Protein AF-A0A813D8W2-F1 (afdb_monomer_lite)

Organism: Polarella glacialis (NCBI:txid89957)

Structure (mmCIF, N/CA/C/O backbone):
data_AF-A0A813D8W2-F1
#
_entry.id   AF-A0A813D8W2-F1
#
loop_
_atom_site.group_PDB
_atom_site.id
_atom_site.type_symbol
_atom_site.label_atom_id
_atom_site.label_alt_id
_atom_site.label_comp_id
_atom_site.label_asym_id
_atom_site.label_entity_id
_atom_site.label_seq_id
_atom_site.pdbx_PDB_ins_code
_atom_site.Cartn_x
_atom_site.Cartn_y
_atom_site.Cartn_z
_atom_site.occupancy
_atom_site.B_iso_or_equiv
_atom_site.auth_seq_id
_atom_site.auth_comp_id
_atom_site.auth_asym_id
_atom_site.auth_atom_id
_atom_site.pdbx_PDB_model_num
ATOM 1 N N . MET A 1 1 ? 3.844 11.573 69.554 1.00 42.06 1 MET A N 1
ATOM 2 C CA . MET A 1 1 ? 4.276 11.134 68.209 1.00 42.06 1 MET A CA 1
ATOM 3 C C . MET A 1 1 ? 3.117 10.423 67.525 1.00 42.06 1 MET A C 1
ATOM 5 O O . MET A 1 1 ? 2.890 9.265 67.822 1.00 42.06 1 MET A O 1
ATOM 9 N N . GLN A 1 2 ? 2.383 11.099 66.642 1.00 33.88 2 GLN A N 1
ATOM 10 C CA . GLN A 1 2 ? 1.548 10.462 65.615 1.00 33.88 2 GLN A CA 1
ATOM 11 C C . GLN A 1 2 ? 1.485 11.446 64.441 1.00 33.88 2 GLN A C 1
ATOM 13 O O . GLN A 1 2 ? 0.911 12.525 64.552 1.00 33.88 2 GLN A O 1
ATOM 18 N N . ARG A 1 3 ? 2.202 11.124 63.359 1.00 32.94 3 ARG A N 1
ATOM 19 C CA . ARG A 1 3 ? 2.207 11.885 62.104 1.00 32.94 3 ARG A CA 1
ATOM 20 C C . ARG A 1 3 ? 1.019 11.416 61.263 1.00 32.94 3 ARG A C 1
ATOM 22 O O . ARG A 1 3 ? 0.943 10.237 60.933 1.00 32.94 3 ARG A O 1
ATOM 29 N N . PHE A 1 4 ? 0.130 12.339 60.907 1.00 36.16 4 PHE A N 1
ATOM 30 C CA . PHE A 1 4 ? -0.848 12.152 59.836 1.00 36.16 4 PHE A CA 1
ATOM 31 C C . PHE A 1 4 ? -0.115 12.166 58.485 1.00 36.16 4 PHE A C 1
ATOM 33 O O . PHE A 1 4 ? 0.583 13.129 58.175 1.00 36.16 4 PHE A O 1
ATOM 40 N N . LEU A 1 5 ? -0.269 11.107 57.689 1.00 34.25 5 LEU A N 1
ATOM 41 C CA . LEU A 1 5 ? 0.102 11.089 56.270 1.00 34.25 5 LEU A CA 1
ATOM 42 C C . LEU A 1 5 ? -1.164 11.327 55.426 1.00 34.25 5 LEU A C 1
ATOM 44 O O . LEU A 1 5 ? -2.190 10.704 55.716 1.00 34.25 5 LEU A O 1
ATOM 48 N N . PRO A 1 6 ? -1.138 12.189 54.393 1.00 37.31 6 PRO A N 1
ATOM 49 C CA . PRO A 1 6 ? -2.278 12.374 53.502 1.00 37.31 6 PRO A CA 1
ATOM 50 C C . PRO A 1 6 ? -2.393 11.217 52.493 1.00 37.31 6 PRO A C 1
ATOM 52 O O . PRO A 1 6 ? -1.393 10.691 52.005 1.00 37.31 6 PRO A O 1
ATOM 55 N N . ARG A 1 7 ? -3.634 10.816 52.185 1.00 37.28 7 ARG A N 1
ATOM 56 C CA . ARG A 1 7 ? -3.976 9.810 51.162 1.00 37.28 7 ARG A CA 1
ATOM 57 C C . ARG A 1 7 ? -3.667 10.343 49.747 1.00 37.28 7 ARG A C 1
ATOM 59 O O . ARG A 1 7 ? -3.818 11.544 49.526 1.00 37.28 7 ARG A O 1
ATOM 66 N N . PRO A 1 8 ? -3.278 9.489 48.780 1.00 36.34 8 PRO A N 1
ATOM 67 C CA . PRO A 1 8 ? -2.896 9.936 47.443 1.00 36.34 8 PRO A CA 1
ATOM 68 C C . PRO A 1 8 ? -4.098 10.425 46.622 1.00 36.34 8 PRO A C 1
ATOM 70 O O . PRO A 1 8 ? -5.136 9.768 46.534 1.00 36.34 8 PRO A O 1
ATOM 73 N N . ALA A 1 9 ? -3.911 11.580 45.984 1.00 41.28 9 ALA A N 1
ATOM 74 C CA . ALA A 1 9 ? -4.844 12.265 45.098 1.00 41.28 9 ALA A CA 1
ATOM 75 C C . ALA A 1 9 ? -5.057 11.508 43.772 1.00 41.28 9 ALA A C 1
ATOM 77 O O . ALA A 1 9 ? -4.541 11.903 42.733 1.00 41.28 9 ALA A O 1
ATOM 78 N N . THR A 1 10 ? -5.805 10.405 43.800 1.00 45.88 10 THR A N 1
ATOM 79 C CA . THR A 1 10 ? -6.136 9.633 42.582 1.00 45.88 10 THR A CA 1
ATOM 80 C C . THR A 1 10 ? -7.629 9.559 42.271 1.00 45.88 10 THR A C 1
ATOM 82 O O . THR A 1 10 ? -7.987 9.183 41.160 1.00 45.88 10 THR A O 1
ATOM 85 N N . ASP A 1 11 ? -8.505 10.007 43.176 1.00 41.47 11 ASP A N 1
ATOM 86 C CA . ASP A 1 11 ? -9.959 9.858 42.992 1.00 41.47 11 ASP A CA 1
ATOM 87 C C . ASP A 1 11 ? -10.672 11.118 42.461 1.00 41.47 11 ASP A C 1
ATOM 89 O O . ASP A 1 11 ? -11.785 11.041 41.945 1.00 41.47 11 ASP A O 1
ATOM 93 N N . LEU A 1 12 ? -10.027 12.293 42.504 1.00 37.19 12 LEU A N 1
ATOM 94 C CA . LEU A 1 12 ? -10.650 13.547 42.047 1.00 37.19 12 LEU A CA 1
ATOM 95 C C . LEU A 1 12 ? -10.558 13.759 40.523 1.00 37.19 12 LEU A C 1
ATOM 97 O O . LEU A 1 12 ? -11.402 14.431 39.935 1.00 37.19 12 LEU A O 1
ATOM 101 N N . ALA A 1 13 ? -9.569 13.150 39.859 1.00 34.00 13 ALA A N 1
ATOM 102 C CA . ALA A 1 13 ? -9.362 13.293 38.413 1.00 34.00 13 ALA A CA 1
ATOM 103 C C . ALA A 1 13 ? -10.398 12.525 37.565 1.00 34.00 13 ALA A C 1
ATOM 105 O O . ALA A 1 13 ? -10.559 12.809 36.381 1.00 34.00 13 ALA A O 1
ATOM 106 N N . ARG A 1 14 ? -11.142 11.580 38.162 1.00 38.38 14 ARG A N 1
ATOM 107 C CA . ARG A 1 14 ? -12.231 10.846 37.491 1.00 38.38 14 ARG A CA 1
ATOM 108 C C . ARG A 1 14 ? -13.575 11.577 37.495 1.00 38.38 14 ARG A C 1
ATOM 110 O O . ARG A 1 14 ? -14.453 11.191 36.732 1.00 38.38 14 ARG A O 1
ATOM 117 N N . GLN A 1 15 ? -13.746 12.605 38.329 1.00 39.06 15 GLN A N 1
ATOM 118 C CA . GLN A 1 15 ? -15.039 13.276 38.527 1.00 39.06 15 GLN A CA 1
ATOM 119 C C . GLN A 1 15 ? -15.193 14.601 37.761 1.00 39.06 15 GLN A C 1
ATOM 121 O O . GLN A 1 15 ? -16.286 15.158 37.747 1.00 39.06 15 GLN A O 1
ATOM 126 N N . LEU A 1 16 ? -14.140 15.098 37.099 1.00 36.69 16 LEU A N 1
ATOM 127 C CA . LEU A 1 16 ? -14.140 16.426 36.461 1.00 36.69 16 LEU A CA 1
ATOM 128 C C . LEU A 1 16 ? -14.166 16.417 34.926 1.00 36.69 16 LEU A C 1
ATOM 130 O O . LEU A 1 16 ? -14.207 17.482 34.318 1.00 36.69 16 LEU A O 1
ATOM 134 N N . PHE A 1 17 ? -14.229 15.243 34.296 1.00 34.53 17 PHE A N 1
ATOM 135 C CA . PHE A 1 17 ? -14.601 15.139 32.888 1.00 34.53 17 PHE A CA 1
ATOM 136 C C . PHE A 1 17 ? -16.056 14.675 32.810 1.00 34.53 17 PHE A C 1
ATOM 138 O O . PHE A 1 17 ? -16.315 13.476 32.965 1.00 34.53 17 PHE A O 1
ATOM 145 N N . PRO A 1 18 ? -17.037 15.571 32.582 1.00 34.59 18 PRO A N 1
ATOM 146 C CA . PRO A 1 18 ? -18.307 15.105 32.053 1.00 34.59 18 PRO A CA 1
ATOM 147 C C . PRO A 1 18 ? -17.993 14.270 30.809 1.00 34.59 18 PRO A C 1
ATOM 149 O O . PRO A 1 18 ? -17.123 14.639 30.020 1.00 34.59 18 PRO A O 1
ATOM 152 N N . ARG A 1 19 ? -18.678 13.131 30.654 1.00 40.72 19 ARG A N 1
ATOM 153 C CA . ARG A 1 19 ? -18.748 12.368 29.402 1.00 40.72 19 ARG A CA 1
ATOM 154 C C . ARG A 1 19 ? -19.319 13.294 28.321 1.00 40.72 19 ARG A C 1
ATOM 156 O O . ARG A 1 19 ? -20.505 13.232 28.010 1.00 40.72 19 ARG A O 1
ATOM 163 N N . SER A 1 20 ? -18.519 14.226 27.822 1.00 40.78 20 SER A N 1
ATOM 164 C CA . SER A 1 20 ? -18.925 15.175 26.806 1.00 40.78 20 SER A CA 1
ATOM 165 C C . SER A 1 20 ? -18.904 14.424 25.490 1.00 40.78 20 SER A C 1
ATOM 167 O O . SER A 1 20 ? -17.838 14.158 24.946 1.00 40.78 20 SER A O 1
ATOM 169 N N . LEU A 1 21 ? -20.098 14.046 25.034 1.00 40.72 21 LEU A N 1
ATOM 170 C CA . LEU A 1 21 ? -20.379 13.677 23.650 1.00 40.72 21 LEU A CA 1
ATOM 171 C C . LEU A 1 21 ? -19.407 12.637 23.077 1.00 40.72 21 LEU A C 1
ATOM 173 O O . LEU A 1 21 ? -18.876 12.800 21.984 1.00 40.72 21 LEU A O 1
ATOM 177 N N . ALA A 1 22 ? -19.270 11.499 23.763 1.00 38.41 22 ALA A N 1
ATOM 178 C CA . ALA A 1 22 ? -19.180 10.261 23.006 1.00 38.41 22 ALA A CA 1
ATOM 179 C C . ALA A 1 22 ? -20.498 10.177 22.229 1.00 38.41 22 ALA A C 1
ATOM 181 O O . ALA A 1 22 ? -21.521 9.750 22.769 1.00 38.41 22 ALA A O 1
ATOM 182 N N . SER A 1 23 ? -20.498 10.700 20.999 1.00 39.53 23 SER A N 1
ATOM 183 C CA . SER A 1 23 ? -21.485 10.327 19.996 1.00 39.53 23 SER A CA 1
ATOM 184 C C . SER A 1 23 ? -21.672 8.823 20.135 1.00 39.53 23 SER A C 1
ATOM 186 O O . SER A 1 23 ? -20.683 8.098 20.264 1.00 39.53 23 SER A O 1
ATOM 188 N N . ALA A 1 24 ? -22.914 8.360 20.222 1.00 42.44 24 ALA A N 1
ATOM 189 C CA . ALA A 1 24 ? -23.221 6.942 20.217 1.00 42.44 24 ALA A CA 1
ATOM 190 C C . ALA A 1 24 ? -22.787 6.371 18.856 1.00 42.44 24 ALA A C 1
ATOM 192 O O . ALA A 1 24 ? -23.606 6.173 17.965 1.00 42.44 24 ALA A O 1
ATOM 193 N N . MET A 1 25 ? -21.481 6.183 18.655 1.00 54.06 25 MET A N 1
ATOM 194 C CA . MET A 1 25 ? -20.933 5.547 17.477 1.00 54.06 25 MET A CA 1
ATOM 195 C C . MET A 1 25 ? -21.398 4.107 17.572 1.00 54.06 25 MET A C 1
ATOM 197 O O . MET A 1 25 ? -20.996 3.367 18.474 1.00 54.06 25 MET A O 1
ATOM 201 N N . ALA A 1 26 ? -22.330 3.746 16.692 1.00 59.81 26 ALA A N 1
ATOM 202 C CA . ALA A 1 26 ? -22.740 2.370 16.515 1.00 59.81 26 ALA A CA 1
ATOM 203 C C . ALA A 1 26 ? -21.475 1.509 16.420 1.00 59.81 26 ALA A C 1
ATOM 205 O O . ALA A 1 26 ? -20.531 1.854 15.704 1.00 59.81 26 ALA A O 1
ATOM 206 N N . LYS A 1 27 ? -21.434 0.422 17.195 1.00 80.69 27 LYS A N 1
ATOM 207 C CA . LYS A 1 27 ? -20.322 -0.526 17.152 1.00 80.69 27 LYS A CA 1
ATOM 208 C C . LYS A 1 27 ? -20.106 -0.938 15.685 1.00 80.69 27 LYS A C 1
ATOM 210 O O . LYS A 1 27 ? -21.098 -1.277 15.035 1.00 80.69 27 LYS A O 1
ATOM 215 N N . PRO A 1 28 ? -18.868 -0.905 15.162 1.00 92.81 28 PRO A N 1
ATOM 216 C CA . PRO A 1 28 ? -18.623 -1.301 13.783 1.00 92.81 28 PRO A CA 1
ATOM 217 C C . PRO A 1 28 ? -19.049 -2.755 13.570 1.00 92.81 28 PRO A C 1
ATOM 219 O O . PRO A 1 28 ? -18.864 -3.598 14.452 1.00 92.81 28 PRO A O 1
ATOM 222 N N . HIS A 1 29 ? -19.627 -3.032 12.402 1.00 96.56 29 HIS A N 1
ATOM 223 C CA . HIS A 1 29 ? -19.998 -4.382 11.980 1.00 96.56 29 HIS A CA 1
ATOM 224 C C . HIS A 1 29 ? -18.759 -5.192 11.608 1.00 96.56 29 HIS A C 1
ATOM 226 O O . HIS A 1 29 ? -18.620 -6.333 12.032 1.00 96.56 29 HIS A O 1
ATOM 232 N N . ALA A 1 30 ? -17.847 -4.583 10.847 1.00 97.81 30 ALA A N 1
ATOM 233 C CA . ALA A 1 30 ? -16.617 -5.208 10.381 1.00 97.81 30 ALA A CA 1
ATOM 234 C C . ALA A 1 30 ? -15.432 -4.242 10.463 1.00 97.81 30 ALA A C 1
ATOM 236 O O . ALA A 1 30 ? -15.596 -3.020 10.491 1.00 97.81 30 ALA A O 1
ATOM 237 N N . THR A 1 31 ? -14.226 -4.808 10.480 1.00 98.19 31 THR A N 1
ATOM 238 C CA . THR A 1 31 ? -12.971 -4.048 10.474 1.00 98.19 31 THR A CA 1
ATOM 239 C C . THR A 1 31 ? -12.105 -4.518 9.316 1.00 98.19 31 THR A C 1
ATOM 241 O O . THR A 1 31 ? -11.886 -5.714 9.136 1.00 98.19 31 THR A O 1
ATOM 244 N N . LEU A 1 32 ? -11.580 -3.578 8.541 1.00 98.50 32 LEU A N 1
ATOM 245 C CA . LEU A 1 32 ? -10.637 -3.847 7.466 1.00 98.50 32 LEU A CA 1
ATOM 246 C C . LEU A 1 32 ? -9.320 -3.151 7.774 1.00 98.50 32 LEU A C 1
ATOM 248 O O . LEU A 1 32 ? -9.287 -1.941 7.981 1.00 98.50 32 LEU A O 1
ATOM 252 N N . VAL A 1 33 ? -8.234 -3.914 7.781 1.00 98.50 33 VAL A N 1
ATOM 253 C CA . VAL A 1 33 ? -6.900 -3.398 8.069 1.00 98.50 33 VAL A CA 1
ATOM 254 C C . VAL A 1 33 ? -5.976 -3.678 6.897 1.00 98.50 33 VAL A C 1
ATOM 256 O O . VAL A 1 33 ? -5.712 -4.831 6.568 1.00 98.50 33 VAL A O 1
ATOM 259 N N . PHE A 1 34 ? -5.444 -2.629 6.284 1.00 98.50 34 PHE A N 1
ATOM 260 C CA . PHE A 1 34 ? -4.394 -2.728 5.281 1.00 98.50 34 PHE A CA 1
ATOM 261 C C . PHE A 1 34 ? -3.021 -2.544 5.913 1.00 98.50 34 PHE A C 1
ATOM 263 O O . PHE A 1 34 ? -2.841 -1.723 6.805 1.00 98.50 34 PHE A O 1
ATOM 270 N N . SER A 1 35 ? -2.021 -3.242 5.392 1.00 97.38 35 SER A N 1
ATOM 271 C CA . SER A 1 35 ? -0.616 -2.946 5.646 1.00 97.38 35 SER A CA 1
ATOM 272 C C . SER A 1 35 ? 0.136 -2.981 4.323 1.00 97.38 35 SER A C 1
ATOM 274 O O . SER A 1 35 ? 0.221 -4.018 3.660 1.00 97.38 35 SER A O 1
ATOM 276 N N . ARG A 1 36 ? 0.677 -1.834 3.903 1.00 97.94 36 ARG A N 1
ATOM 277 C CA . ARG A 1 36 ? 1.675 -1.826 2.832 1.00 97.94 36 ARG A CA 1
ATOM 278 C C . ARG A 1 36 ? 2.938 -2.469 3.391 1.00 97.94 36 ARG A C 1
ATOM 280 O O . ARG A 1 36 ? 3.376 -2.100 4.480 1.00 97.94 36 ARG A O 1
ATOM 287 N N . HIS A 1 37 ? 3.531 -3.383 2.628 1.00 97.94 37 HIS A N 1
ATOM 288 C CA . HIS A 1 37 ? 4.789 -4.009 3.022 1.00 97.94 37 HIS A CA 1
ATOM 289 C C . HIS A 1 37 ? 5.848 -2.981 3.444 1.00 97.94 37 HIS A C 1
ATOM 291 O O . HIS A 1 37 ? 5.868 -1.848 2.947 1.00 97.94 37 HIS A O 1
ATOM 297 N N . GLY A 1 38 ? 6.736 -3.399 4.344 1.00 93.62 38 GLY A N 1
ATOM 298 C CA . GLY A 1 38 ? 7.882 -2.590 4.749 1.00 93.62 38 GLY A CA 1
ATOM 299 C C . GLY A 1 38 ? 8.829 -2.295 3.582 1.00 93.62 38 GLY A C 1
ATOM 300 O O . GLY A 1 38 ? 8.704 -2.859 2.491 1.00 93.62 38 GLY A O 1
ATOM 301 N N . GLU A 1 39 ? 9.788 -1.408 3.795 1.00 94.94 39 GLU A N 1
ATOM 302 C CA . GLU A 1 39 ? 10.811 -1.058 2.813 1.00 94.94 39 GLU A CA 1
ATOM 303 C C . GLU A 1 39 ? 11.483 -2.310 2.211 1.00 94.94 39 GLU A C 1
ATOM 305 O O . GLU A 1 39 ? 11.900 -3.230 2.915 1.00 94.94 39 GLU A O 1
ATOM 310 N N . SER A 1 40 ? 11.557 -2.377 0.880 1.00 95.25 40 SER A N 1
ATOM 311 C CA . SER A 1 40 ? 12.249 -3.461 0.171 1.00 95.25 40 SER A CA 1
ATOM 312 C C . SER A 1 40 ? 13.682 -3.086 -0.187 1.00 95.25 40 SER A C 1
ATOM 314 O O . SER A 1 40 ? 14.013 -1.903 -0.262 1.00 95.25 40 SER A O 1
ATOM 316 N N . GLN A 1 41 ? 14.510 -4.085 -0.498 1.00 94.38 41 GLN A N 1
ATOM 317 C CA . GLN A 1 41 ? 15.884 -3.876 -0.977 1.00 94.38 41 GLN A CA 1
ATOM 318 C C . GLN A 1 41 ? 15.932 -2.876 -2.146 1.00 94.38 41 GLN A C 1
ATOM 320 O O . GLN A 1 41 ? 16.658 -1.894 -2.102 1.00 94.38 41 GLN A O 1
ATOM 325 N N . TRP A 1 42 ? 15.046 -3.017 -3.135 1.00 93.56 42 TRP A N 1
ATOM 326 C CA . TRP A 1 42 ? 15.008 -2.088 -4.272 1.00 93.56 42 TRP A CA 1
ATOM 327 C C . TRP A 1 42 ? 14.367 -0.731 -3.971 1.00 93.56 42 TRP A C 1
ATOM 329 O O . TRP A 1 42 ? 14.485 0.190 -4.778 1.00 93.56 42 TRP A O 1
ATOM 339 N N . ASN A 1 43 ? 13.690 -0.567 -2.830 1.00 87.06 43 ASN A N 1
ATOM 340 C CA . ASN A 1 43 ? 13.345 0.775 -2.368 1.00 87.06 43 ASN A CA 1
ATOM 341 C C . ASN A 1 43 ? 14.592 1.512 -1.877 1.00 87.06 43 ASN A C 1
ATOM 343 O O . ASN A 1 43 ? 14.737 2.685 -2.216 1.00 87.06 43 ASN A O 1
ATOM 347 N N . VAL A 1 44 ? 15.491 0.815 -1.173 1.00 85.06 44 VAL A N 1
ATOM 348 C CA . VAL A 1 44 ? 16.805 1.344 -0.771 1.00 85.06 44 VAL A CA 1
ATOM 349 C C . VAL A 1 44 ? 17.642 1.676 -2.005 1.00 85.06 44 VAL A C 1
ATOM 351 O O . VAL A 1 44 ? 18.132 2.797 -2.125 1.00 85.06 44 VAL A O 1
ATOM 354 N N . ASP A 1 45 ? 17.693 0.759 -2.973 1.00 87.06 45 ASP A N 1
ATOM 355 C CA . ASP A 1 45 ? 18.451 0.940 -4.220 1.00 87.06 45 ASP A CA 1
ATOM 356 C C . ASP A 1 45 ? 17.792 1.922 -5.201 1.00 87.06 45 ASP A C 1
ATOM 358 O O . ASP A 1 45 ? 18.292 2.121 -6.301 1.00 87.06 45 ASP A O 1
ATOM 362 N N . ASN A 1 46 ? 16.650 2.523 -4.841 1.00 88.12 46 ASN A N 1
ATOM 363 C CA . ASN A 1 46 ? 15.937 3.496 -5.668 1.00 88.12 46 ASN A CA 1
ATOM 364 C C . ASN A 1 46 ? 15.486 2.959 -7.052 1.00 88.12 46 ASN A C 1
ATOM 366 O O . ASN A 1 46 ? 15.289 3.718 -8.001 1.00 88.12 46 ASN A O 1
ATOM 370 N N . ARG A 1 47 ? 15.211 1.654 -7.161 1.00 91.56 47 ARG A N 1
ATOM 371 C CA . ARG A 1 47 ? 14.804 0.990 -8.413 1.00 91.56 47 ARG A CA 1
ATOM 372 C C . ARG A 1 47 ? 13.289 0.834 -8.534 1.00 91.56 47 ARG A C 1
ATOM 374 O O . ARG A 1 47 ? 12.555 0.774 -7.541 1.00 91.56 47 ARG A O 1
ATOM 381 N N . PHE A 1 48 ? 12.779 0.774 -9.762 1.00 91.94 48 PHE A N 1
ATOM 382 C CA . PHE A 1 48 ? 11.402 0.340 -10.016 1.00 91.94 48 PHE A CA 1
ATOM 383 C C . PHE A 1 48 ? 11.278 -1.167 -9.784 1.00 91.94 48 PHE A C 1
ATOM 385 O O . PHE A 1 48 ? 11.955 -1.960 -10.428 1.00 91.94 48 PHE A O 1
ATOM 392 N N . THR A 1 49 ? 10.404 -1.566 -8.862 1.00 94.62 49 THR A N 1
ATOM 393 C CA . THR A 1 49 ? 10.270 -2.973 -8.453 1.00 94.62 49 THR A CA 1
ATOM 394 C C . THR A 1 49 ? 9.188 -3.715 -9.228 1.00 94.62 49 THR A C 1
ATOM 396 O O . THR A 1 49 ? 9.475 -4.686 -9.914 1.00 94.62 49 THR A O 1
ATOM 399 N N . GLY A 1 50 ? 7.934 -3.272 -9.116 1.00 95.56 50 GLY A N 1
ATOM 400 C CA . GLY A 1 50 ? 6.795 -3.944 -9.745 1.00 95.56 50 GLY A CA 1
ATOM 401 C C . GLY A 1 50 ? 6.646 -5.390 -9.285 1.00 95.56 50 GLY A C 1
ATOM 402 O O . GLY A 1 50 ? 6.616 -5.654 -8.082 1.00 95.56 50 GLY A O 1
ATOM 403 N N . TRP A 1 51 ? 6.554 -6.326 -10.223 1.00 97.56 51 TRP A N 1
ATOM 404 C CA . TRP A 1 51 ? 6.388 -7.752 -9.942 1.00 97.56 51 TRP A CA 1
ATOM 405 C C . TRP A 1 51 ? 7.701 -8.483 -9.653 1.00 97.56 51 TRP A C 1
ATOM 407 O O . TRP A 1 51 ? 7.659 -9.653 -9.275 1.00 97.56 51 TRP A O 1
ATOM 417 N N . VAL A 1 52 ? 8.855 -7.810 -9.750 1.00 96.62 52 VAL A N 1
ATOM 418 C CA . VAL A 1 52 ? 10.131 -8.423 -9.363 1.00 96.62 52 VAL A CA 1
ATOM 419 C C . VAL A 1 52 ? 10.099 -8.787 -7.880 1.00 96.62 52 VAL A C 1
ATOM 421 O O . VAL A 1 52 ? 9.730 -7.982 -7.015 1.00 96.62 52 VAL A O 1
ATOM 424 N N . ASP A 1 53 ? 10.473 -10.028 -7.579 1.00 97.19 53 ASP A N 1
ATOM 425 C CA . ASP A 1 53 ? 10.275 -10.642 -6.269 1.00 97.19 53 ASP A CA 1
ATOM 426 C C . ASP A 1 53 ? 11.445 -10.397 -5.306 1.00 97.19 53 ASP A C 1
ATOM 428 O O . ASP A 1 53 ? 12.135 -11.314 -4.846 1.00 97.19 53 ASP A O 1
ATOM 432 N N . VAL A 1 54 ? 11.682 -9.116 -5.031 1.00 96.56 54 VAL A N 1
ATOM 433 C CA . VAL A 1 54 ? 12.725 -8.638 -4.114 1.00 96.56 54 VAL A CA 1
ATOM 434 C C . VAL A 1 54 ? 12.331 -8.812 -2.653 1.00 96.56 54 VAL A C 1
ATOM 436 O O . VAL A 1 54 ? 11.142 -8.818 -2.310 1.00 96.56 54 VAL A O 1
ATOM 439 N N . ASP A 1 55 ? 13.338 -8.925 -1.792 1.00 98.06 55 ASP A N 1
ATOM 440 C CA . ASP A 1 55 ? 13.139 -9.099 -0.358 1.00 98.06 55 ASP A CA 1
ATOM 441 C C . ASP A 1 55 ? 12.897 -7.768 0.379 1.00 98.06 55 ASP A C 1
ATOM 443 O O . ASP A 1 55 ? 13.103 -6.677 -0.166 1.00 98.06 55 ASP A O 1
ATOM 447 N N . LEU A 1 56 ? 12.453 -7.864 1.633 1.00 97.88 56 LEU A N 1
ATOM 448 C CA . LEU A 1 56 ? 12.447 -6.744 2.577 1.00 97.88 56 LEU A CA 1
ATOM 449 C C . LEU A 1 56 ? 13.887 -6.342 2.934 1.00 97.88 56 LEU A C 1
ATOM 451 O O . LEU A 1 56 ? 14.777 -7.191 2.992 1.00 97.88 56 LEU A O 1
ATOM 455 N N . SER A 1 57 ? 14.113 -5.051 3.190 1.00 97.38 57 SER A N 1
ATOM 456 C CA . SER A 1 57 ? 15.336 -4.583 3.852 1.00 97.38 57 SER A CA 1
ATOM 457 C C . SER A 1 57 ? 15.289 -4.921 5.348 1.00 97.38 57 SER A C 1
ATOM 459 O O . SER A 1 57 ? 14.234 -5.276 5.880 1.00 97.38 57 SER A O 1
ATOM 461 N N . GLU A 1 58 ? 16.407 -4.776 6.063 1.00 96.69 58 GLU A N 1
ATOM 462 C CA . GLU A 1 58 ? 16.425 -4.925 7.529 1.00 96.69 58 GLU A CA 1
ATOM 463 C C . GLU A 1 58 ? 15.414 -3.990 8.203 1.00 96.69 58 GLU A C 1
ATOM 465 O O . GLU A 1 58 ? 14.652 -4.405 9.078 1.00 96.69 58 GLU A O 1
ATOM 470 N N . LYS A 1 59 ? 15.330 -2.746 7.717 1.00 95.50 59 LYS A N 1
ATOM 471 C CA . LYS A 1 59 ? 14.321 -1.777 8.144 1.00 95.50 59 LYS A CA 1
ATOM 472 C C . LYS A 1 59 ? 12.904 -2.262 7.827 1.00 95.50 59 LYS A C 1
ATOM 474 O O . LYS A 1 59 ? 12.042 -2.201 8.699 1.00 95.50 59 LYS A O 1
ATOM 479 N N . GLY A 1 60 ? 12.667 -2.806 6.633 1.00 96.81 60 GLY A N 1
ATOM 480 C CA . GLY A 1 60 ? 11.368 -3.367 6.255 1.00 96.81 60 GLY A CA 1
ATOM 481 C C . GLY A 1 60 ? 10.911 -4.539 7.132 1.00 96.81 60 GLY A C 1
ATOM 482 O O . GLY A 1 60 ? 9.714 -4.693 7.378 1.00 96.81 60 GLY A O 1
ATOM 483 N N . LEU A 1 61 ? 11.844 -5.348 7.650 1.00 97.94 61 LEU A N 1
ATOM 484 C CA . LEU A 1 61 ? 11.539 -6.408 8.620 1.00 97.94 61 LEU A CA 1
ATOM 485 C C . LEU A 1 61 ? 11.079 -5.833 9.967 1.00 97.94 61 LEU A C 1
ATOM 487 O O . LEU A 1 61 ? 10.140 -6.360 10.564 1.00 97.94 61 LEU A O 1
ATOM 491 N N . VAL A 1 62 ? 11.717 -4.757 10.437 1.00 97.62 62 VAL A N 1
ATOM 492 C CA . VAL A 1 62 ? 11.323 -4.055 11.671 1.00 97.62 62 VAL A CA 1
ATOM 493 C C . VAL A 1 62 ? 9.958 -3.391 11.502 1.00 97.62 62 VAL A C 1
ATOM 495 O O . VAL A 1 62 ? 9.089 -3.562 12.351 1.00 97.62 62 VAL A O 1
ATOM 498 N N . GLU A 1 63 ? 9.734 -2.707 10.379 1.00 96.31 63 GLU A N 1
ATOM 499 C CA . GLU A 1 63 ? 8.446 -2.096 10.030 1.00 96.31 63 GLU A CA 1
ATOM 500 C C . GLU A 1 63 ? 7.303 -3.125 10.030 1.00 96.31 63 GLU A C 1
ATOM 502 O O . GLU A 1 63 ? 6.240 -2.881 10.597 1.00 96.31 63 GLU A O 1
ATOM 507 N N . ALA A 1 64 ? 7.532 -4.307 9.451 1.00 97.50 64 ALA A N 1
ATOM 508 C CA . ALA A 1 64 ? 6.547 -5.384 9.428 1.00 97.50 64 ALA A CA 1
ATOM 509 C C . ALA A 1 64 ? 6.191 -5.919 10.825 1.00 97.50 64 ALA A C 1
ATOM 511 O O . ALA A 1 64 ? 5.021 -6.178 11.103 1.00 97.50 64 ALA A O 1
ATOM 512 N N . LYS A 1 65 ? 7.183 -6.075 11.710 1.00 98.19 65 LYS A N 1
ATOM 513 C CA . LYS A 1 65 ? 6.943 -6.474 13.106 1.00 98.19 65 LYS A CA 1
ATOM 514 C C . LYS A 1 65 ? 6.189 -5.385 13.869 1.00 98.19 65 LYS A C 1
ATOM 516 O O . LYS A 1 65 ? 5.196 -5.685 14.526 1.00 98.19 65 LYS A O 1
ATOM 521 N N . GLY A 1 66 ? 6.594 -4.125 13.699 1.00 97.12 66 GLY A N 1
ATOM 522 C CA . GLY A 1 66 ? 5.933 -2.969 14.308 1.00 97.12 66 GLY A CA 1
ATOM 523 C C . GLY A 1 66 ? 4.459 -2.847 13.912 1.00 97.12 66 GLY A C 1
ATOM 524 O O . GLY A 1 66 ? 3.620 -2.528 14.750 1.00 97.12 66 GLY A O 1
ATOM 525 N N . ALA A 1 67 ? 4.104 -3.192 12.669 1.00 96.81 67 ALA A N 1
ATOM 526 C CA . ALA A 1 67 ? 2.706 -3.279 12.246 1.00 96.81 67 ALA A CA 1
ATOM 527 C C . ALA A 1 67 ? 1.893 -4.253 13.121 1.00 96.81 67 ALA A C 1
ATOM 529 O O . ALA A 1 67 ? 0.785 -3.925 13.541 1.00 96.81 67 ALA A O 1
ATOM 530 N N . GLY A 1 68 ? 2.447 -5.428 13.431 1.00 97.62 68 GLY A N 1
ATOM 531 C CA . GLY A 1 68 ? 1.812 -6.415 14.307 1.00 97.62 68 GLY A CA 1
ATOM 532 C C . GLY A 1 68 ? 1.719 -5.972 15.766 1.00 97.62 68 GLY A C 1
ATOM 533 O O . GLY A 1 68 ? 0.692 -6.180 16.412 1.00 97.62 68 GLY A O 1
ATOM 534 N N . GLU A 1 69 ? 2.751 -5.296 16.275 1.00 97.44 69 GLU A N 1
ATOM 535 C CA . GLU A 1 69 ? 2.742 -4.701 17.617 1.00 97.44 69 GLU A CA 1
ATOM 536 C C . GLU A 1 69 ? 1.635 -3.646 17.760 1.00 97.44 69 GLU A C 1
ATOM 538 O O . GLU A 1 69 ? 0.916 -3.643 18.760 1.00 97.44 69 GLU A O 1
ATOM 543 N N . LEU A 1 70 ? 1.433 -2.807 16.736 1.00 96.25 70 LEU A N 1
ATOM 544 C CA . LEU A 1 70 ? 0.340 -1.831 16.691 1.00 96.25 70 LEU A CA 1
ATOM 545 C C . LEU A 1 70 ? -1.036 -2.510 16.673 1.00 96.25 70 LEU A C 1
ATOM 547 O O . LEU A 1 70 ? -1.924 -2.111 17.426 1.00 96.25 70 LEU A O 1
ATOM 551 N N . LEU A 1 71 ? -1.209 -3.564 15.864 1.00 96.69 71 LEU A N 1
ATOM 552 C CA . LEU A 1 71 ? -2.455 -4.340 15.839 1.00 96.69 71 LEU A CA 1
ATOM 553 C C . LEU A 1 71 ? -2.776 -4.935 17.215 1.00 96.69 71 LEU A C 1
ATOM 555 O O . LEU A 1 71 ? -3.917 -4.865 17.675 1.00 96.69 71 LEU A O 1
ATOM 559 N N . LYS A 1 72 ? -1.762 -5.492 17.884 1.00 96.44 72 LYS A N 1
ATOM 560 C CA . LYS A 1 72 ? -1.883 -6.062 19.229 1.00 96.44 72 LYS A CA 1
ATOM 561 C C . LYS A 1 72 ? -2.205 -5.001 20.276 1.00 96.44 72 LYS A C 1
ATOM 563 O O . LYS A 1 72 ? -3.054 -5.250 21.128 1.00 96.44 72 LYS A O 1
ATOM 568 N N . GLY A 1 73 ? -1.547 -3.843 20.209 1.00 95.12 73 GLY A N 1
ATOM 569 C CA . GLY A 1 73 ? -1.737 -2.728 21.139 1.00 95.12 73 GLY A CA 1
ATOM 570 C C . GLY A 1 73 ? -3.157 -2.158 21.118 1.00 95.12 73 GLY A C 1
ATOM 571 O O . GLY A 1 73 ? -3.710 -1.864 22.172 1.00 95.12 73 GLY A O 1
ATOM 572 N N . GLU A 1 74 ? -3.777 -2.091 19.939 1.00 93.81 74 GLU A N 1
ATOM 573 C CA . GLU A 1 74 ? -5.181 -1.678 19.770 1.00 93.81 74 GLU A CA 1
ATOM 574 C C . GLU A 1 74 ? -6.183 -2.823 20.024 1.00 93.81 74 GLU A C 1
ATOM 576 O O . GLU A 1 74 ? -7.395 -2.619 19.999 1.00 93.81 74 GLU A O 1
ATOM 581 N N . GLY A 1 75 ? -5.699 -4.043 20.279 1.00 95.19 75 GLY A N 1
ATOM 582 C CA . GLY A 1 75 ? -6.538 -5.196 20.601 1.00 95.19 75 GLY A CA 1
ATOM 583 C C . GLY A 1 75 ? -7.247 -5.842 19.406 1.00 95.19 75 GLY A C 1
ATOM 584 O O . GLY A 1 75 ? -8.208 -6.586 19.615 1.00 95.19 75 GLY A O 1
ATOM 585 N N . PHE A 1 76 ? -6.791 -5.611 18.168 1.00 96.38 76 PHE A N 1
ATOM 586 C CA . PHE A 1 76 ? -7.400 -6.217 16.981 1.00 96.38 76 PHE A CA 1
ATOM 587 C C . PHE A 1 76 ? -7.223 -7.742 16.955 1.00 96.38 76 PHE A C 1
ATOM 589 O O . PHE A 1 76 ? -6.124 -8.276 17.147 1.00 96.38 76 PHE A O 1
ATOM 596 N N . LYS A 1 77 ? -8.325 -8.446 16.677 1.00 97.50 77 LYS A N 1
ATOM 597 C CA . LYS A 1 77 ? -8.381 -9.899 16.480 1.00 97.50 77 LYS A CA 1
ATOM 598 C C . LYS A 1 77 ? -8.700 -10.173 15.022 1.00 97.50 77 LYS A C 1
ATOM 600 O O . LYS A 1 77 ? -9.820 -9.929 14.600 1.00 97.50 77 LYS A O 1
ATOM 605 N N . VAL A 1 78 ? -7.701 -10.595 14.260 1.00 98.56 78 VAL A N 1
ATOM 606 C CA . VAL A 1 78 ? -7.811 -10.868 12.829 1.00 98.56 78 VAL A CA 1
ATOM 607 C C . VAL A 1 78 ? -8.465 -12.232 12.642 1.00 98.56 78 VAL A C 1
ATOM 609 O O . VAL A 1 78 ? -7.992 -13.222 13.187 1.00 98.56 78 VAL A O 1
ATOM 612 N N . ASP A 1 79 ? -9.530 -12.294 11.848 1.00 98.81 79 ASP A N 1
ATOM 613 C CA . ASP A 1 79 ? -10.211 -13.554 11.538 1.00 98.81 79 ASP A CA 1
ATOM 614 C C . ASP A 1 79 ? -9.645 -14.205 10.273 1.00 98.81 79 ASP A C 1
ATOM 616 O O . ASP A 1 79 ? -9.580 -15.429 10.165 1.00 98.81 79 ASP A O 1
ATOM 620 N N . VAL A 1 80 ? -9.261 -13.386 9.287 1.00 98.88 80 VAL A N 1
ATOM 621 C CA . VAL A 1 80 ? -8.679 -13.840 8.018 1.00 98.88 80 VAL A CA 1
ATOM 622 C C . VAL A 1 80 ? -7.632 -12.841 7.536 1.00 98.88 80 VAL A C 1
ATOM 624 O O . VAL A 1 80 ? -7.785 -11.630 7.729 1.00 98.88 80 VAL A O 1
ATOM 627 N N . ALA A 1 81 ? -6.613 -13.337 6.837 1.00 98.88 81 ALA A N 1
ATOM 628 C CA . ALA A 1 81 ? -5.605 -12.498 6.211 1.00 98.88 81 ALA A CA 1
ATOM 629 C C . ALA A 1 81 ? -5.442 -12.777 4.709 1.00 98.88 81 ALA A C 1
ATOM 631 O O . ALA A 1 81 ? -5.557 -13.910 4.234 1.00 98.88 81 ALA A O 1
ATOM 632 N N . TYR A 1 82 ? -5.119 -11.726 3.960 1.00 98.94 82 TYR A N 1
ATOM 633 C CA . TYR A 1 82 ? -4.854 -11.773 2.529 1.00 98.94 82 TYR A CA 1
ATOM 634 C C . TYR A 1 82 ? -3.522 -11.115 2.200 1.00 98.94 82 TYR A C 1
ATOM 636 O O . TYR A 1 82 ? -3.156 -10.087 2.770 1.00 98.94 82 TYR A O 1
ATOM 644 N N . THR A 1 83 ? -2.801 -11.687 1.243 1.00 98.88 83 THR A N 1
ATOM 645 C CA . THR A 1 83 ? -1.553 -11.105 0.751 1.00 98.88 83 THR A CA 1
ATOM 646 C C . THR A 1 83 ? -1.340 -11.394 -0.732 1.00 98.88 83 THR A C 1
ATOM 648 O O . THR A 1 83 ? -2.095 -12.144 -1.359 1.00 98.88 83 THR A O 1
ATOM 651 N N . SER A 1 84 ? -0.337 -10.751 -1.320 1.00 98.75 84 SER A N 1
ATOM 652 C CA . SER A 1 84 ? 0.060 -11.001 -2.701 1.00 98.75 84 SER A CA 1
ATOM 653 C C . SER A 1 84 ? 0.878 -12.294 -2.826 1.00 98.75 84 SER A C 1
ATOM 655 O O . SER A 1 84 ? 1.095 -13.007 -1.844 1.00 98.75 84 SER A O 1
ATOM 657 N N . VAL A 1 85 ? 1.360 -12.616 -4.029 1.00 98.56 85 VAL A N 1
ATOM 658 C CA . VAL A 1 85 ? 2.330 -13.714 -4.214 1.00 98.56 85 VAL A CA 1
ATOM 659 C C . VAL A 1 85 ? 3.787 -13.234 -4.180 1.00 98.56 85 VAL A C 1
ATOM 661 O O . VAL A 1 85 ? 4.698 -14.005 -4.469 1.00 98.56 85 VAL A O 1
ATOM 664 N N . LEU A 1 86 ? 4.033 -11.969 -3.817 1.00 98.56 86 LEU A N 1
ATOM 665 C CA . LEU A 1 86 ? 5.376 -11.389 -3.729 1.00 98.56 86 LEU A CA 1
ATOM 666 C C . LEU A 1 86 ? 5.915 -11.489 -2.298 1.00 98.56 86 LEU A C 1
ATOM 668 O O . LEU A 1 86 ? 5.255 -11.087 -1.334 1.00 98.56 86 LEU A O 1
ATOM 672 N N . LYS A 1 87 ? 7.151 -11.980 -2.149 1.00 98.31 87 LYS A N 1
ATOM 673 C CA . LYS A 1 87 ? 7.756 -12.359 -0.863 1.00 98.31 87 LYS A CA 1
ATOM 674 C C . LYS A 1 87 ? 7.737 -11.239 0.165 1.00 98.31 87 LYS A C 1
ATOM 676 O O . LYS A 1 87 ? 7.499 -11.507 1.335 1.00 98.31 87 LYS A O 1
ATOM 681 N N . ARG A 1 88 ? 7.931 -9.988 -0.258 1.00 98.50 88 ARG A N 1
ATOM 682 C CA . ARG A 1 88 ? 7.926 -8.827 0.642 1.00 98.50 88 ARG A CA 1
ATOM 683 C C . ARG A 1 88 ? 6.581 -8.622 1.342 1.00 98.50 88 ARG A C 1
ATOM 685 O O . ARG A 1 88 ? 6.569 -8.371 2.538 1.00 98.50 88 ARG A O 1
ATOM 692 N N . ALA A 1 89 ? 5.461 -8.806 0.640 1.00 98.69 89 ALA A N 1
ATOM 693 C CA . ALA A 1 89 ? 4.133 -8.700 1.241 1.00 98.69 89 ALA A CA 1
ATOM 694 C C . ALA A 1 89 ? 3.807 -9.928 2.102 1.00 98.69 89 ALA A C 1
ATOM 696 O O . ALA A 1 89 ? 3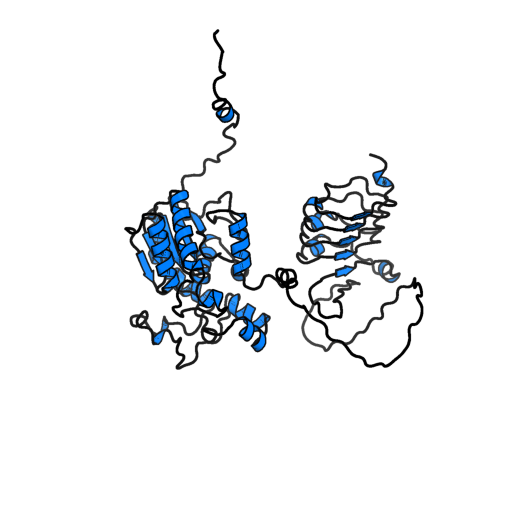.310 -9.773 3.215 1.00 98.69 89 ALA A O 1
ATOM 697 N N . ILE A 1 90 ? 4.183 -11.128 1.640 1.00 98.81 90 ILE A N 1
ATOM 698 C CA . ILE A 1 90 ? 4.019 -12.377 2.401 1.00 98.81 90 ILE A CA 1
ATOM 699 C C . ILE A 1 90 ? 4.781 -12.303 3.732 1.00 98.81 90 ILE A C 1
ATOM 701 O O . ILE A 1 90 ? 4.223 -12.605 4.785 1.00 98.81 90 ILE A O 1
ATOM 705 N N . LYS A 1 91 ? 6.047 -11.866 3.705 1.00 98.75 91 LYS A N 1
ATOM 706 C CA . LYS A 1 91 ? 6.861 -11.680 4.910 1.00 98.75 91 LYS A CA 1
ATOM 707 C C . LYS A 1 91 ? 6.258 -10.625 5.828 1.00 98.75 91 LYS A C 1
ATOM 709 O O . LYS A 1 91 ? 6.176 -10.879 7.023 1.00 98.75 91 LYS A O 1
ATOM 714 N N . THR A 1 92 ? 5.787 -9.492 5.295 1.00 98.75 92 THR A N 1
ATOM 715 C CA . THR A 1 92 ? 5.073 -8.500 6.114 1.00 98.75 92 THR A CA 1
ATOM 716 C C . THR A 1 92 ? 3.846 -9.107 6.789 1.00 98.75 92 THR A C 1
ATOM 718 O O . THR A 1 92 ? 3.681 -8.928 7.991 1.00 98.75 92 THR A O 1
ATOM 721 N N . CYS A 1 93 ? 3.030 -9.871 6.055 1.00 98.75 93 CYS A N 1
ATOM 722 C CA . CYS A 1 93 ? 1.855 -10.545 6.602 1.00 98.75 93 CYS A CA 1
ATOM 723 C C . CYS A 1 93 ? 2.223 -11.455 7.779 1.00 98.75 93 CYS A C 1
ATOM 725 O O . CYS A 1 93 ? 1.653 -11.339 8.860 1.00 98.75 93 CYS A O 1
ATOM 727 N N . ASN A 1 94 ? 3.203 -12.334 7.568 1.00 98.81 94 ASN A N 1
ATOM 728 C CA . ASN A 1 94 ? 3.610 -13.323 8.560 1.00 98.81 94 ASN A CA 1
ATOM 729 C C . ASN A 1 94 ? 4.218 -12.666 9.802 1.00 98.81 94 ASN A C 1
ATOM 731 O O . ASN A 1 94 ? 3.845 -13.024 10.911 1.00 98.81 94 ASN A O 1
ATOM 735 N N . LEU A 1 95 ? 5.111 -11.688 9.623 1.00 98.81 95 LEU A N 1
ATOM 736 C CA . LEU A 1 95 ? 5.765 -10.983 10.729 1.00 98.81 95 LEU A CA 1
ATOM 737 C C . LEU A 1 95 ? 4.770 -10.154 11.551 1.00 98.81 95 LEU A C 1
ATOM 739 O O . LEU A 1 95 ? 4.882 -10.107 12.774 1.00 98.81 95 LEU A O 1
ATOM 743 N N . ALA A 1 96 ? 3.783 -9.531 10.900 1.00 98.69 96 ALA A N 1
ATOM 744 C CA . ALA A 1 96 ? 2.731 -8.801 11.597 1.00 98.69 96 ALA A CA 1
ATOM 745 C C . ALA A 1 96 ? 1.833 -9.751 12.409 1.00 98.69 96 ALA A C 1
ATOM 747 O O . ALA A 1 96 ? 1.555 -9.485 13.577 1.00 98.69 96 ALA A O 1
ATOM 748 N N . LEU A 1 97 ? 1.417 -10.883 11.827 1.00 98.75 97 LEU A N 1
ATOM 749 C CA . LEU A 1 97 ? 0.625 -11.893 12.538 1.00 98.75 97 LEU A CA 1
ATOM 750 C C . LEU A 1 97 ? 1.418 -12.555 13.674 1.00 98.75 97 LEU A C 1
ATOM 752 O O . LEU A 1 97 ? 0.854 -12.803 14.734 1.00 98.75 97 LEU A O 1
ATOM 756 N N . GLU A 1 98 ? 2.717 -12.800 13.494 1.00 98.75 98 GLU A N 1
ATOM 757 C CA . GLU A 1 98 ? 3.615 -13.306 14.540 1.00 98.75 98 GLU A CA 1
ATOM 758 C C . GLU A 1 98 ? 3.722 -12.335 15.716 1.00 98.75 98 GLU A C 1
ATOM 760 O O . GLU A 1 98 ? 3.439 -12.715 16.851 1.00 98.75 98 GLU A O 1
ATOM 765 N N . ALA A 1 99 ? 4.046 -11.066 15.457 1.00 98.44 99 ALA A N 1
ATOM 766 C CA . ALA A 1 99 ? 4.146 -10.050 16.505 1.00 98.44 99 ALA A CA 1
ATOM 767 C C . ALA A 1 99 ? 2.803 -9.812 17.223 1.00 98.44 99 ALA A C 1
ATOM 769 O O . ALA A 1 99 ? 2.769 -9.528 18.426 1.00 98.44 99 ALA A O 1
ATOM 770 N N . ALA A 1 100 ? 1.688 -9.991 16.509 1.00 98.19 100 ALA A N 1
ATOM 771 C CA . ALA A 1 100 ? 0.345 -9.905 17.066 1.00 98.19 100 ALA A CA 1
ATOM 772 C C . ALA A 1 100 ? -0.132 -11.178 17.794 1.00 98.19 100 ALA A C 1
ATOM 774 O O . ALA A 1 100 ? -1.244 -11.162 18.325 1.00 98.19 100 ALA A O 1
ATOM 775 N N . ASP A 1 101 ? 0.689 -12.236 17.854 1.00 98.44 101 ASP A N 1
ATOM 776 C CA . ASP A 1 101 ? 0.372 -13.556 18.428 1.00 98.44 101 ASP A CA 1
ATOM 777 C C . ASP A 1 101 ? -0.838 -14.245 17.758 1.00 98.44 101 ASP A C 1
ATOM 779 O O . ASP A 1 101 ? -1.761 -14.753 18.395 1.00 98.44 101 ASP A O 1
ATOM 783 N N . GLN A 1 102 ? -0.876 -14.186 16.424 1.00 98.56 102 GLN A N 1
ATOM 784 C CA . GLN A 1 102 ? -2.015 -14.571 15.581 1.00 98.56 102 GLN A CA 1
ATOM 785 C C . GLN A 1 102 ? -1.600 -15.394 14.344 1.00 98.56 102 GLN A C 1
ATOM 787 O O . GLN A 1 102 ? -2.281 -15.385 13.324 1.00 98.56 102 GLN A O 1
ATOM 792 N N . LEU A 1 103 ? -0.509 -16.168 14.419 1.00 98.56 103 LEU A N 1
ATOM 793 C CA . LEU A 1 103 ? -0.049 -17.029 13.307 1.00 98.56 103 LEU A CA 1
ATOM 794 C C . LEU A 1 103 ? -1.043 -18.122 12.880 1.00 98.56 103 LEU A C 1
ATOM 796 O O . LEU A 1 103 ? -0.917 -18.672 11.791 1.00 98.56 103 LEU A O 1
ATOM 800 N N . HIS A 1 104 ? -2.022 -18.444 13.725 1.00 98.50 104 HIS A N 1
ATOM 801 C CA . HIS A 1 104 ? -3.077 -19.410 13.418 1.00 98.50 104 HIS A CA 1
ATOM 802 C C . HIS A 1 104 ? -4.117 -18.876 12.418 1.00 98.50 104 HIS A C 1
ATOM 804 O O . HIS A 1 104 ? -4.932 -19.651 11.916 1.00 98.50 104 HIS A O 1
ATOM 810 N N . VAL A 1 105 ? -4.121 -17.567 12.147 1.00 98.69 105 VAL A N 1
ATOM 811 C CA . VAL A 1 105 ? -5.063 -16.930 11.225 1.00 98.69 105 VAL A CA 1
ATOM 812 C C . VAL A 1 105 ? -4.882 -17.497 9.813 1.00 98.69 105 VAL A C 1
ATOM 814 O O . VAL A 1 105 ? -3.755 -17.548 9.314 1.00 98.69 105 VAL A O 1
ATOM 817 N N . PRO A 1 106 ? -5.965 -17.898 9.124 1.00 98.69 106 PRO A N 1
ATOM 818 C CA . PRO A 1 106 ? -5.873 -18.379 7.753 1.00 98.69 106 PRO A CA 1
ATOM 819 C C . PRO A 1 106 ? -5.397 -17.265 6.810 1.00 98.69 106 PRO A C 1
ATOM 821 O O . PRO A 1 106 ? -5.988 -16.183 6.761 1.00 98.69 106 PRO A O 1
ATOM 824 N N . VAL A 1 107 ? -4.353 -17.550 6.023 1.00 98.81 107 VAL A N 1
ATOM 825 C CA . VAL A 1 107 ? -3.756 -16.612 5.056 1.00 98.81 107 VAL A CA 1
ATOM 826 C C . VAL A 1 107 ? -3.984 -17.100 3.626 1.00 98.81 107 VAL A C 1
ATOM 828 O O . VAL A 1 107 ? -3.535 -18.185 3.261 1.00 98.81 107 VAL A O 1
ATOM 831 N N . THR A 1 108 ? -4.616 -16.278 2.786 1.00 98.75 108 THR A N 1
ATOM 832 C CA . THR A 1 108 ? -4.782 -16.555 1.347 1.00 98.75 108 THR A CA 1
ATOM 833 C C . THR A 1 108 ? -3.891 -15.640 0.507 1.00 98.75 108 THR A C 1
ATOM 835 O O . THR A 1 108 ? -3.842 -14.428 0.721 1.00 98.75 108 THR A O 1
ATOM 838 N N . LYS A 1 109 ? -3.187 -16.219 -0.471 1.00 98.69 109 LYS A N 1
ATOM 839 C CA . LYS A 1 109 ? -2.276 -15.506 -1.381 1.00 98.69 109 LYS A CA 1
ATOM 840 C C . LYS A 1 109 ? -2.913 -15.383 -2.759 1.00 98.69 109 LYS A C 1
ATOM 842 O O . LYS A 1 109 ? -3.514 -16.341 -3.235 1.00 98.69 109 LYS A O 1
ATOM 847 N N . THR A 1 110 ? -2.761 -14.238 -3.418 1.00 98.56 110 THR A N 1
ATOM 848 C CA . THR A 1 110 ? -3.263 -14.054 -4.788 1.00 98.56 110 THR A CA 1
ATOM 849 C C . THR A 1 110 ? -2.421 -13.070 -5.591 1.00 98.56 110 THR A C 1
ATOM 851 O O . THR A 1 110 ? -2.011 -12.023 -5.089 1.00 98.56 110 THR A O 1
ATOM 854 N N . TRP A 1 111 ? -2.193 -13.369 -6.871 1.00 98.44 111 TRP A N 1
ATOM 855 C CA . TRP A 1 111 ? -1.528 -12.447 -7.797 1.00 98.44 111 TRP A CA 1
ATOM 856 C C . TRP A 1 111 ? -2.328 -11.154 -7.993 1.00 98.44 111 TRP A C 1
ATOM 858 O O . TRP A 1 111 ? -1.751 -10.097 -8.235 1.00 98.44 111 TRP A O 1
ATOM 868 N N . ARG A 1 112 ? -3.654 -11.205 -7.803 1.00 98.50 112 ARG A N 1
ATOM 869 C CA . ARG A 1 112 ? -4.534 -10.036 -7.922 1.00 98.50 112 ARG A CA 1
ATOM 870 C C . ARG A 1 112 ? -4.185 -8.937 -6.925 1.00 98.50 112 ARG A C 1
ATOM 872 O O . ARG A 1 112 ? -4.492 -7.787 -7.202 1.00 98.50 112 ARG A O 1
ATOM 879 N N . LEU A 1 113 ? -3.498 -9.250 -5.822 1.00 98.69 113 LEU A N 1
ATOM 880 C CA . LEU A 1 113 ? -3.008 -8.267 -4.851 1.00 98.69 113 LEU A CA 1
ATOM 881 C C . LEU A 1 113 ? -1.564 -7.808 -5.100 1.00 98.69 113 LEU A C 1
ATOM 883 O O . LEU A 1 113 ? -1.079 -6.976 -4.332 1.00 98.69 113 LEU A O 1
ATOM 887 N N . ASN A 1 114 ? -0.878 -8.290 -6.144 1.00 98.69 114 ASN A N 1
ATOM 888 C CA . ASN A 1 114 ? 0.474 -7.848 -6.509 1.00 98.69 114 ASN A CA 1
ATOM 889 C C . ASN A 1 114 ? 0.547 -6.328 -6.726 1.00 98.69 114 ASN A C 1
ATOM 891 O O . ASN A 1 114 ? -0.451 -5.673 -7.039 1.00 98.69 114 ASN A O 1
ATOM 895 N N . GLU A 1 115 ? 1.756 -5.775 -6.603 1.00 97.75 115 GLU A N 1
ATOM 896 C CA . GLU A 1 115 ? 2.054 -4.384 -6.972 1.00 97.75 115 GLU A CA 1
ATOM 897 C C . GLU A 1 115 ? 1.729 -4.114 -8.452 1.00 97.75 115 GLU A C 1
ATOM 899 O O . GLU A 1 115 ? 1.572 -5.046 -9.233 1.00 97.75 115 GLU A O 1
ATOM 904 N N . ARG A 1 116 ? 1.641 -2.848 -8.857 1.00 97.06 116 ARG A N 1
ATOM 905 C CA . ARG A 1 116 ? 1.578 -2.452 -10.274 1.00 97.06 116 ARG A CA 1
ATOM 906 C C . ARG A 1 116 ? 2.759 -3.034 -11.069 1.00 97.06 116 ARG A C 1
ATOM 908 O O . ARG A 1 116 ? 3.910 -2.840 -10.675 1.00 97.06 116 ARG A O 1
ATOM 915 N N . MET A 1 117 ? 2.493 -3.702 -12.190 1.00 97.06 117 MET A N 1
ATOM 916 C CA . MET A 1 117 ? 3.518 -4.172 -13.127 1.00 97.06 117 MET A CA 1
ATOM 917 C C . MET A 1 117 ? 4.136 -2.978 -13.863 1.00 97.06 117 MET A C 1
ATOM 919 O O . MET A 1 117 ? 3.515 -2.376 -14.739 1.00 97.06 117 MET A O 1
ATOM 923 N N . TYR A 1 118 ? 5.377 -2.623 -13.524 1.00 95.88 118 TYR A N 1
ATOM 924 C CA . TYR A 1 118 ? 6.049 -1.462 -14.126 1.00 95.88 118 TYR A CA 1
ATOM 925 C C . TYR A 1 118 ? 6.663 -1.745 -15.508 1.00 95.88 118 TYR A C 1
ATOM 927 O O . TYR A 1 118 ? 7.317 -0.869 -16.073 1.00 95.88 118 TYR A O 1
ATOM 935 N N . GLY A 1 119 ? 6.448 -2.945 -16.054 1.00 95.75 119 GLY A N 1
ATOM 936 C CA . GLY A 1 119 ? 6.882 -3.329 -17.395 1.00 95.75 119 GLY A CA 1
ATOM 937 C C . GLY A 1 119 ? 8.375 -3.128 -17.623 1.00 95.75 119 GLY A C 1
ATOM 938 O O . GLY A 1 119 ? 9.189 -3.544 -16.799 1.00 95.75 119 GLY A O 1
ATOM 939 N N . GLY A 1 120 ? 8.730 -2.453 -18.714 1.00 94.88 120 GLY A N 1
ATOM 940 C CA . GLY A 1 120 ? 10.116 -2.174 -19.093 1.00 94.88 120 GLY A CA 1
ATOM 941 C C . GLY A 1 120 ? 10.867 -1.255 -18.125 1.00 94.88 120 GLY A C 1
ATOM 942 O O . GLY A 1 120 ? 12.083 -1.137 -18.223 1.00 94.88 120 GLY A O 1
ATOM 943 N N . LEU A 1 121 ? 10.184 -0.621 -17.162 1.00 94.25 121 LEU A N 1
ATOM 944 C CA . LEU A 1 121 ? 10.863 0.163 -16.127 1.00 94.25 121 LEU A CA 1
ATOM 945 C C . LEU A 1 121 ? 11.446 -0.711 -15.013 1.00 94.25 121 LEU A C 1
ATOM 947 O O . LEU A 1 121 ? 12.281 -0.227 -14.254 1.00 94.25 121 LEU A O 1
ATOM 951 N N . GLN A 1 122 ? 11.007 -1.965 -14.866 1.00 94.75 122 GLN A N 1
ATOM 952 C CA . GLN A 1 122 ? 11.456 -2.824 -13.769 1.00 94.75 122 GLN A CA 1
ATOM 953 C C . GLN A 1 122 ? 12.974 -3.005 -13.779 1.00 94.75 122 GLN A C 1
ATOM 955 O O . GLN A 1 122 ? 13.579 -3.316 -14.798 1.00 94.75 122 GLN A O 1
ATOM 960 N N . GLY A 1 123 ? 13.586 -2.805 -12.615 1.00 93.31 123 GLY A N 1
ATOM 961 C CA . GLY A 1 123 ? 15.030 -2.880 -12.446 1.00 93.31 123 GLY A CA 1
ATOM 962 C C . GLY A 1 123 ? 15.785 -1.609 -12.833 1.00 93.31 123 GLY A C 1
ATOM 963 O O . GLY A 1 123 ? 16.967 -1.519 -12.510 1.00 93.31 123 GLY A O 1
ATOM 964 N N . LEU A 1 124 ? 15.152 -0.605 -13.436 1.00 92.81 124 LEU A N 1
ATOM 965 C CA . LEU A 1 124 ? 15.817 0.672 -13.698 1.00 92.81 124 LEU A CA 1
ATOM 966 C C . LEU A 1 124 ? 15.897 1.518 -12.423 1.00 92.81 124 LEU A C 1
ATOM 968 O O . LEU A 1 124 ? 14.950 1.542 -11.624 1.00 92.81 124 LEU A O 1
ATOM 972 N N . ASP A 1 125 ? 17.010 2.233 -12.240 1.00 92.69 125 ASP A N 1
ATOM 973 C CA . ASP A 1 125 ? 17.107 3.275 -11.219 1.00 92.69 125 ASP A CA 1
ATOM 974 C C . ASP A 1 125 ? 16.191 4.449 -11.588 1.00 92.69 125 ASP A C 1
ATOM 976 O O . ASP A 1 125 ? 16.124 4.914 -12.732 1.00 92.69 125 ASP A O 1
ATOM 980 N N . LYS A 1 126 ? 15.447 4.945 -10.603 1.00 87.25 126 LYS A N 1
ATOM 981 C CA . LYS A 1 126 ? 14.445 5.987 -10.824 1.00 87.25 126 LYS A CA 1
ATOM 982 C C . LYS A 1 126 ? 15.065 7.342 -11.153 1.00 87.25 126 LYS A C 1
ATOM 984 O O . LYS A 1 126 ? 14.453 8.091 -11.909 1.00 87.25 126 LYS A O 1
ATOM 989 N N . LYS A 1 127 ? 16.234 7.687 -10.601 1.00 88.12 127 LYS A N 1
ATOM 990 C CA . LYS A 1 127 ? 16.915 8.957 -10.911 1.00 88.12 127 LYS A CA 1
ATOM 991 C C . LYS A 1 127 ? 17.477 8.918 -12.324 1.00 88.12 127 LYS A C 1
ATOM 993 O O . LYS A 1 127 ? 17.257 9.861 -13.074 1.00 88.12 127 LYS A O 1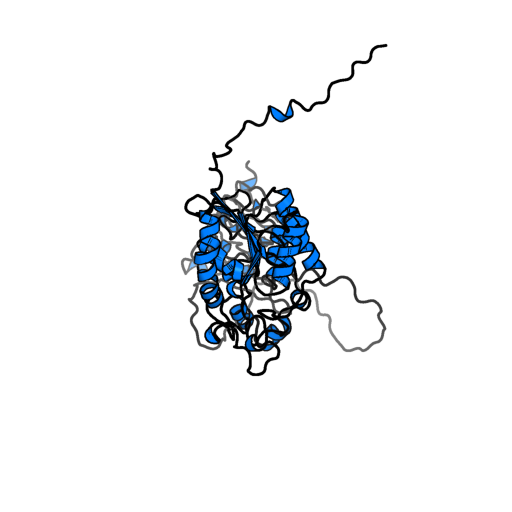
ATOM 998 N N . GLU A 1 128 ? 18.119 7.822 -12.710 1.00 87.62 128 GLU A N 1
ATOM 999 C CA . GLU A 1 128 ? 18.614 7.630 -14.078 1.00 87.62 128 GLU A CA 1
ATOM 1000 C C . GLU A 1 128 ? 17.472 7.662 -15.098 1.00 87.62 128 GLU A C 1
ATOM 1002 O O . GLU A 1 128 ? 17.571 8.319 -16.133 1.00 87.62 128 GLU A O 1
ATOM 1007 N N . THR A 1 129 ? 16.338 7.037 -14.769 1.00 87.94 129 THR A N 1
ATOM 1008 C CA . THR A 1 129 ? 15.137 7.084 -15.614 1.00 87.94 129 THR A CA 1
ATOM 1009 C C . THR A 1 129 ? 14.629 8.520 -15.784 1.00 87.94 129 THR A C 1
ATOM 1011 O O . THR A 1 129 ? 14.265 8.908 -16.891 1.00 87.94 129 THR A O 1
ATOM 1014 N N . VAL A 1 130 ? 14.644 9.338 -14.722 1.00 88.06 130 VAL A N 1
ATOM 1015 C CA . VAL A 1 130 ? 14.290 10.769 -14.798 1.00 88.06 130 VAL A CA 1
ATOM 1016 C C . VAL A 1 130 ? 15.276 11.545 -15.668 1.00 88.06 130 VAL A C 1
ATOM 1018 O O . VAL A 1 130 ? 14.841 12.363 -16.472 1.00 88.06 130 VAL A O 1
ATOM 1021 N N . LEU A 1 131 ? 16.579 11.279 -15.555 1.00 85.88 131 LEU A N 1
ATOM 1022 C CA . LEU A 1 131 ? 17.592 11.923 -16.397 1.00 85.88 131 LEU A CA 1
ATOM 1023 C C . LEU A 1 131 ? 17.405 11.576 -17.880 1.00 85.88 131 LEU A C 1
ATOM 1025 O O . LEU A 1 131 ? 17.576 12.438 -18.737 1.00 85.88 131 LEU A O 1
ATOM 1029 N N . LYS A 1 132 ? 17.026 10.330 -18.181 1.00 87.00 132 LYS A N 1
ATOM 1030 C CA . LYS A 1 132 ? 16.859 9.840 -19.554 1.00 87.00 132 LYS A CA 1
ATOM 1031 C C . LYS A 1 132 ? 15.531 10.250 -20.195 1.00 87.00 132 LYS A C 1
ATOM 1033 O O . LYS A 1 132 ? 15.501 10.541 -21.386 1.00 87.00 132 LYS A O 1
ATOM 1038 N N . HIS A 1 133 ? 14.439 10.232 -19.434 1.00 84.62 133 HIS A N 1
ATOM 1039 C CA . HIS A 1 133 ? 13.078 10.389 -19.966 1.00 84.62 133 HIS A CA 1
ATOM 1040 C C . HIS A 1 133 ? 12.379 11.683 -19.529 1.00 84.62 133 HIS A C 1
ATOM 1042 O O . HIS A 1 133 ? 11.306 11.992 -20.039 1.00 84.62 133 HIS A O 1
ATOM 1048 N N . GLY A 1 134 ? 12.978 12.452 -18.619 1.00 86.06 134 GLY A N 1
ATOM 1049 C CA . GLY A 1 134 ? 12.394 13.666 -18.056 1.00 86.06 134 GLY A CA 1
ATOM 1050 C C . GLY A 1 134 ? 11.474 13.393 -16.862 1.00 86.06 134 GLY A C 1
ATOM 1051 O O . GLY A 1 134 ? 10.823 12.350 -16.760 1.00 86.06 134 GLY A O 1
ATOM 1052 N N . ALA A 1 135 ? 11.413 14.353 -15.936 1.00 85.38 135 ALA A N 1
ATOM 1053 C CA . ALA A 1 135 ? 10.636 14.226 -14.702 1.00 85.38 135 ALA A CA 1
ATOM 1054 C C . ALA A 1 135 ? 9.129 14.079 -14.967 1.00 85.38 135 ALA A C 1
ATOM 1056 O O . ALA A 1 135 ? 8.487 13.243 -14.331 1.00 85.38 135 ALA A O 1
ATOM 1057 N N . ASP A 1 136 ? 8.590 14.822 -15.936 1.00 86.25 136 ASP A N 1
ATOM 1058 C CA . ASP A 1 136 ? 7.160 14.811 -16.263 1.00 86.25 136 ASP A CA 1
ATOM 1059 C C . ASP A 1 136 ? 6.712 13.450 -16.801 1.00 86.25 136 ASP A C 1
ATOM 1061 O O . ASP A 1 136 ? 5.707 12.900 -16.353 1.00 86.25 136 ASP A O 1
ATOM 1065 N N . GLN A 1 137 ? 7.501 12.842 -17.691 1.00 86.75 137 GLN A N 1
ATOM 1066 C CA . GLN A 1 137 ? 7.191 11.526 -18.247 1.00 86.75 137 GLN A CA 1
ATOM 1067 C C . GLN A 1 137 ? 7.242 10.429 -17.177 1.00 86.75 137 GLN A C 1
ATOM 1069 O O . GLN A 1 137 ? 6.363 9.566 -17.113 1.00 86.75 137 GLN A O 1
ATOM 1074 N N . VAL A 1 138 ? 8.248 10.472 -16.297 1.00 84.00 138 VAL A N 1
ATOM 1075 C CA . VAL A 1 138 ? 8.352 9.531 -15.174 1.00 84.00 138 VAL A CA 1
ATOM 1076 C C . VAL A 1 138 ? 7.212 9.734 -14.181 1.00 84.00 138 VAL A C 1
ATOM 1078 O O . VAL A 1 138 ? 6.691 8.759 -13.634 1.00 84.00 138 VAL A O 1
ATOM 1081 N N . LEU A 1 139 ? 6.797 10.980 -13.950 1.00 83.06 139 LEU A N 1
ATOM 1082 C CA . LEU A 1 139 ? 5.649 11.283 -13.109 1.00 83.06 139 LEU A CA 1
ATOM 1083 C C . LEU A 1 139 ? 4.368 10.708 -13.718 1.00 83.06 139 LEU A C 1
ATOM 1085 O O . LEU A 1 139 ? 3.636 10.033 -12.999 1.00 83.06 139 LEU A O 1
ATOM 1089 N N . ILE A 1 140 ? 4.148 10.868 -15.028 1.00 85.06 140 ILE A N 1
ATOM 1090 C CA . ILE A 1 140 ? 3.030 10.248 -15.755 1.00 85.06 140 ILE A CA 1
ATOM 1091 C C . ILE A 1 140 ? 3.049 8.731 -15.554 1.00 85.06 140 ILE A C 1
ATOM 1093 O O . ILE A 1 140 ? 2.064 8.172 -15.086 1.00 85.06 140 ILE A O 1
ATOM 1097 N N . TRP A 1 141 ? 4.170 8.046 -15.786 1.00 84.81 141 TRP A N 1
ATOM 1098 C CA . TRP A 1 141 ? 4.227 6.593 -15.577 1.00 84.81 141 TRP A CA 1
ATOM 1099 C C . TRP A 1 141 ? 3.998 6.168 -14.123 1.00 84.81 141 TRP A C 1
ATOM 1101 O O . TRP A 1 141 ? 3.453 5.096 -13.876 1.00 84.81 141 TRP A O 1
ATOM 1111 N N . ARG A 1 142 ? 4.393 6.986 -13.141 1.00 80.44 142 ARG A N 1
ATOM 1112 C CA . ARG A 1 142 ? 4.221 6.670 -11.713 1.00 80.44 142 ARG A CA 1
ATOM 1113 C C . ARG A 1 142 ? 2.833 6.994 -11.176 1.00 80.44 142 ARG A C 1
ATOM 1115 O O . ARG A 1 142 ? 2.405 6.355 -10.216 1.00 80.44 142 ARG A O 1
ATOM 1122 N N . ARG A 1 143 ? 2.181 8.016 -11.725 1.00 80.25 143 ARG A N 1
ATOM 1123 C CA . ARG A 1 143 ? 1.010 8.663 -11.120 1.00 80.25 143 ARG A CA 1
ATOM 1124 C C . ARG A 1 143 ? -0.208 8.684 -12.014 1.00 80.25 143 ARG A C 1
ATOM 1126 O O . ARG A 1 143 ? -1.301 8.757 -11.475 1.00 80.25 143 ARG A O 1
ATOM 1133 N N . SER A 1 144 ? -0.047 8.605 -13.330 1.00 82.62 144 SER A N 1
ATOM 1134 C CA . SER A 1 144 ? -1.202 8.562 -14.215 1.00 82.62 144 SER A CA 1
ATOM 1135 C C . SER A 1 144 ? -2.096 7.380 -13.859 1.00 82.62 144 SER A C 1
ATOM 1137 O O . SER A 1 144 ? -1.622 6.273 -13.563 1.00 82.62 144 SER A O 1
ATOM 1139 N N . PHE A 1 145 ? -3.394 7.664 -13.865 1.00 86.44 145 PHE A N 1
ATOM 1140 C CA . PHE A 1 145 ? -4.432 6.690 -13.616 1.00 86.44 145 PHE A CA 1
ATOM 1141 C C . PHE A 1 145 ? -4.501 5.660 -14.748 1.00 86.44 145 PHE A C 1
ATOM 1143 O O . PHE A 1 145 ? -4.549 4.461 -14.478 1.00 86.44 145 PHE A O 1
ATOM 1150 N N . ASP A 1 146 ? -4.446 6.114 -16.000 1.00 90.06 146 ASP A N 1
ATOM 1151 C CA . ASP A 1 146 ? -4.736 5.324 -17.197 1.00 90.06 146 ASP A CA 1
ATOM 1152 C C . ASP A 1 146 ? -3.525 5.090 -18.109 1.00 90.06 146 ASP A C 1
ATOM 1154 O O . ASP A 1 146 ? -3.550 4.155 -18.902 1.00 90.06 146 ASP A O 1
ATOM 1158 N N . ALA A 1 147 ? -2.451 5.874 -17.983 1.00 88.94 147 ALA A N 1
ATOM 1159 C CA . ALA A 1 147 ? -1.262 5.701 -18.812 1.00 88.94 147 ALA A CA 1
ATOM 1160 C C . ALA A 1 147 ? -0.326 4.626 -18.218 1.00 88.94 147 ALA A C 1
ATOM 1162 O O . ALA A 1 147 ? 0.269 4.841 -17.147 1.00 88.94 147 ALA A O 1
ATOM 1163 N N . PRO A 1 148 ? -0.156 3.463 -18.881 1.00 92.94 148 PRO A N 1
ATOM 1164 C CA . PRO A 1 148 ? 0.808 2.461 -18.453 1.00 92.94 148 PRO A CA 1
ATOM 1165 C C . PRO A 1 148 ? 2.246 2.895 -18.798 1.00 92.94 148 PRO A C 1
ATOM 1167 O O . PRO A 1 148 ? 2.463 3.721 -19.690 1.00 92.94 148 PRO A O 1
ATOM 1170 N N . PRO A 1 149 ? 3.259 2.345 -18.107 1.00 94.00 149 PRO A N 1
ATOM 1171 C CA . PRO A 1 149 ? 4.642 2.429 -18.559 1.00 94.00 149 PRO A CA 1
ATOM 1172 C C . PRO A 1 149 ? 4.860 1.567 -19.818 1.00 94.00 149 PRO A C 1
ATOM 1174 O O . PRO A 1 149 ? 3.979 0.781 -20.187 1.00 94.00 149 PRO A O 1
ATOM 1177 N N . PRO A 1 150 ? 6.038 1.664 -20.465 1.00 94.44 150 PRO A N 1
ATOM 1178 C CA . PRO A 1 150 ? 6.396 0.769 -21.559 1.00 94.44 150 PRO A CA 1
ATOM 1179 C C . PRO A 1 150 ? 6.250 -0.707 -21.148 1.00 94.44 150 PRO A C 1
ATOM 1181 O O . PRO A 1 150 ? 6.590 -1.054 -20.008 1.00 94.44 150 PRO A O 1
ATOM 1184 N N . PRO A 1 151 ? 5.748 -1.583 -22.037 1.00 96.38 151 PRO A N 1
ATOM 1185 C CA . PRO A 1 151 ? 5.673 -3.015 -21.765 1.00 96.38 151 PRO A CA 1
ATOM 1186 C C . PRO A 1 151 ? 7.067 -3.594 -21.518 1.00 96.38 151 PRO A C 1
ATOM 1188 O O . PRO A 1 151 ? 8.070 -3.055 -21.986 1.00 96.38 151 PRO A O 1
ATOM 1191 N N . ILE A 1 152 ? 7.131 -4.681 -20.752 1.00 95.31 152 ILE A N 1
ATOM 1192 C CA . ILE A 1 152 ? 8.372 -5.433 -20.581 1.00 95.31 152 ILE A CA 1
ATOM 1193 C C . ILE A 1 152 ? 8.851 -5.989 -21.928 1.00 95.31 152 ILE A C 1
ATOM 1195 O O . ILE A 1 152 ? 8.046 -6.459 -22.733 1.00 95.31 152 ILE A O 1
ATOM 1199 N N . GLU A 1 153 ? 10.157 -5.908 -22.172 1.00 91.94 153 GLU A N 1
ATOM 1200 C CA . GLU A 1 153 ? 10.769 -6.411 -23.402 1.00 91.94 153 GLU A CA 1
ATOM 1201 C C . GLU A 1 153 ? 10.767 -7.943 -23.439 1.00 91.94 153 GLU A C 1
ATOM 1203 O O . GLU A 1 153 ? 10.935 -8.618 -22.416 1.00 91.94 153 GLU A O 1
ATOM 1208 N N . GLU A 1 154 ? 10.609 -8.500 -24.638 1.00 88.38 154 GLU A N 1
ATOM 1209 C CA . GLU A 1 154 ? 10.710 -9.939 -24.853 1.00 88.38 154 GLU A CA 1
ATOM 1210 C C . GLU A 1 154 ? 12.099 -10.448 -24.442 1.00 88.38 154 GLU A C 1
ATOM 1212 O O . GLU A 1 154 ? 13.124 -9.824 -24.710 1.00 88.38 154 GLU A O 1
ATOM 1217 N N . GLY A 1 155 ? 12.143 -11.582 -23.744 1.00 86.62 155 GLY A N 1
ATOM 1218 C CA . GLY A 1 155 ? 13.400 -12.150 -23.260 1.00 86.62 155 GLY A CA 1
ATOM 1219 C C . GLY A 1 155 ? 13.937 -11.522 -21.970 1.00 86.62 155 GLY A C 1
ATOM 1220 O O . GLY A 1 155 ? 14.855 -12.107 -21.394 1.00 86.62 155 GLY A O 1
ATOM 1221 N N . SER A 1 156 ? 13.329 -10.447 -21.447 1.00 92.75 156 SER A N 1
ATOM 1222 C CA . SER A 1 156 ? 13.708 -9.833 -20.164 1.00 92.75 156 SER A CA 1
ATOM 1223 C C . SER A 1 156 ? 13.825 -10.864 -19.035 1.00 92.75 156 SER A C 1
ATOM 1225 O O . SER A 1 156 ? 13.013 -11.788 -18.921 1.00 92.75 156 SER A O 1
ATOM 1227 N N . GLU A 1 157 ? 14.831 -10.720 -18.172 1.00 92.75 157 GLU A N 1
ATOM 1228 C CA . GLU A 1 157 ? 14.979 -11.555 -16.971 1.00 92.75 157 GLU A CA 1
ATOM 1229 C C . GLU A 1 157 ? 13.832 -11.354 -15.963 1.00 92.75 157 GLU A C 1
ATOM 1231 O O . GLU A 1 157 ? 13.566 -12.238 -15.154 1.00 92.75 157 GLU A O 1
ATOM 1236 N N . PHE A 1 158 ? 13.115 -10.227 -16.050 1.00 93.75 158 PHE A N 1
ATOM 1237 C CA . PHE A 1 158 ? 12.013 -9.867 -15.152 1.00 93.75 158 PHE A CA 1
ATOM 1238 C C . PHE A 1 158 ? 10.626 -10.236 -15.698 1.00 93.75 158 PHE A C 1
ATOM 1240 O O . PHE A 1 158 ? 9.622 -9.763 -15.160 1.00 93.75 158 PHE A O 1
ATOM 1247 N N . ASP A 1 159 ? 10.558 -11.031 -16.770 1.00 92.81 159 ASP A N 1
ATOM 1248 C CA . ASP A 1 159 ? 9.297 -11.493 -17.355 1.00 92.81 159 ASP A CA 1
ATOM 1249 C C . ASP A 1 159 ? 8.557 -12.438 -16.387 1.00 92.81 159 ASP A C 1
ATOM 1251 O O . ASP A 1 159 ? 9.058 -13.536 -16.109 1.00 92.81 159 ASP A O 1
ATOM 1255 N N . PRO A 1 160 ? 7.356 -12.068 -15.892 1.00 93.00 160 PRO A N 1
ATOM 1256 C CA . PRO A 1 160 ? 6.591 -12.918 -14.988 1.00 93.00 160 PRO A CA 1
ATOM 1257 C C . PRO A 1 160 ? 6.240 -14.282 -15.590 1.00 93.00 160 PRO A C 1
ATOM 1259 O O . PRO A 1 160 ? 6.088 -15.243 -14.846 1.00 93.00 160 PRO A O 1
ATOM 1262 N N . LYS A 1 161 ? 6.162 -14.414 -16.922 1.00 91.31 161 LYS A N 1
ATOM 1263 C CA . LYS A 1 161 ? 5.858 -15.697 -17.584 1.00 91.31 161 LYS A CA 1
ATOM 1264 C C . LYS A 1 161 ? 6.902 -16.781 -17.307 1.00 91.31 161 LYS A C 1
ATOM 1266 O O . LYS A 1 161 ? 6.615 -17.961 -17.475 1.00 91.31 161 LYS A O 1
ATOM 1271 N N . LYS A 1 162 ? 8.113 -16.390 -16.897 1.00 90.75 162 LYS A N 1
ATOM 1272 C CA . LYS A 1 162 ? 9.204 -17.309 -16.540 1.00 90.75 162 LYS A CA 1
ATOM 1273 C C . LYS A 1 162 ? 9.134 -17.784 -15.086 1.00 90.75 162 LYS A C 1
ATOM 1275 O O . LYS A 1 162 ? 9.890 -18.672 -14.701 1.00 90.75 162 LYS A O 1
ATOM 1280 N N . ASP A 1 163 ? 8.275 -17.182 -14.268 1.00 93.62 163 ASP A N 1
ATOM 1281 C CA . ASP A 1 163 ? 8.197 -17.445 -12.836 1.00 93.62 163 ASP A CA 1
ATOM 1282 C C . ASP A 1 163 ? 7.108 -18.487 -12.531 1.00 93.62 163 ASP A C 1
ATOM 1284 O O . ASP A 1 163 ? 5.939 -18.337 -12.892 1.00 93.62 163 ASP A O 1
ATOM 1288 N N . VAL A 1 164 ? 7.500 -19.544 -11.813 1.00 94.75 164 VAL A N 1
ATOM 1289 C CA . VAL A 1 164 ? 6.636 -20.677 -11.446 1.00 94.75 164 VAL A CA 1
ATOM 1290 C C . VAL A 1 164 ? 5.375 -20.254 -10.686 1.00 94.75 164 VAL A C 1
ATOM 1292 O O . VAL A 1 164 ? 4.369 -20.951 -10.749 1.00 94.75 164 VAL A O 1
ATOM 1295 N N . LYS A 1 165 ? 5.376 -19.098 -10.006 1.00 94.50 165 LYS A N 1
ATOM 1296 C CA . LYS A 1 165 ? 4.188 -18.580 -9.297 1.00 94.50 165 LYS A CA 1
ATOM 1297 C C . LYS A 1 165 ? 3.001 -18.286 -10.218 1.00 94.50 165 LYS A C 1
ATOM 1299 O O . LYS A 1 165 ? 1.884 -18.169 -9.717 1.00 94.50 165 LYS A O 1
ATOM 1304 N N . TYR A 1 166 ? 3.239 -18.116 -11.518 1.00 96.19 166 TYR A N 1
ATOM 1305 C CA . TYR A 1 166 ? 2.222 -17.707 -12.488 1.00 96.19 166 TYR A CA 1
ATOM 1306 C C . TYR A 1 166 ? 1.939 -18.775 -13.551 1.00 96.19 166 TYR A C 1
ATOM 1308 O O . TYR A 1 166 ? 1.197 -18.499 -14.487 1.00 96.19 166 TYR A O 1
ATOM 1316 N N . VAL A 1 167 ? 2.497 -19.985 -13.413 1.00 92.62 167 VAL A N 1
ATOM 1317 C CA . VAL A 1 167 ? 2.376 -21.058 -14.419 1.00 92.62 167 VAL A CA 1
ATOM 1318 C C . VAL A 1 167 ? 0.929 -21.497 -14.668 1.00 92.62 167 VAL A C 1
ATOM 1320 O O . VAL A 1 167 ? 0.579 -21.827 -15.796 1.00 92.62 167 VAL A O 1
ATOM 1323 N N . ASP A 1 168 ? 0.086 -21.446 -13.635 1.00 92.06 168 ASP A N 1
ATOM 1324 C CA . ASP A 1 168 ? -1.324 -21.847 -13.710 1.00 92.06 168 ASP A CA 1
ATOM 1325 C C . ASP A 1 168 ? -2.261 -20.692 -14.110 1.00 92.06 168 ASP A C 1
ATOM 1327 O O . ASP A 1 168 ? -3.480 -20.868 -14.159 1.00 92.06 168 ASP A O 1
ATOM 1331 N N . LEU A 1 169 ? -1.724 -19.491 -14.361 1.00 94.56 169 LEU A N 1
ATOM 1332 C CA . LEU A 1 169 ? -2.525 -18.363 -14.832 1.00 94.56 169 LEU A CA 1
ATOM 1333 C C . LEU A 1 169 ? -2.730 -18.434 -16.341 1.00 94.56 169 LEU A C 1
ATOM 1335 O O . LEU A 1 169 ? -1.833 -18.812 -17.095 1.00 94.56 169 LEU A O 1
ATOM 1339 N N . ASP A 1 170 ? -3.907 -17.997 -16.790 1.00 94.62 170 ASP A N 1
ATOM 1340 C CA . ASP A 1 170 ? -4.130 -17.743 -18.209 1.00 94.62 170 ASP A CA 1
ATOM 1341 C C . ASP A 1 170 ? -3.094 -16.702 -18.681 1.00 94.62 170 ASP A C 1
ATOM 1343 O O . ASP A 1 170 ? -2.953 -15.657 -18.037 1.00 94.62 170 ASP A O 1
ATOM 1347 N N . PRO A 1 171 ? -2.363 -16.935 -19.786 1.00 91.88 171 PRO A N 1
ATOM 1348 C CA . PRO A 1 171 ? -1.376 -15.988 -20.296 1.00 91.88 171 PRO A CA 1
ATOM 1349 C C . PRO A 1 171 ? -1.898 -14.557 -20.482 1.00 91.88 171 PRO A C 1
ATOM 1351 O O . PRO A 1 171 ? -1.102 -13.620 -20.424 1.00 91.88 171 PRO A O 1
ATOM 1354 N N . LYS A 1 172 ? -3.210 -14.370 -20.694 1.00 92.56 172 LYS A N 1
ATOM 1355 C CA . LYS A 1 172 ? -3.835 -13.039 -20.797 1.00 92.56 172 LYS A CA 1
ATOM 1356 C C . LYS A 1 172 ? -3.896 -12.285 -19.461 1.00 92.56 172 LYS A C 1
ATOM 1358 O O . LYS A 1 172 ? -3.971 -11.061 -19.464 1.00 92.56 172 LYS A O 1
ATOM 1363 N N . ASP A 1 173 ? -3.874 -13.011 -18.344 1.00 94.25 173 ASP A N 1
ATOM 1364 C CA . ASP A 1 173 ? -3.928 -12.466 -16.986 1.00 94.25 173 ASP A CA 1
ATOM 1365 C C . ASP A 1 173 ? -2.529 -12.096 -16.460 1.00 94.25 173 ASP A C 1
ATOM 1367 O O . ASP A 1 173 ? -2.407 -11.512 -15.384 1.00 94.25 173 ASP A O 1
ATOM 1371 N N . ILE A 1 174 ? -1.467 -12.411 -17.213 1.00 95.81 174 ILE A N 1
ATOM 1372 C CA . ILE A 1 174 ? -0.082 -12.054 -16.891 1.00 95.81 174 ILE A CA 1
ATOM 1373 C C . ILE A 1 174 ? 0.278 -10.743 -17.619 1.00 95.81 174 ILE A C 1
ATOM 1375 O O . ILE A 1 174 ? 0.565 -10.768 -18.820 1.00 95.81 174 ILE A O 1
ATOM 1379 N N . PRO A 1 175 ? 0.283 -9.583 -16.932 1.00 96.06 175 PRO A N 1
ATOM 1380 C CA . PRO A 1 175 ? 0.486 -8.295 -17.581 1.00 96.06 175 PRO A CA 1
ATOM 1381 C C . PRO A 1 175 ? 1.942 -8.083 -18.009 1.00 96.06 175 PRO A C 1
ATOM 1383 O O . PRO A 1 175 ? 2.884 -8.406 -17.285 1.00 96.06 175 PRO A O 1
ATOM 1386 N N . THR A 1 176 ? 2.135 -7.431 -19.156 1.00 96.25 176 THR A N 1
ATOM 1387 C CA . THR A 1 176 ? 3.450 -6.936 -19.602 1.00 96.25 176 THR A CA 1
ATOM 1388 C C . THR A 1 176 ? 3.765 -5.544 -19.052 1.00 96.25 176 THR A C 1
ATOM 1390 O O . THR A 1 176 ? 4.931 -5.184 -18.923 1.00 96.25 176 THR A O 1
ATOM 1393 N N . CYS A 1 177 ? 2.742 -4.752 -18.731 1.00 96.00 177 CYS A N 1
ATOM 1394 C CA . CYS A 1 177 ? 2.780 -3.497 -17.978 1.00 96.00 177 CYS A CA 1
ATOM 1395 C C . CYS A 1 177 ? 1.367 -3.180 -17.469 1.00 96.00 177 CYS A C 1
ATOM 1397 O O . CYS A 1 177 ? 0.394 -3.752 -17.952 1.00 96.00 177 CYS A O 1
ATOM 1399 N N . GLU A 1 178 ? 1.251 -2.279 -16.494 1.00 96.81 178 GLU A N 1
ATOM 1400 C CA . GLU A 1 178 ? -0.039 -1.856 -15.944 1.00 96.81 178 GLU A CA 1
ATOM 1401 C C . GLU A 1 178 ? -0.091 -0.341 -15.720 1.00 96.81 178 GLU A C 1
ATOM 1403 O O . GLU A 1 178 ? 0.872 0.277 -15.254 1.00 96.81 178 GLU A O 1
ATOM 1408 N N . SER A 1 179 ? -1.245 0.260 -15.995 1.00 94.62 179 SER A N 1
ATOM 1409 C CA . SER A 1 179 ? -1.718 1.515 -15.402 1.00 94.62 179 SER A CA 1
ATOM 1410 C C . SER A 1 179 ? -2.338 1.269 -14.016 1.00 94.62 179 SER A C 1
ATOM 1412 O O . SER A 1 179 ? -2.516 0.122 -13.603 1.00 94.62 179 SER A O 1
ATOM 1414 N N . LEU A 1 180 ? -2.686 2.320 -13.261 1.00 93.00 180 LEU A N 1
ATOM 1415 C CA . LEU A 1 180 ? -3.437 2.123 -12.010 1.00 93.00 180 LEU A CA 1
ATOM 1416 C C . LEU A 1 180 ? -4.855 1.587 -12.287 1.00 93.00 180 LEU A C 1
ATOM 1418 O O . LEU A 1 180 ? -5.376 0.792 -11.505 1.00 93.00 180 LEU A O 1
ATOM 1422 N N . LYS A 1 181 ? -5.453 1.969 -13.418 1.00 94.69 181 LYS A N 1
ATOM 1423 C CA . LYS A 1 181 ? -6.732 1.447 -13.906 1.00 94.69 181 LYS A CA 1
ATOM 1424 C C . LYS A 1 181 ? -6.679 -0.061 -14.176 1.00 94.69 181 LYS A C 1
ATOM 1426 O O . LYS A 1 181 ? -7.618 -0.773 -13.818 1.00 94.69 181 LYS A O 1
ATOM 1431 N N . ASP A 1 182 ? -5.580 -0.563 -14.734 1.00 96.56 182 ASP A N 1
ATOM 1432 C CA . ASP A 1 182 ? -5.399 -2.005 -14.963 1.00 96.56 182 ASP A CA 1
ATOM 1433 C C . ASP A 1 182 ? -5.286 -2.760 -13.633 1.00 96.56 182 ASP A C 1
ATOM 1435 O O . ASP A 1 182 ? -5.965 -3.768 -13.428 1.00 96.56 182 ASP A O 1
ATOM 1439 N N . VAL A 1 183 ? -4.530 -2.204 -12.674 1.00 96.81 183 VAL A N 1
ATOM 1440 C CA . VAL A 1 183 ? -4.450 -2.743 -11.305 1.00 96.81 183 VAL A CA 1
ATOM 1441 C C . VAL A 1 183 ? -5.840 -2.821 -10.672 1.00 96.81 183 VAL A C 1
ATOM 1443 O O . VAL A 1 183 ? -6.199 -3.857 -10.121 1.00 96.81 183 VAL A O 1
ATOM 1446 N N . ILE A 1 184 ? -6.649 -1.763 -10.778 1.00 95.44 184 ILE A N 1
ATOM 1447 C CA . ILE A 1 184 ? -8.038 -1.764 -10.296 1.00 95.44 184 ILE A CA 1
ATOM 1448 C C . ILE A 1 184 ? -8.841 -2.884 -10.958 1.00 95.44 184 ILE A C 1
ATOM 1450 O O . ILE A 1 184 ? -9.472 -3.675 -10.259 1.00 95.44 184 ILE A O 1
ATOM 1454 N N . THR A 1 185 ? -8.761 -3.001 -12.283 1.00 96.62 185 THR A N 1
ATOM 1455 C CA . THR A 1 185 ? -9.512 -3.997 -13.060 1.00 96.62 185 THR A CA 1
ATOM 1456 C C . THR A 1 185 ? -9.250 -5.424 -12.570 1.00 96.62 185 THR A C 1
ATOM 1458 O O . THR A 1 185 ? -10.187 -6.209 -12.445 1.00 96.62 185 THR A O 1
ATOM 1461 N N . ARG A 1 186 ? -8.004 -5.768 -12.213 1.00 97.50 186 ARG A N 1
ATOM 1462 C CA . ARG A 1 186 ? -7.689 -7.107 -11.679 1.00 97.50 186 ARG A CA 1
ATOM 1463 C C . ARG A 1 186 ? -7.912 -7.274 -10.173 1.00 97.50 186 ARG A C 1
ATOM 1465 O O . ARG A 1 186 ? -8.128 -8.407 -9.736 1.00 97.50 186 ARG A O 1
ATOM 1472 N N . VAL A 1 187 ? -7.832 -6.201 -9.382 1.00 98.31 187 VAL A N 1
ATOM 1473 C CA . VAL A 1 187 ? -7.999 -6.239 -7.916 1.00 98.31 187 VAL A CA 1
ATOM 1474 C C . VAL A 1 187 ? -9.475 -6.373 -7.545 1.00 98.31 187 VAL A C 1
ATOM 1476 O O . VAL A 1 187 ? -9.801 -7.133 -6.633 1.00 98.31 187 VAL A O 1
ATOM 1479 N N . MET A 1 188 ? -10.366 -5.678 -8.257 1.00 97.50 188 MET A N 1
ATOM 1480 C CA . MET A 1 188 ? -11.780 -5.585 -7.882 1.00 97.50 188 MET A CA 1
ATOM 1481 C C . MET A 1 188 ? -12.535 -6.916 -7.850 1.00 97.50 188 MET A C 1
ATOM 1483 O O . MET A 1 188 ? -13.236 -7.134 -6.865 1.00 97.50 188 MET A O 1
ATOM 1487 N N . PRO A 1 189 ? -12.329 -7.863 -8.785 1.00 97.62 189 PRO A N 1
ATOM 1488 C CA . PRO A 1 189 ? -12.932 -9.190 -8.665 1.00 97.62 189 PRO A CA 1
ATOM 1489 C C . PRO A 1 189 ? -12.557 -9.896 -7.354 1.00 97.62 189 PRO A C 1
ATOM 1491 O O . PRO A 1 189 ? -13.406 -10.470 -6.683 1.00 97.62 189 PRO A O 1
ATOM 1494 N N . PHE A 1 190 ? -11.298 -9.789 -6.909 1.00 98.31 190 PHE A N 1
ATOM 1495 C CA . PHE A 1 190 ? -10.880 -10.376 -5.631 1.00 98.31 190 PHE A CA 1
ATOM 1496 C C . PHE A 1 190 ? -11.486 -9.647 -4.426 1.00 98.31 190 PHE A C 1
ATOM 1498 O O . PHE A 1 190 ? -11.863 -10.271 -3.434 1.00 98.31 190 PHE A O 1
ATOM 1505 N N . TRP A 1 191 ? -11.586 -8.320 -4.503 1.00 98.00 191 TRP A N 1
ATOM 1506 C CA . TRP A 1 191 ? -12.260 -7.528 -3.482 1.00 98.00 191 TRP A CA 1
ATOM 1507 C C . TRP A 1 191 ? -13.730 -7.944 -3.330 1.00 98.00 191 TRP A C 1
ATOM 1509 O O . TRP A 1 191 ? -14.159 -8.247 -2.220 1.00 98.00 191 TRP A O 1
ATOM 1519 N N . GLU A 1 192 ? -14.476 -8.020 -4.430 1.00 97.69 192 GLU A N 1
ATOM 1520 C CA . GLU A 1 192 ? -15.919 -8.280 -4.437 1.00 97.69 192 GLU A CA 1
ATOM 1521 C C . GLU A 1 192 ? -16.274 -9.736 -4.123 1.00 97.69 192 GLU A C 1
ATOM 1523 O O . GLU A 1 192 ? -17.213 -9.988 -3.368 1.00 97.69 192 GLU A O 1
ATOM 1528 N N . GLU A 1 193 ? -15.523 -10.694 -4.666 1.00 98.06 193 GLU A N 1
ATOM 1529 C CA . GLU A 1 193 ? -15.844 -12.122 -4.554 1.00 98.06 193 GLU A CA 1
ATOM 1530 C C . GLU A 1 193 ? -15.240 -12.776 -3.306 1.00 98.06 193 GLU A C 1
ATOM 1532 O O . GLU A 1 193 ? -15.758 -13.788 -2.834 1.00 98.06 193 GLU A O 1
ATOM 1537 N N . VAL A 1 194 ? -14.154 -12.218 -2.752 1.00 98.44 194 VAL A N 1
ATOM 1538 C CA . VAL A 1 194 ? -13.418 -12.839 -1.637 1.00 98.44 194 VAL A CA 1
ATOM 1539 C C . VAL A 1 194 ? -13.429 -11.976 -0.382 1.00 98.44 194 VAL A C 1
ATOM 1541 O O . VAL A 1 194 ? -13.835 -12.468 0.670 1.00 98.44 194 VAL A O 1
ATOM 1544 N N . ILE A 1 195 ? -13.018 -10.706 -0.459 1.00 98.44 195 ILE A N 1
ATOM 1545 C CA . ILE A 1 195 ? -12.880 -9.853 0.737 1.00 98.44 195 ILE A CA 1
ATOM 1546 C C . ILE A 1 195 ? -14.246 -9.375 1.254 1.00 98.44 195 ILE A C 1
ATOM 1548 O O . ILE A 1 195 ? -14.540 -9.516 2.443 1.00 98.44 195 ILE A O 1
ATOM 1552 N N . VAL A 1 196 ? -15.104 -8.848 0.376 1.00 98.25 196 VAL A N 1
ATOM 1553 C CA . VAL A 1 196 ? -16.429 -8.312 0.729 1.00 98.25 196 VAL A CA 1
ATOM 1554 C C . VAL A 1 196 ? -17.304 -9.337 1.464 1.00 98.25 196 VAL A C 1
ATOM 1556 O O . VAL A 1 196 ? -17.887 -8.965 2.482 1.00 98.25 196 VAL A O 1
ATOM 1559 N N . PRO A 1 197 ? -17.389 -10.621 1.061 1.00 98.56 197 PRO A N 1
ATOM 1560 C CA . PRO A 1 197 ? -18.143 -11.622 1.814 1.00 98.56 197 PRO A CA 1
ATOM 1561 C C . PRO A 1 197 ? -17.645 -11.826 3.250 1.00 98.56 197 PRO A C 1
ATOM 1563 O O . PRO A 1 197 ? -18.463 -12.020 4.148 1.00 98.56 197 PRO A O 1
ATOM 1566 N N . GLN A 1 198 ? -16.332 -11.734 3.500 1.00 98.69 198 GLN A N 1
ATOM 1567 C CA . GLN A 1 198 ? -15.798 -11.815 4.867 1.00 98.69 198 GLN A CA 1
ATOM 1568 C C . GLN A 1 198 ? -16.213 -10.601 5.697 1.00 98.69 198 GLN A C 1
ATOM 1570 O O . GLN A 1 198 ? -16.638 -10.756 6.840 1.00 98.69 198 GLN A O 1
ATOM 1575 N N . LEU A 1 199 ? -16.146 -9.404 5.111 1.00 98.31 199 LEU A N 1
ATOM 1576 C CA . LEU A 1 199 ? -16.584 -8.175 5.773 1.00 98.31 199 LEU A CA 1
ATOM 1577 C C . LEU A 1 199 ? -18.093 -8.207 6.058 1.00 98.31 199 LEU A C 1
ATOM 1579 O O . LEU A 1 199 ? -18.515 -7.881 7.162 1.00 98.31 199 LEU A O 1
ATOM 1583 N N . LYS A 1 200 ? -18.923 -8.687 5.121 1.00 97.75 200 LYS A N 1
ATOM 1584 C CA . LYS A 1 200 ? -20.367 -8.881 5.355 1.00 97.75 200 LYS A CA 1
ATOM 1585 C C . LYS A 1 200 ? -20.647 -9.866 6.488 1.00 97.75 200 LYS A C 1
ATOM 1587 O O . LYS A 1 200 ? -21.620 -9.681 7.210 1.00 97.75 200 LYS A O 1
ATOM 1592 N N . ALA A 1 201 ? -19.782 -10.858 6.691 1.00 98.12 201 ALA A N 1
ATOM 1593 C CA . ALA A 1 201 ? -19.858 -11.778 7.823 1.00 98.12 201 ALA A CA 1
ATOM 1594 C C . ALA A 1 201 ? -19.398 -11.164 9.166 1.00 98.12 201 ALA A C 1
ATOM 1596 O O . ALA A 1 201 ? -19.349 -11.879 10.164 1.00 98.12 201 ALA A O 1
ATOM 1597 N N . GLY A 1 202 ? -19.062 -9.869 9.206 1.00 97.88 202 GLY A N 1
ATOM 1598 C CA . GLY A 1 202 ? -18.658 -9.155 10.421 1.00 97.88 202 GLY A CA 1
ATOM 1599 C C . GLY A 1 202 ? -17.215 -9.426 10.851 1.00 97.88 202 GLY A C 1
ATOM 1600 O O . GLY A 1 202 ? -16.860 -9.200 12.006 1.00 97.88 202 GLY A O 1
ATOM 1601 N N . LYS A 1 203 ? -16.382 -9.955 9.946 1.00 98.50 203 LYS A N 1
ATOM 1602 C CA . LYS A 1 203 ? -15.003 -10.336 10.262 1.00 98.50 203 LYS A CA 1
ATOM 1603 C C . LYS A 1 203 ? -14.053 -9.144 10.279 1.00 98.50 203 LYS A C 1
ATOM 1605 O O . LYS A 1 203 ? -14.229 -8.165 9.549 1.00 98.50 203 LYS A O 1
ATOM 1610 N N . THR A 1 204 ? -12.982 -9.290 11.047 1.00 98.62 204 THR A N 1
ATOM 1611 C CA . THR A 1 204 ? -11.784 -8.460 10.959 1.00 98.62 204 THR A CA 1
ATOM 1612 C C . THR A 1 204 ? -10.856 -9.032 9.895 1.00 98.62 204 THR A C 1
ATOM 1614 O O . THR A 1 204 ? -10.277 -10.109 10.061 1.00 98.62 204 THR A O 1
ATOM 1617 N N . VAL A 1 205 ? -10.710 -8.308 8.790 1.00 98.81 205 VAL A N 1
ATOM 1618 C CA . VAL A 1 205 ? -9.896 -8.720 7.644 1.00 98.81 205 VAL A CA 1
ATOM 1619 C C . VAL A 1 205 ? -8.578 -7.957 7.642 1.00 98.81 205 VAL A C 1
ATOM 1621 O O . VAL A 1 205 ? -8.573 -6.727 7.644 1.00 98.81 205 VAL A O 1
ATOM 1624 N N . PHE A 1 206 ? -7.460 -8.678 7.576 1.00 98.81 206 PHE A N 1
ATOM 1625 C CA . PHE A 1 206 ? -6.131 -8.094 7.401 1.00 98.81 206 PHE A CA 1
ATOM 1626 C C . PHE A 1 206 ? -5.627 -8.290 5.967 1.00 98.81 206 PHE A C 1
ATOM 1628 O O . PHE A 1 206 ? -5.676 -9.391 5.428 1.00 98.81 206 PHE A O 1
ATOM 1635 N N . VAL A 1 207 ? -5.118 -7.238 5.331 1.00 98.81 207 VAL A N 1
ATOM 1636 C CA . VAL A 1 207 ? -4.595 -7.282 3.961 1.00 98.81 207 VAL A CA 1
ATOM 1637 C C . VAL A 1 207 ? -3.187 -6.696 3.933 1.00 98.81 207 VAL A C 1
ATOM 1639 O O . VAL A 1 207 ? -3.003 -5.478 3.945 1.00 98.81 207 VAL A O 1
ATOM 1642 N N . ALA A 1 208 ? -2.179 -7.562 3.858 1.00 98.62 208 ALA A N 1
ATOM 1643 C CA . ALA A 1 208 ? -0.782 -7.170 3.705 1.00 98.62 208 ALA A CA 1
ATOM 1644 C C . ALA A 1 208 ? -0.393 -7.195 2.221 1.00 98.62 208 ALA A C 1
ATOM 1646 O O . ALA A 1 208 ? -0.232 -8.265 1.631 1.00 98.62 208 ALA A O 1
ATOM 1647 N N . ALA A 1 209 ? -0.261 -6.027 1.595 1.00 98.56 209 ALA A N 1
ATOM 1648 C CA . ALA A 1 209 ? -0.103 -5.909 0.145 1.00 98.56 209 ALA A CA 1
ATOM 1649 C C . ALA A 1 209 ? 0.833 -4.748 -0.243 1.00 98.56 209 ALA A C 1
ATOM 1651 O O . ALA A 1 209 ? 1.830 -4.475 0.431 1.00 98.56 209 ALA A O 1
ATOM 1652 N N . HIS A 1 210 ? 0.557 -4.097 -1.374 1.00 98.00 210 HIS A N 1
ATOM 1653 C CA . HIS A 1 210 ? 1.432 -3.108 -1.995 1.00 98.00 210 HIS A CA 1
ATOM 1654 C C . HIS A 1 210 ? 0.741 -1.758 -2.159 1.00 98.00 210 HIS A C 1
ATOM 1656 O O . HIS A 1 210 ? -0.476 -1.641 -2.036 1.00 98.00 210 HIS A O 1
ATOM 1662 N N . GLY A 1 211 ? 1.525 -0.727 -2.472 1.00 94.38 211 GLY A N 1
ATOM 1663 C CA . GLY A 1 211 ? 1.017 0.637 -2.535 1.00 94.38 211 GLY A CA 1
ATOM 1664 C C . GLY A 1 211 ? -0.109 0.807 -3.556 1.00 94.38 211 GLY A C 1
ATOM 1665 O O . GLY A 1 211 ? -1.108 1.443 -3.234 1.00 94.38 211 GLY A O 1
ATOM 1666 N N . ASN A 1 212 ? 0.020 0.270 -4.776 1.00 95.06 212 ASN A N 1
ATOM 1667 C CA . ASN A 1 212 ? -1.011 0.472 -5.802 1.00 95.06 212 ASN A CA 1
ATOM 1668 C C . ASN A 1 212 ? -2.201 -0.483 -5.663 1.00 95.06 212 ASN A C 1
ATOM 1670 O O . ASN A 1 212 ? -3.323 -0.074 -5.946 1.00 95.06 212 ASN A O 1
ATOM 1674 N N . SER A 1 213 ? -1.997 -1.716 -5.187 1.00 97.00 213 SER A N 1
ATOM 1675 C CA . SER A 1 213 ? -3.115 -2.640 -4.957 1.00 97.00 213 SER A CA 1
ATOM 1676 C C . SER A 1 213 ? -3.982 -2.220 -3.770 1.00 97.00 213 SER A C 1
ATOM 1678 O O . SER A 1 213 ? -5.202 -2.329 -3.847 1.00 97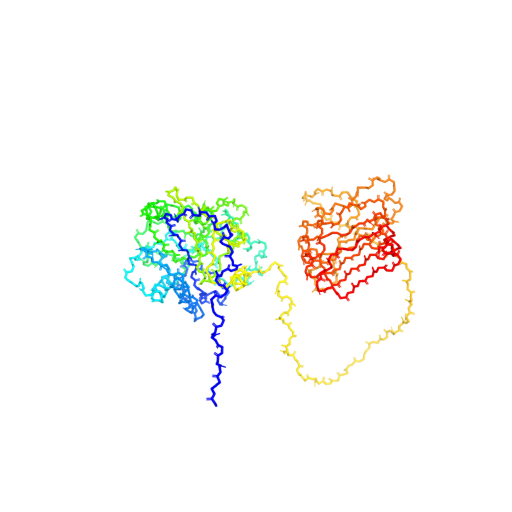.00 213 SER A O 1
ATOM 1680 N N . ILE A 1 214 ? -3.395 -1.647 -2.712 1.00 97.31 214 ILE A N 1
ATOM 1681 C CA . ILE A 1 214 ? -4.180 -1.054 -1.618 1.00 97.31 214 ILE A CA 1
ATOM 1682 C C . ILE A 1 214 ? -4.894 0.213 -2.106 1.00 97.31 214 ILE A C 1
ATOM 1684 O O . ILE A 1 214 ? -6.088 0.358 -1.863 1.00 97.31 214 ILE A O 1
ATOM 1688 N N . ARG A 1 215 ? -4.212 1.098 -2.853 1.00 95.00 215 ARG A N 1
ATOM 1689 C CA . ARG A 1 215 ? -4.846 2.284 -3.464 1.00 95.00 215 ARG A CA 1
ATOM 1690 C C . ARG A 1 215 ? -6.052 1.926 -4.321 1.00 95.00 215 ARG A C 1
ATOM 1692 O O . ARG A 1 215 ? -7.056 2.626 -4.252 1.00 95.00 21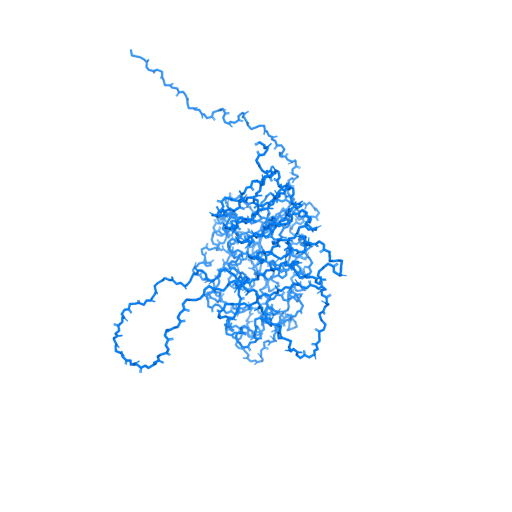5 ARG A O 1
ATOM 1699 N N . ALA A 1 216 ? -5.959 0.845 -5.095 1.00 94.69 216 ALA A N 1
ATOM 1700 C CA . ALA A 1 216 ? -7.063 0.367 -5.912 1.00 94.69 216 ALA A CA 1
ATOM 1701 C C . ALA A 1 216 ? -8.323 0.135 -5.071 1.00 94.69 216 ALA A C 1
ATOM 1703 O O . ALA A 1 216 ? -9.372 0.631 -5.450 1.00 94.69 216 ALA A O 1
ATOM 1704 N N . ILE A 1 217 ? -8.211 -0.523 -3.913 1.00 96.62 217 ILE A N 1
ATOM 1705 C CA . ILE A 1 217 ? -9.350 -0.788 -3.021 1.00 96.62 217 ILE A CA 1
ATOM 1706 C C . ILE A 1 217 ? -9.783 0.482 -2.275 1.00 96.62 217 ILE A C 1
ATOM 1708 O O . ILE A 1 217 ? -10.969 0.810 -2.234 1.00 96.62 217 ILE A O 1
ATOM 1712 N N . VAL A 1 218 ? -8.823 1.234 -1.724 1.00 95.38 218 VAL A N 1
ATOM 1713 C CA . VAL A 1 218 ? -9.076 2.483 -0.984 1.00 95.38 218 VAL A CA 1
ATOM 1714 C C . VAL A 1 218 ? -9.839 3.493 -1.838 1.00 95.38 218 VAL A C 1
ATOM 1716 O O . VAL A 1 218 ? -10.738 4.153 -1.326 1.00 95.38 218 VAL A O 1
ATOM 1719 N N . LYS A 1 219 ? -9.569 3.560 -3.149 1.00 92.88 219 LYS A N 1
ATOM 1720 C CA . LYS A 1 219 ? -10.315 4.411 -4.086 1.00 92.88 219 LYS A CA 1
ATOM 1721 C C . LYS A 1 219 ? -11.829 4.195 -3.998 1.00 92.88 219 LYS A C 1
ATOM 1723 O O . LYS A 1 219 ? -12.572 5.174 -4.010 1.00 92.88 219 LYS A O 1
ATOM 1728 N N . PHE A 1 220 ? -12.282 2.942 -3.910 1.00 92.62 220 PHE A N 1
ATOM 1729 C CA . PHE A 1 220 ? -13.709 2.613 -3.826 1.00 92.62 220 PHE A CA 1
ATOM 1730 C C . PHE A 1 220 ? -14.276 2.892 -2.439 1.00 92.62 220 PHE A C 1
ATOM 1732 O O . PHE A 1 220 ? -15.357 3.463 -2.341 1.00 92.62 220 PHE A O 1
ATOM 1739 N N . ILE A 1 221 ? -13.537 2.543 -1.381 1.00 93.12 221 ILE A N 1
ATOM 1740 C CA . ILE A 1 221 ? -13.978 2.764 0.004 1.00 93.12 221 ILE A CA 1
ATOM 1741 C C . ILE A 1 221 ? -14.135 4.265 0.292 1.00 93.12 221 ILE A C 1
ATOM 1743 O O . ILE A 1 221 ? -15.136 4.688 0.856 1.00 93.12 221 ILE A O 1
ATOM 1747 N N . GLU A 1 222 ? -13.175 5.086 -0.132 1.00 91.88 222 GLU A N 1
ATOM 1748 C CA . GLU A 1 222 ? -13.162 6.538 0.109 1.00 91.88 222 GLU A CA 1
ATOM 1749 C C . GLU A 1 222 ? -14.003 7.339 -0.907 1.00 91.88 222 GLU A C 1
ATOM 1751 O O . GLU A 1 222 ? -14.179 8.556 -0.765 1.00 91.88 222 GLU A O 1
ATOM 1756 N N . GLY A 1 223 ? -14.503 6.684 -1.962 1.00 90.31 223 GLY A N 1
ATOM 1757 C CA . GLY A 1 223 ? -15.184 7.349 -3.075 1.00 90.31 223 GLY A CA 1
ATOM 1758 C C . GLY A 1 223 ? -14.299 8.396 -3.761 1.00 90.31 223 GLY A C 1
ATOM 1759 O O . GLY A 1 223 ? -14.747 9.514 -4.026 1.00 90.31 223 GLY A O 1
ATOM 1760 N N . MET A 1 224 ? -13.022 8.071 -3.989 1.00 89.25 224 MET A N 1
ATOM 1761 C CA . MET A 1 224 ? -12.052 8.975 -4.616 1.00 89.25 224 MET A CA 1
ATOM 1762 C C . MET A 1 224 ? -12.211 9.022 -6.141 1.00 89.25 224 MET A C 1
ATOM 1764 O O . MET A 1 224 ? -12.390 7.994 -6.805 1.00 89.25 224 MET A O 1
ATOM 1768 N N . SER A 1 225 ? -12.080 10.229 -6.701 1.00 89.12 225 SER A N 1
ATOM 1769 C CA . SER A 1 225 ? -12.019 10.436 -8.149 1.00 89.12 225 SER A CA 1
ATOM 1770 C C . SER A 1 225 ? -10.697 9.934 -8.739 1.00 89.12 225 SER A C 1
ATOM 1772 O O . SER A 1 225 ? -9.696 9.764 -8.034 1.00 89.12 225 SER A O 1
ATOM 1774 N N . ASP A 1 226 ? -10.695 9.723 -10.053 1.00 86.94 226 ASP A N 1
ATOM 1775 C CA . ASP A 1 226 ? -9.512 9.299 -10.811 1.00 86.94 226 ASP A CA 1
ATOM 1776 C C . ASP A 1 226 ? -8.386 10.352 -10.749 1.00 86.94 226 ASP A C 1
ATOM 1778 O O . ASP A 1 226 ? -7.213 9.988 -10.762 1.00 86.94 226 ASP A O 1
ATOM 1782 N N . ASP A 1 227 ? -8.733 11.631 -10.565 1.00 83.31 227 ASP A N 1
ATOM 1783 C CA . ASP A 1 227 ? -7.777 12.738 -10.406 1.00 83.31 227 ASP A CA 1
ATOM 1784 C C . ASP A 1 227 ? -7.168 12.819 -8.997 1.00 83.31 227 ASP A C 1
ATOM 1786 O O . ASP A 1 227 ? -6.051 13.307 -8.818 1.00 83.31 227 ASP A O 1
ATOM 1790 N N . ALA A 1 228 ? -7.890 12.347 -7.974 1.00 82.94 228 ALA A N 1
ATOM 1791 C CA . ALA A 1 228 ? -7.447 12.409 -6.582 1.00 82.94 228 ALA A CA 1
ATOM 1792 C C . ALA A 1 228 ? -6.549 11.225 -6.202 1.00 82.94 228 ALA A C 1
ATOM 1794 O O . ALA A 1 228 ? -5.567 11.400 -5.476 1.00 82.94 228 ALA A O 1
ATOM 1795 N N . ILE A 1 229 ? -6.838 10.020 -6.708 1.00 83.31 229 ILE A N 1
ATOM 1796 C CA . ILE A 1 229 ? -6.109 8.805 -6.320 1.00 83.31 229 ILE A CA 1
ATOM 1797 C C . ILE A 1 229 ? -4.583 8.838 -6.581 1.00 83.31 229 ILE A C 1
ATOM 1799 O O . ILE A 1 229 ? -3.847 8.286 -5.757 1.00 83.31 229 ILE A O 1
ATOM 1803 N N . PRO A 1 230 ? -4.044 9.508 -7.626 1.00 80.06 230 PRO A N 1
ATOM 1804 C CA . PRO A 1 230 ? -2.600 9.623 -7.839 1.00 80.06 230 PRO A CA 1
ATOM 1805 C C . PRO A 1 230 ? -1.855 10.289 -6.681 1.00 80.06 230 PRO A C 1
ATOM 1807 O O . PRO A 1 230 ? -0.686 9.974 -6.431 1.00 80.06 230 PRO A O 1
ATOM 1810 N N . THR A 1 231 ? -2.533 11.208 -5.989 1.00 79.94 231 THR A N 1
ATOM 1811 C CA . THR A 1 231 ? -1.983 11.998 -4.879 1.00 79.94 231 THR A CA 1
ATOM 1812 C C . THR A 1 231 ? -1.946 11.234 -3.562 1.00 79.94 231 THR A C 1
ATOM 1814 O O . THR A 1 231 ? -1.156 11.580 -2.687 1.00 79.94 231 THR A O 1
ATOM 1817 N N . LEU A 1 232 ? -2.748 10.170 -3.430 1.00 85.00 232 LEU A N 1
ATOM 1818 C CA . LEU A 1 232 ? -2.767 9.353 -2.227 1.00 85.00 232 LEU A CA 1
ATOM 1819 C C . LEU A 1 232 ? -1.454 8.571 -2.108 1.00 85.00 232 LEU A C 1
ATOM 1821 O O . LEU A 1 232 ? -1.100 7.758 -2.969 1.00 85.00 232 LEU A O 1
ATOM 1825 N N . GLU A 1 233 ? -0.757 8.789 -0.998 1.00 85.06 233 GLU A N 1
ATOM 1826 C CA . GLU A 1 233 ? 0.388 7.994 -0.579 1.00 85.06 233 GLU A CA 1
ATOM 1827 C C . GLU A 1 233 ? 0.035 7.131 0.620 1.00 85.06 233 GLU A C 1
ATOM 1829 O O . GLU A 1 233 ? -0.486 7.613 1.623 1.00 85.06 233 GLU A O 1
ATOM 1834 N N . ILE A 1 234 ? 0.353 5.843 0.508 1.00 89.50 234 ILE A N 1
ATOM 1835 C CA . ILE A 1 234 ? 0.160 4.877 1.587 1.00 89.50 234 ILE A CA 1
ATOM 1836 C C . ILE A 1 234 ? 1.543 4.579 2.170 1.00 89.50 234 ILE A C 1
ATOM 1838 O O . ILE A 1 234 ? 2.366 4.004 1.446 1.00 89.50 234 ILE A O 1
ATOM 1842 N N . PRO A 1 235 ? 1.838 4.969 3.422 1.00 90.12 235 PRO A N 1
ATOM 1843 C CA . PRO A 1 235 ? 3.131 4.736 4.048 1.00 90.12 235 PRO A CA 1
ATOM 1844 C C . PRO A 1 235 ? 3.431 3.239 4.180 1.00 90.12 235 PRO A C 1
ATOM 1846 O O . PRO A 1 235 ? 2.534 2.404 4.289 1.00 90.12 235 PRO A O 1
ATOM 1849 N N . THR A 1 236 ? 4.714 2.891 4.140 1.00 90.75 236 THR A N 1
ATOM 1850 C CA . THR A 1 236 ? 5.209 1.529 4.385 1.00 90.75 236 THR A CA 1
ATOM 1851 C C . THR A 1 236 ? 5.085 1.165 5.859 1.00 90.75 236 THR A C 1
ATOM 1853 O O . THR A 1 236 ? 5.323 2.002 6.725 1.00 90.75 236 THR A O 1
ATOM 1856 N N . GLY A 1 237 ? 4.729 -0.086 6.161 1.00 85.19 237 GLY A N 1
ATOM 1857 C CA . GLY A 1 237 ? 4.806 -0.625 7.522 1.00 85.19 237 GLY A CA 1
ATOM 1858 C C . GLY A 1 237 ? 3.783 -0.090 8.523 1.00 85.19 237 GLY A C 1
ATOM 1859 O O . GLY A 1 237 ? 3.712 -0.599 9.635 1.00 85.19 237 GLY A O 1
ATOM 1860 N N . THR A 1 238 ? 2.970 0.903 8.159 1.00 90.88 238 THR A N 1
ATOM 1861 C CA . THR A 1 238 ? 1.961 1.469 9.057 1.00 90.88 238 THR A CA 1
ATOM 1862 C C . THR A 1 238 ? 0.563 0.954 8.712 1.00 90.88 238 THR A C 1
ATOM 1864 O O . THR A 1 238 ? 0.097 1.195 7.594 1.00 90.88 238 THR A O 1
ATOM 1867 N N . PRO A 1 239 ? -0.127 0.242 9.627 1.00 96.12 239 PRO A N 1
ATOM 1868 C CA . PRO A 1 239 ? -1.471 -0.259 9.366 1.00 96.12 239 PRO A CA 1
ATOM 1869 C C . PRO A 1 239 ? -2.482 0.868 9.131 1.00 96.12 239 PRO A C 1
ATOM 1871 O O . PRO A 1 239 ? -2.524 1.830 9.895 1.00 96.12 239 PRO A O 1
ATOM 1874 N N . LEU A 1 240 ? -3.321 0.719 8.108 1.00 96.19 240 LEU A N 1
ATOM 1875 C CA . LEU A 1 240 ? -4.441 1.597 7.774 1.00 96.19 240 LEU A CA 1
ATOM 1876 C C . LEU A 1 240 ? -5.757 0.875 8.070 1.00 96.19 240 LEU A C 1
ATOM 1878 O O . LEU A 1 240 ? -6.034 -0.165 7.476 1.00 96.19 240 LEU A O 1
ATOM 1882 N N . VAL A 1 241 ? -6.565 1.427 8.969 1.00 96.81 241 VAL A N 1
ATOM 1883 C CA . VAL A 1 241 ? -7.783 0.801 9.489 1.00 96.81 241 VAL A CA 1
ATOM 1884 C C . VAL A 1 241 ? -9.029 1.522 8.997 1.00 96.81 241 VAL A C 1
ATOM 1886 O O . VAL A 1 241 ? -9.158 2.739 9.137 1.00 96.81 241 VAL A O 1
ATOM 1889 N N . TYR A 1 242 ? -9.976 0.731 8.508 1.00 97.12 242 TYR A N 1
ATOM 1890 C CA . TYR A 1 242 ? -11.341 1.123 8.196 1.00 97.12 242 TYR A CA 1
ATOM 1891 C C . TYR A 1 242 ? -12.316 0.383 9.105 1.00 97.12 242 TYR A C 1
ATOM 1893 O O . TYR A 1 242 ? -12.291 -0.846 9.201 1.00 97.12 242 TYR A O 1
ATOM 1901 N N . LEU A 1 243 ? -13.202 1.148 9.733 1.00 96.25 243 LEU A N 1
ATOM 1902 C CA . LEU A 1 243 ? -14.367 0.631 10.437 1.00 96.25 243 LEU A CA 1
ATOM 1903 C C . LEU A 1 243 ? -15.565 0.697 9.495 1.00 96.25 243 LEU A C 1
ATOM 1905 O O . LEU A 1 243 ? -15.785 1.734 8.872 1.00 96.25 243 LEU A O 1
ATOM 1909 N N . LEU A 1 244 ? -16.313 -0.396 9.371 1.00 96.38 244 LEU A N 1
ATOM 1910 C CA . LEU A 1 244 ? -17.420 -0.514 8.424 1.00 96.38 244 LEU A CA 1
ATOM 1911 C C . LEU A 1 244 ? -18.729 -0.821 9.157 1.00 96.38 244 LEU A C 1
ATOM 1913 O O . LEU A 1 244 ? -18.741 -1.605 10.112 1.00 96.38 244 LEU A O 1
ATOM 1917 N N . ASP A 1 245 ? -19.829 -0.221 8.709 1.00 95.62 245 ASP A N 1
ATOM 1918 C CA . ASP A 1 245 ? -21.175 -0.568 9.172 1.00 95.62 245 ASP A CA 1
ATOM 1919 C C . ASP A 1 245 ? -21.708 -1.852 8.501 1.00 95.62 245 ASP A C 1
ATOM 1921 O O . ASP A 1 245 ? -21.006 -2.518 7.733 1.00 95.62 245 ASP A O 1
ATOM 1925 N N . ALA A 1 246 ? -22.946 -2.242 8.823 1.00 93.88 246 ALA A N 1
ATOM 1926 C CA . ALA A 1 246 ? -23.565 -3.460 8.291 1.00 93.88 246 ALA A CA 1
ATOM 1927 C C . ALA A 1 246 ? -23.784 -3.427 6.763 1.00 93.88 246 ALA A C 1
ATOM 1929 O O . ALA A 1 246 ? -23.821 -4.482 6.130 1.00 93.88 246 ALA A O 1
ATOM 1930 N N . ASP A 1 247 ? -23.864 -2.232 6.168 1.00 93.19 247 ASP A N 1
ATOM 1931 C CA . ASP A 1 247 ? -23.945 -2.019 4.719 1.00 93.19 247 ASP A CA 1
ATOM 1932 C C . ASP A 1 247 ? -22.549 -1.912 4.071 1.00 93.19 247 ASP A C 1
ATOM 1934 O O . ASP A 1 247 ? -22.431 -1.629 2.877 1.00 93.19 247 ASP A O 1
ATOM 1938 N N . LEU A 1 248 ? -21.484 -2.142 4.850 1.00 94.19 248 LEU A N 1
ATOM 1939 C CA . LEU A 1 248 ? -20.081 -1.923 4.499 1.00 94.19 248 LEU A CA 1
ATOM 1940 C C . LEU A 1 248 ? -19.732 -0.475 4.140 1.00 94.19 248 LEU A C 1
ATOM 1942 O O . LEU A 1 248 ? -18.744 -0.229 3.444 1.00 94.19 248 LEU A O 1
ATOM 1946 N N . LYS A 1 249 ? -20.504 0.497 4.629 1.00 93.81 249 LYS A N 1
ATOM 1947 C CA . LYS A 1 249 ? -20.137 1.905 4.496 1.00 93.81 249 LYS A CA 1
ATOM 1948 C C . LYS A 1 249 ? -19.077 2.246 5.538 1.00 93.81 249 LYS A C 1
ATOM 1950 O O . LYS A 1 249 ? -19.188 1.822 6.693 1.00 93.81 249 LYS A O 1
ATOM 1955 N N . PRO A 1 250 ? -18.041 3.001 5.152 1.00 94.56 250 PRO A N 1
ATOM 1956 C CA . PRO A 1 250 ? -16.989 3.362 6.077 1.00 94.56 250 PRO A CA 1
ATOM 1957 C C . PRO A 1 250 ? -17.484 4.383 7.106 1.00 94.56 250 PRO A C 1
ATOM 1959 O O . PRO A 1 250 ? -18.210 5.327 6.795 1.00 94.56 250 PRO A O 1
ATOM 1962 N N . ILE A 1 251 ? -17.079 4.172 8.353 1.00 93.12 251 ILE A N 1
ATOM 1963 C CA . ILE A 1 251 ? -17.416 5.005 9.503 1.00 93.12 251 ILE A CA 1
ATOM 1964 C C . ILE A 1 251 ? -16.263 5.990 9.725 1.00 93.12 251 ILE A C 1
ATOM 1966 O O . ILE A 1 251 ? -15.099 5.592 9.759 1.00 93.12 251 ILE A O 1
ATOM 1970 N N . SER A 1 252 ? -16.587 7.278 9.878 1.00 87.75 252 SER A N 1
ATOM 1971 C CA . SER A 1 252 ? -15.600 8.334 10.150 1.00 87.75 252 SER A CA 1
ATOM 1972 C C . SER A 1 252 ? -14.872 8.097 11.475 1.00 87.75 252 SER A C 1
ATOM 1974 O O . SER A 1 252 ? -15.481 7.660 12.451 1.00 87.75 252 SER A O 1
ATOM 1976 N N . GLN A 1 253 ? -13.582 8.435 11.519 1.00 85.81 253 GLN A N 1
ATOM 1977 C CA . GLN A 1 253 ? -12.718 8.272 12.692 1.00 85.81 253 GLN A CA 1
ATOM 1978 C C . GLN A 1 253 ? -12.007 9.593 13.034 1.00 85.81 253 GLN A C 1
ATOM 1980 O O . GLN A 1 253 ? -11.571 10.309 12.133 1.00 85.81 253 GLN A O 1
ATOM 1985 N N . ASP A 1 254 ? -11.826 9.887 14.326 1.00 73.38 254 ASP A N 1
ATOM 1986 C CA . ASP A 1 254 ? -11.290 11.171 14.831 1.00 73.38 254 ASP A CA 1
ATOM 1987 C C . ASP A 1 254 ? -9.819 11.458 14.452 1.00 73.38 254 ASP A C 1
ATOM 1989 O O . ASP A 1 254 ? -9.353 12.586 14.580 1.00 73.38 254 ASP A O 1
ATOM 1993 N N . LEU A 1 255 ? -9.076 10.448 13.979 1.00 75.00 255 LEU A N 1
ATOM 1994 C CA . LEU A 1 255 ? -7.652 10.536 13.601 1.00 75.00 255 LEU A CA 1
ATOM 1995 C C . LEU A 1 255 ? -7.419 10.204 12.119 1.00 75.00 255 LEU A C 1
ATOM 1997 O O . LEU A 1 255 ? -6.376 9.672 11.731 1.00 75.00 255 LEU A O 1
ATOM 2001 N N . THR A 1 256 ? -8.422 10.468 11.291 1.00 78.06 256 THR A N 1
ATOM 2002 C CA . THR A 1 256 ? -8.282 10.389 9.837 1.00 78.06 256 THR A CA 1
ATOM 2003 C C . THR A 1 256 ? -7.297 11.465 9.365 1.00 78.06 256 THR A C 1
ATOM 2005 O O . THR A 1 256 ? -7.322 12.592 9.858 1.00 78.06 256 THR A O 1
ATOM 2008 N N . VAL A 1 257 ? -6.415 11.125 8.421 1.00 75.12 257 VAL A N 1
ATOM 2009 C CA . VAL A 1 257 ? -5.446 12.065 7.832 1.00 75.12 257 VAL A CA 1
ATOM 2010 C C . VAL A 1 257 ? -5.776 12.329 6.368 1.00 75.12 257 VAL A C 1
ATOM 2012 O O . VAL A 1 257 ? -6.091 11.396 5.628 1.00 75.12 257 VAL A O 1
ATOM 2015 N N . ASP A 1 258 ? -5.658 13.584 5.930 1.00 73.44 258 ASP A N 1
ATOM 2016 C CA . ASP A 1 258 ? -5.848 13.943 4.522 1.00 73.44 258 ASP A CA 1
ATOM 2017 C C . ASP A 1 258 ? -4.929 13.105 3.604 1.00 73.44 258 ASP A C 1
ATOM 2019 O O . ASP A 1 258 ? -3.759 12.888 3.943 1.00 73.44 258 ASP A O 1
ATOM 2023 N N . PRO A 1 259 ? -5.406 12.647 2.428 1.00 81.94 259 PRO A N 1
ATOM 2024 C CA . PRO A 1 259 ? -6.715 12.918 1.819 1.00 81.94 259 PRO A CA 1
ATOM 2025 C C . PRO A 1 259 ? -7.806 11.876 2.154 1.00 81.94 259 PRO A C 1
ATOM 2027 O O . PRO A 1 259 ? -8.812 11.798 1.446 1.00 81.94 259 PRO A O 1
ATOM 2030 N N . LEU A 1 260 ? -7.603 11.026 3.166 1.00 86.56 260 LEU A N 1
ATOM 2031 C CA . LEU A 1 260 ? -8.596 10.033 3.585 1.00 86.56 260 LEU A CA 1
ATOM 2032 C C . LEU A 1 260 ? -9.758 10.726 4.310 1.00 86.56 260 LEU A C 1
ATOM 2034 O O . LEU A 1 260 ? -9.555 11.724 4.995 1.00 86.56 260 LEU A O 1
ATOM 2038 N N . LYS A 1 261 ? -10.977 10.199 4.169 1.00 89.38 261 LYS A N 1
ATOM 2039 C CA . LYS A 1 261 ? -12.176 10.685 4.876 1.00 89.38 261 LYS A CA 1
ATOM 2040 C C . LYS A 1 261 ? -12.595 9.754 6.006 1.00 89.38 261 LYS A C 1
ATOM 2042 O O . LYS A 1 261 ? -13.251 10.202 6.941 1.00 89.38 261 LYS A O 1
ATOM 2047 N N . PHE A 1 262 ? -12.230 8.475 5.917 1.00 92.44 262 PHE A N 1
ATOM 2048 C CA . PHE A 1 262 ? -12.665 7.470 6.885 1.00 92.44 262 PHE A CA 1
ATOM 2049 C C . PHE A 1 262 ? -11.526 6.631 7.463 1.00 92.44 262 PHE A C 1
ATOM 2051 O O . PHE A 1 262 ? -11.640 6.134 8.584 1.00 92.44 262 PHE A O 1
ATOM 2058 N N . GLY A 1 263 ? -10.450 6.422 6.700 1.00 91.31 263 GLY A N 1
ATOM 2059 C CA . GLY A 1 263 ? -9.332 5.581 7.118 1.00 91.31 263 GLY A CA 1
ATOM 2060 C C . GLY A 1 263 ? -8.442 6.233 8.180 1.00 91.31 263 GLY A C 1
ATOM 2061 O O . GLY A 1 263 ? -8.038 7.386 8.048 1.00 91.31 263 GLY A O 1
ATOM 2062 N N . ARG A 1 264 ? -8.060 5.463 9.203 1.00 91.75 264 ARG A N 1
ATOM 2063 C CA . ARG A 1 264 ? -7.125 5.882 10.260 1.00 91.75 264 ARG A CA 1
ATOM 2064 C C . ARG A 1 264 ? -5.858 5.037 10.220 1.00 91.75 264 ARG A C 1
ATOM 2066 O O . ARG A 1 264 ? -5.936 3.812 10.265 1.00 91.75 264 ARG A O 1
ATOM 2073 N N . TYR A 1 265 ? -4.691 5.671 10.210 1.00 92.25 265 TYR A N 1
ATOM 2074 C CA . TYR A 1 265 ? -3.427 4.962 10.417 1.00 92.25 265 TYR A CA 1
ATOM 2075 C C . TYR A 1 265 ? -3.192 4.686 11.905 1.00 92.25 265 TYR A C 1
ATOM 2077 O O . TYR A 1 265 ? -3.465 5.539 12.747 1.00 92.25 265 TYR A O 1
ATOM 2085 N N . LEU A 1 266 ? -2.676 3.501 12.234 1.00 90.88 266 LEU A N 1
ATOM 2086 C CA . LEU A 1 266 ? -2.290 3.167 13.605 1.00 90.88 266 LEU A CA 1
ATOM 2087 C C . LEU A 1 266 ? -0.907 3.728 13.940 1.00 90.88 266 LEU A C 1
ATOM 2089 O O . LEU A 1 266 ? 0.010 3.660 13.124 1.00 90.88 266 LEU A O 1
ATOM 2093 N N . GLY A 1 267 ? -0.743 4.209 15.171 1.00 85.00 267 GLY A N 1
ATOM 2094 C CA . GLY A 1 267 ? 0.519 4.740 15.681 1.00 85.00 267 GLY A CA 1
ATOM 2095 C C . GLY A 1 267 ? 0.536 6.263 15.812 1.00 85.00 267 GLY A C 1
ATOM 2096 O O . GLY A 1 267 ? -0.499 6.919 15.880 1.00 85.00 267 GLY A O 1
ATOM 2097 N N . ASP A 1 268 ? 1.743 6.812 15.903 1.00 75.56 268 ASP A N 1
ATOM 2098 C CA . ASP A 1 268 ? 1.990 8.237 16.128 1.00 75.56 268 ASP A CA 1
ATOM 2099 C C . ASP A 1 268 ? 1.696 9.060 14.862 1.00 75.56 268 ASP A C 1
ATOM 2101 O O . ASP A 1 268 ? 2.341 8.874 13.824 1.00 75.56 268 ASP A O 1
ATOM 2105 N N . ALA A 1 269 ? 0.726 9.975 14.959 1.00 66.50 269 ALA A N 1
ATOM 2106 C CA . ALA A 1 269 ? 0.239 10.788 13.847 1.00 66.50 269 ALA A CA 1
ATOM 2107 C C . ALA A 1 269 ? 1.343 11.617 13.163 1.00 66.50 269 ALA A C 1
ATOM 2109 O O . ALA A 1 269 ? 1.321 11.768 11.938 1.00 66.50 269 ALA A O 1
ATOM 2110 N N . GLU A 1 270 ? 2.337 12.112 13.910 1.00 66.00 270 GLU A N 1
ATOM 2111 C CA . GLU A 1 270 ? 3.445 12.878 13.327 1.00 66.00 270 GLU A CA 1
ATOM 2112 C C . GLU A 1 270 ? 4.378 11.973 12.515 1.00 66.00 270 GLU A C 1
ATOM 2114 O O . GLU A 1 270 ? 4.783 12.317 11.399 1.00 66.00 270 GLU A O 1
ATOM 2119 N N . LYS A 1 271 ? 4.657 10.765 13.021 1.00 68.25 271 LYS A N 1
ATOM 2120 C CA . LYS A 1 271 ? 5.480 9.769 12.313 1.00 68.25 271 LYS A CA 1
ATOM 2121 C C . LYS A 1 271 ? 4.783 9.231 11.067 1.00 68.25 271 LYS A C 1
ATOM 2123 O O . LYS A 1 271 ? 5.442 9.032 10.048 1.00 68.25 271 LYS A O 1
ATOM 2128 N N . ILE A 1 272 ? 3.466 9.037 11.128 1.00 66.75 272 ILE A N 1
ATOM 2129 C CA . ILE A 1 272 ? 2.639 8.620 9.988 1.00 66.75 272 ILE A CA 1
ATOM 2130 C C . ILE A 1 272 ? 2.752 9.635 8.849 1.00 66.75 272 ILE A C 1
ATOM 2132 O O . ILE A 1 272 ? 3.023 9.257 7.706 1.00 66.75 272 ILE A O 1
ATOM 2136 N N . LYS A 1 273 ? 2.591 10.927 9.162 1.00 65.19 273 LYS A N 1
ATOM 2137 C CA . LYS A 1 273 ? 2.691 11.998 8.167 1.00 65.19 273 LYS A CA 1
ATOM 2138 C C . LYS A 1 273 ? 4.083 12.041 7.529 1.00 65.19 273 LYS A C 1
ATOM 2140 O O . LYS A 1 273 ? 4.193 12.039 6.304 1.00 65.19 273 LYS A O 1
ATOM 2145 N N . ALA A 1 274 ? 5.139 11.982 8.342 1.00 67.56 274 ALA A N 1
ATOM 2146 C CA . ALA A 1 274 ? 6.516 11.961 7.848 1.00 67.56 274 ALA A CA 1
ATOM 2147 C C . ALA A 1 274 ? 6.807 10.741 6.945 1.00 67.56 274 ALA A C 1
ATOM 2149 O O . ALA A 1 274 ? 7.470 10.864 5.913 1.00 67.56 274 ALA A O 1
ATOM 2150 N N . ALA A 1 275 ? 6.283 9.560 7.292 1.00 66.12 275 ALA A N 1
ATOM 2151 C CA . ALA A 1 275 ? 6.448 8.343 6.497 1.00 66.12 275 ALA A CA 1
ATOM 2152 C C . ALA A 1 275 ? 5.701 8.403 5.152 1.00 66.12 275 ALA A C 1
ATOM 2154 O O . ALA A 1 275 ? 6.212 7.907 4.142 1.00 66.12 275 ALA A O 1
ATOM 2155 N N . ALA A 1 276 ? 4.512 9.014 5.113 1.00 62.50 276 ALA A N 1
ATOM 2156 C CA . ALA A 1 276 ? 3.764 9.226 3.875 1.00 62.50 276 ALA A CA 1
ATOM 2157 C C . ALA A 1 276 ? 4.516 10.179 2.927 1.00 62.50 276 ALA A C 1
ATOM 2159 O O . ALA A 1 276 ? 4.673 9.882 1.741 1.00 62.50 276 ALA A O 1
ATOM 2160 N N . GLU A 1 277 ? 5.076 11.268 3.462 1.00 64.38 277 GLU A N 1
ATOM 2161 C CA . GLU A 1 277 ? 5.877 12.234 2.700 1.00 64.38 277 GLU A CA 1
ATOM 2162 C C . GLU A 1 277 ? 7.167 11.610 2.134 1.00 64.38 277 GLU A C 1
ATOM 2164 O O . GLU A 1 277 ? 7.484 11.794 0.955 1.00 64.38 277 GLU A O 1
ATOM 2169 N N . ALA A 1 278 ? 7.888 10.808 2.928 1.00 60.78 278 ALA A N 1
ATOM 2170 C CA . ALA A 1 278 ? 9.121 10.143 2.493 1.00 60.78 278 ALA A CA 1
ATOM 2171 C C . ALA A 1 278 ? 8.894 9.150 1.333 1.00 60.78 278 ALA A C 1
ATOM 2173 O O . ALA A 1 278 ? 9.713 9.047 0.413 1.00 60.78 278 ALA A O 1
ATOM 2174 N N . ASN A 1 279 ? 7.756 8.449 1.339 1.00 60.66 279 ASN A N 1
ATOM 2175 C CA . ASN A 1 279 ? 7.381 7.465 0.320 1.00 60.66 279 ASN A CA 1
ATOM 2176 C C . ASN A 1 279 ? 6.981 8.086 -1.032 1.00 60.66 279 ASN A C 1
ATOM 2178 O O . ASN A 1 279 ? 7.076 7.419 -2.069 1.00 60.66 279 ASN A O 1
ATOM 2182 N N . GLY A 1 280 ? 6.627 9.376 -1.051 1.00 54.34 280 GLY A N 1
ATOM 2183 C CA . GLY A 1 280 ? 6.337 10.139 -2.265 1.00 54.34 280 GLY A CA 1
ATOM 2184 C C . GLY A 1 280 ? 7.515 10.231 -3.242 1.00 54.34 280 GLY A C 1
ATOM 2185 O O . GLY A 1 280 ? 7.308 10.533 -4.415 1.00 54.34 280 GLY A O 1
ATOM 2186 N N . MET A 1 281 ? 8.738 9.908 -2.804 1.00 33.47 281 MET A N 1
ATOM 2187 C CA . MET A 1 281 ? 10.005 9.792 -3.551 1.00 33.47 281 MET A CA 1
ATOM 2188 C C . MET A 1 281 ? 10.404 10.950 -4.483 1.00 33.47 281 MET A C 1
ATOM 2190 O O . MET A 1 281 ? 11.456 10.899 -5.108 1.00 33.47 281 MET A O 1
ATOM 2194 N N . PHE A 1 282 ? 9.600 11.999 -4.523 1.00 30.17 282 PHE A N 1
ATOM 2195 C CA . PHE A 1 282 ? 9.959 13.378 -4.764 1.00 30.17 282 PHE A CA 1
ATOM 2196 C C . PHE A 1 282 ? 8.999 14.160 -3.867 1.00 30.17 282 PHE A C 1
ATOM 2198 O O . PHE A 1 282 ? 7.805 14.208 -4.165 1.00 30.17 282 PHE A O 1
ATOM 2205 N N . PRO A 1 283 ? 9.469 14.765 -2.763 1.00 31.78 283 PRO A N 1
ATOM 2206 C CA . PRO A 1 283 ? 8.773 15.943 -2.277 1.00 31.78 283 PRO A CA 1
ATOM 2207 C C . PRO A 1 283 ? 8.677 16.906 -3.461 1.00 31.78 283 PRO A C 1
ATOM 2209 O O . PRO A 1 283 ? 9.548 16.865 -4.330 1.00 31.78 283 PRO A O 1
ATOM 2212 N N . SER A 1 284 ? 7.648 17.740 -3.530 1.00 31.83 284 SER A N 1
ATOM 2213 C CA . SER A 1 284 ? 7.443 18.741 -4.583 1.00 31.83 284 SER A CA 1
ATOM 2214 C C . SER A 1 284 ? 8.642 19.701 -4.718 1.00 31.83 284 SER A C 1
ATOM 2216 O O . SER A 1 284 ? 8.554 20.817 -4.236 1.00 31.83 284 SER A O 1
ATOM 2218 N N . LEU A 1 285 ? 9.795 19.266 -5.236 1.00 29.03 285 LEU A N 1
ATOM 2219 C CA . LEU A 1 285 ? 11.113 19.928 -5.272 1.00 29.03 285 LEU A CA 1
ATOM 2220 C C . LEU A 1 285 ? 11.578 20.680 -3.996 1.00 29.03 285 LEU A C 1
ATOM 2222 O O . LEU A 1 285 ? 12.682 21.209 -3.971 1.00 29.03 285 LEU A O 1
ATOM 2226 N N . ARG A 1 286 ? 10.801 20.691 -2.907 1.00 32.34 286 ARG A N 1
ATOM 2227 C CA . ARG A 1 286 ? 10.947 21.629 -1.788 1.00 32.34 286 ARG A CA 1
ATOM 2228 C C . ARG A 1 286 ? 11.672 21.061 -0.585 1.00 32.34 286 ARG A C 1
ATOM 2230 O O . ARG A 1 286 ? 12.396 21.788 0.081 1.00 32.34 286 ARG A O 1
ATOM 2237 N N . SER A 1 287 ? 11.533 19.771 -0.303 1.00 28.77 287 SER A N 1
ATOM 2238 C CA . SER A 1 287 ? 11.956 19.248 1.005 1.00 28.77 287 SER A CA 1
ATOM 2239 C C . SER A 1 287 ? 13.401 18.748 1.060 1.00 28.77 287 SER A C 1
ATOM 2241 O O . SER A 1 287 ? 13.779 18.114 2.038 1.00 28.77 287 SER A O 1
ATOM 2243 N N . ARG A 1 288 ? 14.232 18.988 0.033 1.00 27.23 288 ARG A N 1
ATOM 2244 C CA . ARG A 1 288 ? 15.615 18.465 0.003 1.00 27.23 288 ARG A CA 1
ATOM 2245 C C . ARG A 1 288 ? 16.722 19.475 -0.308 1.00 27.23 288 ARG A C 1
ATOM 2247 O O . ARG A 1 288 ? 17.863 19.060 -0.463 1.00 27.23 288 ARG A O 1
ATOM 2254 N N . ALA A 1 289 ? 16.426 20.775 -0.306 1.00 25.81 289 ALA A N 1
ATOM 2255 C CA . ALA A 1 289 ? 17.452 21.818 -0.428 1.00 25.81 289 ALA A CA 1
ATOM 2256 C C . ALA A 1 289 ? 18.165 22.163 0.902 1.00 25.81 289 ALA A C 1
ATOM 2258 O O . ALA A 1 289 ? 19.118 22.932 0.890 1.00 25.81 289 ALA A O 1
ATOM 2259 N N . LEU A 1 290 ? 17.746 21.599 2.043 1.00 28.53 290 LEU A N 1
ATOM 2260 C CA . LEU A 1 290 ? 18.268 21.978 3.370 1.00 28.53 290 LEU A CA 1
ATOM 2261 C C . LEU A 1 290 ? 19.114 20.904 4.075 1.00 28.53 290 LEU A C 1
ATOM 2263 O O . LEU A 1 290 ? 19.531 21.115 5.205 1.00 28.53 290 LEU A O 1
ATOM 2267 N N . CYS A 1 291 ? 19.403 19.767 3.434 1.00 24.97 291 CYS A N 1
ATOM 2268 C CA . CYS A 1 291 ? 20.128 18.668 4.085 1.00 24.97 291 CYS A CA 1
ATOM 2269 C C . CYS A 1 291 ? 21.295 18.134 3.242 1.00 24.97 291 CYS A C 1
ATOM 2271 O O . CYS A 1 291 ? 21.475 16.928 3.123 1.00 24.97 291 CYS A O 1
ATOM 2273 N N . MET A 1 292 ? 22.066 19.027 2.622 1.00 25.20 292 MET A N 1
ATOM 2274 C CA . MET A 1 292 ? 23.414 18.748 2.111 1.00 25.20 292 MET A CA 1
ATOM 2275 C C . MET A 1 292 ? 24.224 20.046 2.154 1.00 25.20 292 MET A C 1
ATOM 2277 O O . MET A 1 292 ? 24.299 20.756 1.161 1.00 25.20 292 MET A O 1
ATOM 2281 N N . ASN A 1 293 ? 24.756 20.391 3.326 1.00 29.48 293 ASN A N 1
ATOM 2282 C CA . ASN A 1 293 ? 25.966 21.206 3.464 1.00 29.48 293 ASN A CA 1
ATOM 2283 C C . ASN A 1 293 ? 26.388 21.237 4.932 1.00 29.48 293 ASN A C 1
ATOM 2285 O O . ASN A 1 293 ? 26.198 22.220 5.629 1.00 29.48 293 ASN A O 1
ATOM 2289 N N . GLU A 1 294 ? 26.955 20.134 5.399 1.00 31.47 294 GLU A N 1
ATOM 2290 C CA . GLU A 1 294 ? 27.886 20.139 6.521 1.00 31.47 294 GLU A CA 1
ATOM 2291 C C . GLU A 1 294 ? 28.721 18.864 6.390 1.00 31.47 294 GLU A C 1
ATOM 2293 O O . GLU A 1 294 ? 28.170 17.767 6.323 1.00 31.47 294 GLU A O 1
ATOM 2298 N N . LYS A 1 295 ? 30.047 19.028 6.342 1.00 31.12 295 LYS A N 1
ATOM 2299 C CA . LYS A 1 295 ? 31.090 18.003 6.131 1.00 31.12 295 LYS A CA 1
ATOM 2300 C C . LYS A 1 295 ? 31.464 17.706 4.677 1.00 31.12 295 LYS A C 1
ATOM 2302 O O . LYS A 1 295 ? 31.219 16.623 4.165 1.00 31.12 295 LYS A O 1
ATOM 2307 N N . ALA A 1 296 ? 32.181 18.646 4.074 1.00 28.41 296 ALA A N 1
ATOM 2308 C CA . ALA A 1 296 ? 33.469 18.384 3.427 1.00 28.41 296 ALA A CA 1
ATOM 2309 C C . ALA A 1 296 ? 34.023 19.720 2.924 1.00 28.41 296 ALA A C 1
ATOM 2311 O O . ALA A 1 296 ? 33.372 20.361 2.115 1.00 28.41 296 ALA A O 1
ATOM 2312 N N . VAL A 1 297 ? 35.165 20.155 3.455 1.00 29.72 297 VAL A N 1
ATOM 2313 C CA . VAL A 1 297 ? 36.383 20.550 2.720 1.00 29.72 297 VAL A CA 1
ATOM 2314 C C . VAL A 1 297 ? 37.366 21.030 3.790 1.00 29.72 297 VAL A C 1
ATOM 2316 O O . VAL A 1 297 ? 37.258 22.134 4.318 1.00 29.72 297 VAL A O 1
ATOM 2319 N N . GLY A 1 298 ? 38.280 20.132 4.152 1.00 25.61 298 GLY A N 1
ATOM 2320 C CA . GLY A 1 298 ? 39.577 20.498 4.698 1.00 25.61 298 GLY A CA 1
ATOM 2321 C C . GLY A 1 298 ? 40.561 20.753 3.554 1.00 25.61 298 GLY A C 1
ATOM 2322 O O . GLY A 1 298 ? 40.344 20.289 2.436 1.00 25.61 298 GLY A O 1
ATOM 2323 N N . ASP A 1 299 ? 41.623 21.468 3.908 1.00 27.38 299 ASP A N 1
ATOM 2324 C CA . ASP A 1 299 ? 42.883 21.683 3.194 1.00 27.38 299 ASP A CA 1
ATOM 2325 C C . ASP A 1 299 ? 42.870 22.538 1.914 1.00 27.38 299 ASP A C 1
ATOM 2327 O O . ASP A 1 299 ? 42.470 22.134 0.824 1.00 27.38 299 ASP A O 1
ATOM 2331 N N . GLN A 1 300 ? 43.415 23.748 2.071 1.00 25.53 300 GLN A N 1
ATOM 2332 C CA . GLN A 1 300 ? 43.985 24.553 0.993 1.00 25.53 300 GLN A CA 1
ATOM 2333 C C . GLN A 1 300 ? 45.400 24.068 0.652 1.00 25.53 300 GLN A C 1
ATOM 2335 O O . GLN A 1 300 ? 46.178 23.767 1.561 1.00 25.53 300 GLN A O 1
ATOM 2340 N N . PRO A 1 301 ? 45.786 24.168 -0.627 1.00 28.27 301 PRO A N 1
ATOM 2341 C CA . PRO A 1 301 ? 47.101 24.695 -0.954 1.00 28.27 301 PRO A CA 1
ATOM 2342 C C . PRO A 1 301 ? 47.022 25.927 -1.870 1.00 28.27 301 PRO A C 1
ATOM 2344 O O . PRO A 1 301 ? 45.966 26.311 -2.370 1.00 28.27 301 PRO A O 1
ATOM 2347 N N . ASP A 1 302 ? 48.174 26.575 -1.977 1.00 23.19 302 ASP A N 1
ATOM 2348 C CA . ASP A 1 302 ? 48.423 27.942 -2.412 1.00 23.19 302 ASP A CA 1
ATOM 2349 C C . ASP A 1 302 ? 48.498 28.166 -3.941 1.00 23.19 302 ASP A C 1
ATOM 2351 O O . ASP A 1 302 ? 48.215 27.294 -4.757 1.00 23.19 302 ASP A O 1
ATOM 2355 N N . ALA A 1 303 ? 48.958 29.383 -4.261 1.00 24.77 303 ALA A N 1
ATOM 2356 C CA . ALA A 1 303 ? 49.600 29.829 -5.497 1.00 24.77 303 ALA A CA 1
ATOM 2357 C C . ALA A 1 303 ? 48.704 30.336 -6.643 1.00 24.77 303 ALA A C 1
ATOM 2359 O O . ALA A 1 303 ? 48.277 29.632 -7.550 1.00 24.77 303 ALA A O 1
ATOM 2360 N N . SER A 1 304 ? 48.570 31.667 -6.631 1.00 23.03 304 SER A N 1
ATOM 2361 C CA . SER A 1 304 ? 48.965 32.567 -7.726 1.00 23.03 304 SER A CA 1
ATOM 2362 C C . SER A 1 304 ? 48.515 32.235 -9.156 1.00 23.03 304 SER A C 1
ATOM 2364 O O . SER A 1 304 ? 49.076 31.369 -9.819 1.00 23.03 304 SER A O 1
ATOM 2366 N N . THR A 1 305 ? 47.700 33.107 -9.745 1.00 25.64 305 THR A N 1
ATOM 2367 C CA . THR A 1 305 ? 48.171 33.986 -10.830 1.00 25.64 305 THR A CA 1
ATOM 2368 C C . THR A 1 305 ? 47.145 35.073 -11.135 1.00 25.64 305 THR A C 1
ATOM 2370 O O . THR A 1 305 ? 45.933 34.903 -11.082 1.00 25.64 305 THR A O 1
ATOM 2373 N N . THR A 1 306 ? 47.716 36.239 -11.373 1.00 25.08 306 THR A N 1
ATOM 2374 C CA . THR A 1 306 ? 47.162 37.563 -11.619 1.00 25.08 306 THR A CA 1
ATOM 2375 C C . THR A 1 306 ? 46.573 37.738 -13.015 1.00 25.08 306 THR A C 1
ATOM 2377 O O . THR A 1 306 ? 47.247 37.405 -13.982 1.00 25.08 306 THR A O 1
ATOM 2380 N N . SER A 1 307 ? 45.422 38.414 -13.106 1.00 25.03 307 SER A N 1
ATOM 2381 C CA . SER A 1 307 ? 45.087 39.491 -14.070 1.00 25.03 307 SER A CA 1
ATOM 2382 C C . SER A 1 307 ? 43.569 39.716 -14.018 1.00 25.03 307 SER A C 1
ATOM 2384 O O . SER A 1 307 ? 42.829 38.750 -14.126 1.00 25.03 307 SER A O 1
ATOM 2386 N N . GLY A 1 308 ? 42.975 40.895 -13.873 1.00 22.80 308 GLY A N 1
ATOM 2387 C CA . GLY A 1 308 ? 43.447 42.267 -13.794 1.00 22.80 308 GLY A CA 1
ATOM 2388 C C . GLY A 1 308 ? 42.222 43.188 -13.944 1.00 22.80 308 GLY A C 1
ATOM 2389 O O . GLY A 1 308 ? 41.500 43.051 -14.921 1.00 22.80 308 GLY A O 1
ATOM 2390 N N . PHE A 1 309 ? 42.054 44.106 -12.979 1.00 23.52 309 PHE A N 1
ATOM 2391 C CA . PHE A 1 309 ? 41.338 45.404 -13.012 1.00 23.52 309 PHE A CA 1
ATOM 2392 C C . PHE A 1 309 ? 39.817 45.495 -13.323 1.00 23.52 309 PHE A C 1
ATOM 2394 O O . PHE A 1 309 ? 39.299 44.721 -14.117 1.00 23.52 309 PHE A O 1
ATOM 2401 N N . PRO A 1 310 ? 39.104 46.556 -12.857 1.00 28.12 310 PRO A N 1
ATOM 2402 C CA . PRO A 1 310 ? 39.300 47.403 -11.671 1.00 28.12 310 PRO A CA 1
ATOM 2403 C C . PRO A 1 310 ? 38.078 47.443 -10.730 1.00 28.12 310 PRO A C 1
ATOM 2405 O O . PRO A 1 310 ? 36.924 47.295 -11.125 1.00 28.12 310 PRO A O 1
ATOM 2408 N N . TRP A 1 311 ? 38.355 47.788 -9.474 1.00 26.25 311 TRP A N 1
ATOM 2409 C CA . TRP A 1 311 ? 37.374 48.305 -8.527 1.00 26.25 311 TRP A CA 1
ATOM 2410 C C . TRP A 1 311 ? 36.867 49.681 -8.974 1.00 26.25 311 TRP A C 1
ATOM 2412 O O . TRP A 1 311 ? 37.659 50.583 -9.244 1.00 26.25 311 TRP A O 1
ATOM 2422 N N . GLY A 1 312 ? 35.545 49.847 -9.011 1.00 22.41 312 GLY A N 1
ATOM 2423 C CA . GLY A 1 312 ? 34.883 51.097 -9.363 1.00 22.41 312 GLY A CA 1
ATOM 2424 C C . GLY A 1 312 ? 33.648 51.339 -8.504 1.00 22.41 312 GLY A C 1
ATOM 2425 O O . GLY A 1 312 ? 32.557 50.916 -8.856 1.00 22.41 312 GLY A O 1
ATOM 2426 N N . THR A 1 313 ? 33.854 52.076 -7.410 1.00 22.09 313 THR A N 1
ATOM 2427 C CA . THR A 1 313 ? 32.904 52.996 -6.751 1.00 22.09 313 THR A CA 1
ATOM 2428 C C . THR A 1 313 ? 31.489 52.519 -6.409 1.00 22.09 313 THR A C 1
ATOM 2430 O O . THR A 1 313 ? 30.623 52.370 -7.266 1.00 22.09 313 THR A O 1
ATOM 2433 N N . ALA A 1 314 ? 31.210 52.501 -5.103 1.00 27.64 314 ALA A N 1
ATOM 2434 C CA . ALA A 1 314 ? 29.867 52.637 -4.564 1.00 27.64 314 ALA A CA 1
ATOM 2435 C C . ALA A 1 314 ? 29.154 53.851 -5.191 1.00 27.64 314 ALA A C 1
ATOM 2437 O O . ALA A 1 314 ? 29.626 54.986 -5.093 1.00 27.64 314 ALA A O 1
ATOM 2438 N N . ARG A 1 315 ? 28.000 53.609 -5.817 1.00 21.44 315 ARG A N 1
ATOM 2439 C CA . ARG A 1 315 ? 26.988 54.631 -6.083 1.00 21.44 315 ARG A CA 1
ATOM 2440 C C . ARG A 1 315 ? 25.647 54.114 -5.596 1.00 21.44 315 ARG A C 1
ATOM 2442 O O . ARG A 1 315 ? 25.169 53.075 -6.039 1.00 21.44 315 ARG A O 1
ATOM 2449 N N . SER A 1 316 ? 25.058 54.876 -4.687 1.00 30.08 316 SER A N 1
ATOM 2450 C CA . SER A 1 316 ? 23.628 54.877 -4.434 1.00 30.08 316 SER A CA 1
ATOM 2451 C C . SER A 1 316 ? 22.886 55.073 -5.757 1.00 30.08 316 SER A C 1
ATOM 2453 O O 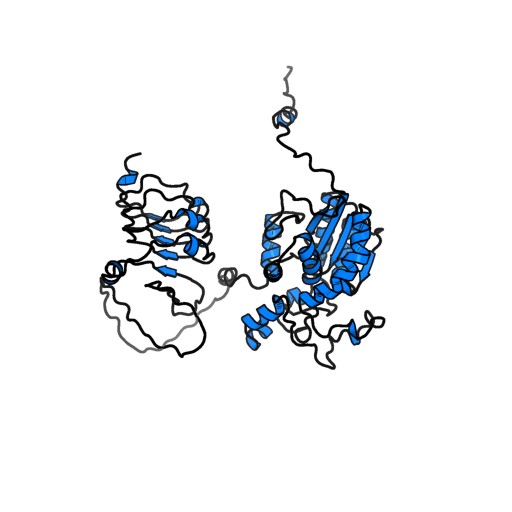. SER A 1 316 ? 23.176 56.004 -6.507 1.00 30.08 316 SER A O 1
ATOM 2455 N N . PHE A 1 317 ? 21.925 54.201 -6.043 1.00 21.38 317 PHE A N 1
ATOM 2456 C CA . PHE A 1 317 ? 20.949 54.429 -7.100 1.00 21.38 317 PHE A CA 1
ATOM 2457 C C . PHE A 1 317 ? 19.551 54.231 -6.526 1.00 21.38 317 PHE A C 1
ATOM 2459 O O . PHE A 1 317 ? 19.044 53.123 -6.384 1.00 21.38 317 PHE A O 1
ATOM 2466 N N . SER A 1 318 ? 18.938 55.361 -6.183 1.00 32.41 318 SER A N 1
ATOM 2467 C CA . SER A 1 318 ? 17.509 55.553 -6.355 1.00 32.41 318 SER A CA 1
ATOM 2468 C C . SER A 1 318 ? 17.207 55.488 -7.857 1.00 32.41 318 SER A C 1
ATOM 2470 O O . SER A 1 318 ? 17.861 56.160 -8.652 1.00 32.41 318 SER A O 1
ATOM 2472 N N . GLY A 1 319 ? 16.235 54.676 -8.270 1.00 23.48 319 GLY A N 1
ATOM 2473 C CA . GLY A 1 319 ? 15.770 54.681 -9.659 1.00 23.48 319 GLY A CA 1
ATOM 2474 C C . GLY A 1 319 ? 15.389 53.309 -10.195 1.00 23.48 319 GLY A C 1
ATOM 2475 O O . GLY A 1 319 ? 16.229 52.511 -10.592 1.00 23.48 319 GLY A O 1
ATOM 2476 N N . SER A 1 320 ? 14.087 53.079 -10.254 1.00 31.28 320 SER A N 1
ATOM 2477 C CA . SER A 1 320 ? 13.409 52.011 -10.974 1.00 31.28 320 SER A CA 1
ATOM 2478 C C . SER A 1 320 ? 13.649 52.094 -12.487 1.00 31.28 320 SER A C 1
ATOM 2480 O O . SER A 1 320 ? 13.214 53.047 -13.118 1.00 31.28 320 SER A O 1
ATOM 2482 N N . THR A 1 321 ? 14.259 51.071 -13.096 1.00 22.94 321 THR A N 1
ATOM 2483 C CA . THR A 1 321 ? 13.987 50.673 -14.494 1.00 22.94 321 THR A CA 1
ATOM 2484 C C . THR A 1 321 ? 14.417 49.221 -14.730 1.00 22.94 321 THR A C 1
ATOM 2486 O O . THR A 1 321 ? 15.603 48.914 -14.735 1.00 22.94 321 THR A O 1
ATOM 2489 N N . TRP A 1 322 ? 13.459 48.326 -14.988 1.00 24.45 322 TRP A N 1
ATOM 2490 C CA . TRP A 1 322 ? 13.725 47.012 -15.584 1.00 24.45 322 TRP A CA 1
ATOM 2491 C C . TRP A 1 322 ? 13.059 46.964 -16.960 1.00 24.45 322 TRP A C 1
ATOM 2493 O O . TRP A 1 322 ? 11.866 47.238 -17.093 1.00 24.45 322 TRP A O 1
ATOM 2503 N N . ARG A 1 323 ? 13.869 46.701 -17.991 1.00 22.38 323 ARG A N 1
ATOM 2504 C CA . ARG A 1 323 ? 13.470 46.637 -19.403 1.00 22.38 323 ARG A CA 1
ATOM 2505 C C . ARG A 1 323 ? 12.706 45.343 -19.691 1.00 22.38 323 ARG A C 1
ATOM 2507 O O . ARG A 1 323 ? 13.126 44.268 -19.280 1.00 22.38 323 ARG A O 1
ATOM 2514 N N . THR A 1 324 ? 11.631 45.461 -20.460 1.00 30.83 324 THR A N 1
ATOM 2515 C CA . THR A 1 324 ? 10.899 44.363 -21.102 1.00 30.83 324 THR A CA 1
ATOM 2516 C C . THR A 1 324 ? 11.688 43.809 -22.288 1.00 30.83 324 THR A C 1
ATOM 2518 O O . THR A 1 324 ? 11.986 44.562 -23.214 1.00 30.83 324 THR A O 1
ATOM 2521 N N . ALA A 1 325 ? 11.971 42.506 -22.294 1.00 24.19 325 ALA A N 1
ATOM 2522 C CA . ALA A 1 325 ? 12.395 41.768 -23.483 1.00 24.19 325 ALA A CA 1
ATOM 2523 C C . ALA A 1 325 ? 11.332 40.705 -23.801 1.00 24.19 325 ALA A C 1
ATOM 2525 O O . ALA A 1 325 ? 11.221 39.685 -23.125 1.00 24.19 325 ALA A O 1
ATOM 2526 N N . LEU A 1 326 ? 10.505 41.035 -24.792 1.00 29.02 326 LEU A N 1
ATOM 2527 C CA . LEU A 1 326 ? 9.669 40.122 -25.562 1.00 29.02 326 LEU A CA 1
ATOM 2528 C C . LEU A 1 326 ? 10.571 39.398 -26.569 1.00 29.02 326 LEU A C 1
ATOM 2530 O O . LEU A 1 326 ? 11.311 40.078 -27.270 1.00 29.02 326 LEU A O 1
ATOM 2534 N N . ASP A 1 327 ? 10.509 38.067 -26.604 1.00 23.58 327 ASP A N 1
ATOM 2535 C CA . ASP A 1 327 ? 10.385 37.248 -27.823 1.00 23.58 327 ASP A CA 1
ATOM 2536 C C . ASP A 1 327 ? 10.313 35.760 -27.422 1.00 23.58 327 ASP A C 1
ATOM 2538 O O . ASP A 1 327 ? 11.245 35.206 -26.842 1.00 23.58 327 ASP A O 1
ATOM 2542 N N . TRP A 1 328 ? 9.174 35.110 -27.694 1.00 25.88 328 TRP A N 1
ATOM 2543 C CA . TRP A 1 328 ? 8.933 33.676 -27.463 1.00 25.88 328 TRP A CA 1
ATOM 2544 C C . TRP A 1 328 ? 8.262 33.067 -28.707 1.00 25.88 328 TRP A C 1
ATOM 2546 O O . TRP A 1 328 ? 7.417 33.741 -29.306 1.00 25.88 328 TRP A O 1
ATOM 2556 N N . PRO A 1 329 ? 8.596 31.828 -29.125 1.00 24.38 329 PRO A N 1
ATOM 2557 C CA . PRO A 1 329 ? 8.041 31.235 -30.341 1.00 24.38 329 PRO A CA 1
ATOM 2558 C C . PRO A 1 329 ? 6.552 30.855 -30.197 1.00 24.38 329 PRO A C 1
ATOM 2560 O O . PRO A 1 329 ? 6.073 30.610 -29.086 1.00 24.38 329 PRO A O 1
ATOM 2563 N N . PRO A 1 330 ? 5.794 30.787 -31.308 1.00 33.38 330 PRO A N 1
ATOM 2564 C CA . PRO A 1 330 ? 4.343 30.682 -31.271 1.00 33.38 330 PRO A CA 1
ATOM 2565 C C . PRO A 1 330 ? 3.881 29.226 -31.388 1.00 33.38 330 PRO A C 1
ATOM 2567 O O . PRO A 1 330 ? 4.034 28.636 -32.448 1.00 33.38 330 PRO A O 1
ATOM 2570 N N . SER A 1 331 ? 3.248 28.677 -30.345 1.00 29.23 331 SER A N 1
ATOM 2571 C CA . SER A 1 331 ? 2.125 27.722 -30.467 1.00 29.23 331 SER A CA 1
ATOM 2572 C C . SER A 1 331 ? 1.741 27.121 -29.112 1.00 29.23 331 SER A C 1
ATOM 2574 O O . SER A 1 331 ? 2.581 26.511 -28.458 1.00 29.23 331 SER A O 1
ATOM 2576 N N . GLY A 1 332 ? 0.455 27.214 -28.749 1.00 26.47 332 GLY A N 1
ATOM 2577 C CA . GLY A 1 332 ? -0.176 26.308 -27.776 1.00 26.47 332 GLY A CA 1
ATOM 2578 C C . GLY A 1 332 ? -0.774 26.958 -26.524 1.00 26.47 332 GLY A C 1
ATOM 2579 O O . GLY A 1 332 ? -0.201 26.862 -25.451 1.00 26.47 332 GLY A O 1
ATOM 2580 N N . ALA A 1 333 ? -1.936 27.599 -26.683 1.00 28.14 333 ALA A N 1
ATOM 2581 C CA . ALA A 1 333 ? -2.990 27.840 -25.683 1.00 28.14 333 ALA A CA 1
ATOM 2582 C C . ALA A 1 333 ? -2.599 28.066 -24.197 1.00 28.14 333 ALA A C 1
ATOM 2584 O O . ALA A 1 333 ? -2.703 27.164 -23.373 1.00 28.14 333 ALA A O 1
ATOM 2585 N N . PHE A 1 334 ? -2.349 29.325 -23.821 1.00 25.64 334 PHE A N 1
ATOM 2586 C CA . PHE A 1 334 ? -2.581 29.815 -22.454 1.00 25.64 334 PHE A CA 1
ATOM 2587 C C . PHE A 1 334 ? -3.514 31.032 -22.493 1.00 25.64 334 PHE A C 1
ATOM 2589 O O . PHE A 1 334 ? -3.333 31.950 -23.299 1.00 25.64 334 PHE A O 1
ATOM 2596 N N . GLN A 1 335 ? -4.546 31.029 -21.643 1.00 25.45 335 GLN A N 1
ATOM 2597 C CA . GLN A 1 335 ? -5.467 32.155 -21.486 1.00 25.45 335 GLN A CA 1
ATOM 2598 C C . GLN A 1 335 ? -4.715 33.387 -20.961 1.00 25.45 335 GLN A C 1
ATOM 2600 O O . GLN A 1 335 ? -4.037 33.334 -19.938 1.00 25.45 335 GLN A O 1
ATOM 2605 N N . ARG A 1 336 ? -4.872 34.520 -21.658 1.00 25.25 336 ARG A N 1
ATOM 2606 C CA . ARG A 1 336 ? -4.434 35.848 -21.205 1.00 25.25 336 ARG A CA 1
ATOM 2607 C C . ARG A 1 336 ? -5.076 36.177 -19.853 1.00 25.25 336 ARG A C 1
ATOM 2609 O O . ARG A 1 336 ? -6.260 36.503 -19.812 1.00 25.25 336 ARG A O 1
ATOM 2616 N N . VAL A 1 337 ? -4.285 36.205 -18.782 1.00 28.36 337 VAL A N 1
ATOM 2617 C CA . VAL A 1 337 ? -4.637 36.962 -17.574 1.00 28.36 337 VAL A CA 1
ATOM 2618 C C . VAL A 1 337 ? -4.143 38.391 -17.783 1.00 28.36 337 VAL A C 1
ATOM 2620 O O . VAL A 1 337 ? -2.952 38.663 -17.910 1.00 28.36 337 VAL A O 1
ATOM 2623 N N . SER A 1 338 ? -5.090 39.306 -17.939 1.00 27.58 338 SER A N 1
ATOM 2624 C CA . SER A 1 338 ? -4.863 40.723 -18.200 1.00 27.58 338 SER A CA 1
ATOM 2625 C C . SER A 1 338 ? -4.189 41.435 -17.018 1.00 27.58 338 SER A C 1
ATOM 2627 O O . SER A 1 338 ? -4.796 41.533 -15.956 1.00 27.58 338 SER A O 1
ATOM 2629 N N . GLY A 1 339 ? -3.010 42.024 -17.255 1.00 31.25 339 GLY A N 1
ATOM 2630 C CA . GLY A 1 339 ? -2.472 43.168 -16.502 1.00 31.25 339 GLY A CA 1
ATOM 2631 C C . GLY A 1 339 ? -1.453 42.850 -15.398 1.00 31.25 339 GLY A C 1
ATOM 2632 O O . GLY A 1 339 ? -1.830 42.453 -14.306 1.00 31.25 339 GLY A O 1
ATOM 2633 N N . PHE A 1 340 ? -0.170 43.110 -15.685 1.00 35.81 340 PHE A N 1
ATOM 2634 C CA . PHE A 1 340 ? 0.943 43.338 -14.740 1.00 35.81 340 PHE A CA 1
ATOM 2635 C C . PHE A 1 340 ? 1.066 42.397 -13.523 1.00 35.81 340 PHE A C 1
ATOM 2637 O O . PHE A 1 340 ? 1.310 42.849 -12.408 1.00 35.81 340 PHE A O 1
ATOM 2644 N N . VAL A 1 341 ? 0.987 41.083 -13.743 1.00 37.81 341 VAL A N 1
ATOM 2645 C CA . VAL A 1 341 ? 1.585 40.106 -12.821 1.00 37.81 341 VAL A CA 1
ATOM 2646 C C . VAL A 1 341 ? 2.983 39.791 -13.343 1.00 37.81 341 VAL A C 1
ATOM 2648 O O . VAL A 1 341 ? 3.127 39.146 -14.381 1.00 37.81 341 VAL A O 1
ATOM 2651 N N . SER A 1 342 ? 4.013 40.284 -12.659 1.00 35.75 342 SER A N 1
ATOM 2652 C CA . SER A 1 342 ? 5.395 39.910 -12.964 1.00 35.75 342 SER A CA 1
ATOM 2653 C C . SER A 1 342 ? 5.765 38.685 -12.140 1.00 35.75 342 SER A C 1
ATOM 2655 O O . SER A 1 342 ? 5.904 38.776 -10.922 1.00 35.75 342 SER A O 1
ATOM 2657 N N . PHE A 1 343 ? 5.936 37.548 -12.809 1.00 37.25 343 PHE A N 1
ATOM 2658 C CA . PHE A 1 343 ? 6.586 36.377 -12.231 1.00 37.25 343 PHE A CA 1
ATOM 2659 C C . PHE A 1 343 ? 8.092 36.522 -12.454 1.00 37.25 343 PHE A C 1
ATOM 2661 O O . PHE A 1 343 ? 8.564 36.487 -13.589 1.00 37.25 343 PHE A O 1
ATOM 2668 N N . GLY A 1 344 ? 8.847 36.752 -11.383 1.00 32.69 344 GLY A N 1
ATOM 2669 C CA . GLY A 1 344 ? 10.306 36.784 -11.446 1.00 32.69 344 GLY A CA 1
ATOM 2670 C C . GLY A 1 344 ? 10.880 35.400 -11.165 1.00 32.69 344 GLY A C 1
ATOM 2671 O O . GLY A 1 344 ? 10.769 34.926 -10.040 1.00 32.69 344 GLY A O 1
ATOM 2672 N N . PHE A 1 345 ? 11.523 34.779 -12.155 1.00 35.94 345 PHE A N 1
ATOM 2673 C CA . PHE A 1 345 ? 12.379 33.606 -11.954 1.00 35.94 345 PHE A CA 1
ATOM 2674 C C . PHE A 1 345 ? 13.835 34.089 -11.931 1.00 35.94 345 PHE A C 1
ATOM 2676 O O . PHE A 1 345 ? 14.316 34.666 -12.906 1.00 35.94 345 PHE A O 1
ATOM 2683 N N . GLY A 1 346 ? 14.517 33.952 -10.792 1.00 26.86 346 GLY A N 1
ATOM 2684 C CA . GLY A 1 346 ? 15.870 34.483 -10.605 1.00 26.86 346 GLY A CA 1
ATOM 2685 C C . GLY A 1 346 ? 16.920 33.742 -11.439 1.00 26.86 346 GLY A C 1
ATOM 2686 O O . GLY A 1 346 ? 17.000 32.517 -11.406 1.00 26.86 346 GLY A O 1
ATOM 2687 N N . ALA A 1 347 ? 17.764 34.486 -12.157 1.00 31.22 347 ALA A N 1
ATOM 2688 C CA . ALA A 1 347 ? 18.912 33.943 -12.876 1.00 31.22 347 ALA A CA 1
ATOM 2689 C C . ALA A 1 347 ? 20.123 33.803 -11.937 1.00 31.22 347 ALA A C 1
ATOM 2691 O O . ALA A 1 347 ? 20.831 34.775 -11.695 1.00 31.22 347 ALA A O 1
ATOM 2692 N N . ALA A 1 348 ? 20.315 32.597 -11.396 1.00 27.83 348 ALA A N 1
ATOM 2693 C CA . ALA A 1 348 ? 21.588 31.966 -11.015 1.00 27.83 348 ALA A CA 1
ATOM 2694 C C . ALA A 1 348 ? 21.258 30.682 -10.227 1.00 27.83 348 ALA A C 1
ATOM 2696 O O . ALA A 1 348 ? 20.937 30.731 -9.045 1.00 27.83 348 ALA A O 1
ATOM 2697 N N . ASN A 1 349 ? 21.301 29.530 -10.901 1.00 28.66 349 ASN A N 1
ATOM 2698 C CA . ASN A 1 349 ? 21.368 28.175 -10.326 1.00 28.66 349 ASN A CA 1
ATOM 2699 C C . ASN A 1 349 ? 20.334 27.773 -9.241 1.00 28.66 349 ASN A C 1
ATOM 2701 O O . ASN A 1 349 ? 20.579 26.837 -8.485 1.00 28.66 349 ASN A O 1
ATOM 2705 N N . SER A 1 350 ? 19.161 28.409 -9.181 1.00 28.66 350 SER A N 1
ATOM 2706 C CA . SER A 1 350 ? 18.093 28.102 -8.216 1.00 28.66 350 SER A CA 1
ATOM 2707 C C . SER A 1 350 ? 16.718 28.316 -8.861 1.00 28.66 350 SER A C 1
ATOM 2709 O O . SER A 1 350 ? 16.287 29.446 -9.071 1.00 28.66 350 SER A O 1
ATOM 2711 N N . TRP A 1 351 ? 16.018 27.227 -9.189 1.00 28.97 351 TRP A N 1
ATOM 2712 C CA . TRP A 1 351 ? 14.682 27.233 -9.809 1.00 28.97 351 TRP A CA 1
ATOM 2713 C C . TRP A 1 351 ? 13.547 27.075 -8.776 1.00 28.97 351 TRP A C 1
ATOM 2715 O O . TRP A 1 351 ? 12.584 26.356 -9.029 1.00 28.97 351 TRP A O 1
ATOM 2725 N N . THR A 1 352 ? 13.647 27.690 -7.589 1.00 33.09 352 THR A N 1
ATOM 2726 C CA . THR A 1 352 ? 12.804 27.274 -6.440 1.00 33.09 352 THR A CA 1
ATOM 2727 C C . THR A 1 352 ? 11.929 28.338 -5.773 1.00 33.09 352 THR A C 1
ATOM 2729 O O . THR A 1 352 ? 11.248 27.999 -4.811 1.00 33.09 352 THR A O 1
ATOM 2732 N N . VAL A 1 353 ? 11.869 29.586 -6.254 1.00 37.47 353 VAL A N 1
ATOM 2733 C CA . VAL A 1 353 ? 11.109 30.649 -5.557 1.00 37.47 353 VAL A CA 1
ATOM 2734 C C . VAL A 1 353 ? 10.104 31.326 -6.489 1.00 37.47 353 VAL A C 1
ATOM 2736 O O . VAL A 1 353 ? 10.495 31.961 -7.466 1.00 37.47 353 VAL A O 1
ATOM 2739 N N . LEU A 1 354 ? 8.807 31.214 -6.173 1.00 47.69 354 LEU A N 1
ATOM 2740 C CA . LEU A 1 354 ? 7.749 32.000 -6.813 1.00 47.69 354 LEU A CA 1
ATOM 2741 C C . LEU A 1 354 ? 7.573 33.309 -6.028 1.00 47.69 354 LEU A C 1
ATOM 2743 O O . LEU A 1 354 ? 7.069 33.291 -4.904 1.00 47.69 354 LEU A O 1
ATOM 2747 N N . LYS A 1 355 ? 8.000 34.431 -6.620 1.00 50.62 355 LYS A N 1
ATOM 2748 C CA . LYS A 1 355 ? 7.777 35.786 -6.092 1.00 50.62 355 LYS A CA 1
ATOM 2749 C C . LYS A 1 355 ? 6.665 36.463 -6.882 1.00 50.62 355 LYS A C 1
ATOM 2751 O O . LYS A 1 355 ? 6.726 36.487 -8.115 1.00 50.62 355 LYS A O 1
ATOM 2756 N N . MET A 1 356 ? 5.671 37.015 -6.190 1.00 51.12 356 MET A N 1
ATOM 2757 C CA . MET A 1 356 ? 4.563 37.737 -6.816 1.00 51.12 356 MET A CA 1
ATOM 2758 C C . MET A 1 356 ? 4.579 39.207 -6.391 1.00 51.12 356 MET A C 1
ATOM 2760 O O . MET A 1 356 ? 4.461 39.511 -5.207 1.00 51.12 356 MET A O 1
ATOM 2764 N N . PHE A 1 357 ? 4.692 40.105 -7.374 1.00 54.19 357 PHE A N 1
ATOM 2765 C CA . PHE A 1 357 ? 4.668 41.555 -7.174 1.00 54.19 357 PHE A CA 1
ATOM 2766 C C . PHE A 1 357 ? 3.406 42.152 -7.797 1.00 54.19 357 PHE A C 1
ATOM 2768 O O . PHE A 1 357 ? 3.211 42.098 -9.013 1.00 54.19 357 PHE A O 1
ATOM 2775 N N . LEU A 1 358 ? 2.560 42.747 -6.964 1.00 57.56 358 LEU A N 1
ATOM 2776 C CA . LEU A 1 358 ? 1.345 43.459 -7.339 1.00 57.56 358 LEU A CA 1
ATOM 2777 C C . LEU A 1 358 ? 1.601 44.961 -7.192 1.00 57.56 358 LEU A C 1
ATOM 2779 O O . LEU A 1 358 ? 1.227 45.561 -6.192 1.00 57.56 358 LEU A O 1
ATOM 2783 N N . ASN A 1 359 ? 2.264 45.581 -8.173 1.00 49.75 359 ASN A N 1
ATOM 2784 C CA . ASN A 1 359 ? 2.615 47.002 -8.098 1.00 49.75 359 ASN A CA 1
ATOM 2785 C C . ASN A 1 359 ? 1.697 47.871 -8.988 1.00 49.75 359 ASN A C 1
ATOM 2787 O O . ASN A 1 359 ? 1.878 47.909 -10.208 1.00 49.75 359 ASN A O 1
ATOM 2791 N N . PRO A 1 360 ? 0.730 48.619 -8.421 1.00 48.62 360 PRO A N 1
ATOM 2792 C CA . PRO A 1 360 ? -0.177 49.473 -9.190 1.00 48.62 360 PRO A CA 1
ATOM 2793 C C . PRO A 1 360 ? 0.381 50.875 -9.508 1.00 48.62 360 PRO A C 1
ATOM 2795 O O . PRO A 1 360 ? -0.370 51.724 -9.985 1.00 48.62 360 PRO A O 1
ATOM 2798 N N . SER A 1 361 ? 1.662 51.168 -9.245 1.00 42.62 361 SER A N 1
ATOM 2799 C CA . SER A 1 361 ? 2.219 52.532 -9.352 1.00 42.62 361 SER A CA 1
ATOM 2800 C C . SER A 1 361 ? 2.414 53.071 -10.778 1.00 42.62 361 SER A C 1
ATOM 2802 O O . SER A 1 361 ? 2.790 54.232 -10.942 1.00 42.62 361 SER A O 1
ATOM 2804 N N . THR A 1 362 ? 2.114 52.301 -11.828 1.00 42.25 362 THR A N 1
ATOM 2805 C CA . THR A 1 362 ? 2.151 52.833 -13.195 1.00 42.25 362 THR A CA 1
ATOM 2806 C C . THR A 1 362 ? 0.874 53.618 -13.504 1.00 42.25 362 THR A C 1
ATOM 2808 O O . THR A 1 362 ? -0.247 53.167 -13.272 1.00 42.25 362 THR A O 1
ATOM 2811 N N . THR A 1 363 ? 1.028 54.803 -14.095 1.00 37.59 363 THR A N 1
ATOM 2812 C CA . THR A 1 363 ? -0.052 55.663 -14.625 1.00 37.59 363 THR A CA 1
ATOM 2813 C C . THR A 1 363 ? -1.031 54.922 -15.553 1.00 37.59 363 THR A C 1
ATOM 2815 O O . THR A 1 363 ? -2.169 55.350 -15.729 1.00 37.59 363 THR A O 1
ATOM 2818 N N . TYR A 1 364 ? -0.633 53.758 -16.073 1.00 33.94 364 TYR A N 1
ATOM 2819 C CA . TYR A 1 364 ? -1.437 52.843 -16.881 1.00 33.94 364 TYR A CA 1
ATOM 2820 C C . TYR A 1 364 ? -2.573 52.143 -16.100 1.00 33.94 364 TYR A C 1
ATOM 2822 O O . TYR A 1 364 ? -3.661 51.932 -16.637 1.00 33.94 364 TYR A O 1
ATOM 2830 N N . ALA A 1 365 ? -2.376 51.850 -14.808 1.00 36.06 365 ALA A N 1
ATOM 2831 C CA . ALA A 1 365 ? -3.369 51.196 -13.947 1.00 36.06 365 ALA A CA 1
ATOM 2832 C C . ALA A 1 365 ? -4.631 52.049 -13.710 1.00 36.06 365 ALA A C 1
ATOM 2834 O O . ALA A 1 365 ? -5.730 51.518 -13.530 1.00 36.06 365 ALA A O 1
ATOM 2835 N N . GLN A 1 366 ? -4.488 53.379 -13.735 1.00 37.59 366 GLN A N 1
ATOM 2836 C CA . GLN A 1 366 ? -5.604 54.315 -13.568 1.00 37.59 366 GLN A CA 1
ATOM 2837 C C . GLN A 1 366 ? -6.483 54.412 -14.823 1.00 37.59 366 GLN A C 1
ATOM 2839 O O . GLN A 1 366 ? -7.687 54.630 -14.698 1.00 37.59 366 GLN A O 1
ATOM 2844 N N . ALA A 1 367 ? -5.913 54.194 -16.013 1.00 35.31 367 ALA A N 1
ATOM 2845 C CA . ALA A 1 367 ? -6.634 54.258 -17.284 1.00 35.31 367 ALA A CA 1
ATOM 2846 C C . ALA A 1 367 ? -7.471 52.994 -17.577 1.00 35.31 367 ALA A C 1
ATOM 2848 O O . ALA A 1 367 ? -8.461 53.075 -18.301 1.00 35.31 367 ALA A O 1
ATOM 2849 N N . MET A 1 368 ? -7.116 51.836 -16.998 1.00 31.66 368 MET A N 1
ATOM 2850 C CA . MET A 1 368 ? -7.699 50.529 -17.358 1.00 31.66 368 MET A CA 1
ATOM 2851 C C . MET A 1 368 ? -8.684 49.910 -16.346 1.00 31.66 368 MET A C 1
ATOM 2853 O O . MET A 1 368 ? -9.053 48.751 -16.508 1.00 31.66 368 MET A O 1
ATOM 2857 N N . LYS A 1 369 ? -9.159 50.645 -15.326 1.00 41.22 369 LYS A N 1
ATOM 2858 C CA . LYS A 1 369 ? -10.116 50.127 -14.312 1.00 41.22 369 LYS A CA 1
ATOM 2859 C C . LYS A 1 369 ? -9.681 48.771 -13.706 1.00 41.22 369 LYS A C 1
ATOM 2861 O O . LYS A 1 369 ? -10.446 47.806 -13.729 1.00 41.22 369 LYS A O 1
ATOM 2866 N N . MET A 1 370 ? -8.452 48.673 -13.187 1.00 37.34 370 MET A N 1
ATOM 2867 C CA . MET A 1 370 ? -7.943 47.403 -12.640 1.00 37.34 370 MET A CA 1
ATOM 2868 C C . MET A 1 370 ? -8.791 46.870 -11.470 1.00 37.34 370 MET A C 1
ATOM 2870 O O . MET A 1 370 ? -9.242 47.634 -10.613 1.00 37.34 370 MET A O 1
ATOM 2874 N N . ARG A 1 371 ? -8.986 45.542 -11.450 1.00 49.09 371 ARG A N 1
ATOM 2875 C CA . ARG A 1 371 ? -9.682 44.792 -10.393 1.00 49.09 371 ARG A CA 1
ATOM 2876 C C . ARG A 1 371 ? -8.781 44.625 -9.162 1.00 49.09 371 ARG A C 1
ATOM 2878 O O . ARG A 1 371 ? -7.562 44.573 -9.280 1.00 49.09 371 ARG A O 1
ATOM 2885 N N . THR A 1 372 ? -9.414 44.569 -7.994 1.00 51.97 372 THR A N 1
ATOM 2886 C CA . THR A 1 372 ? -8.827 44.248 -6.680 1.00 51.97 372 THR A CA 1
ATOM 2887 C C . THR A 1 372 ? -7.925 43.005 -6.756 1.00 51.97 372 THR A C 1
ATOM 2889 O O . THR A 1 372 ? -8.306 42.071 -7.467 1.00 51.97 372 THR A O 1
ATOM 2892 N N . PRO A 1 373 ? -6.794 42.926 -6.020 1.00 55.94 373 PRO A N 1
ATOM 2893 C CA . PRO A 1 373 ? -6.086 41.665 -5.837 1.00 55.94 373 PRO A CA 1
ATOM 2894 C C . PRO A 1 373 ? -7.054 40.618 -5.292 1.00 55.94 373 PRO A C 1
ATOM 2896 O O . PRO A 1 373 ? -7.671 40.825 -4.244 1.00 55.94 373 PRO A O 1
ATOM 2899 N N . ASP A 1 374 ? -7.222 39.520 -6.023 1.00 63.91 374 ASP A N 1
ATOM 2900 C CA . ASP A 1 374 ? -8.045 38.412 -5.562 1.00 63.91 374 ASP A CA 1
ATOM 2901 C C . ASP A 1 374 ? -7.208 37.519 -4.648 1.00 63.91 374 ASP A C 1
ATOM 2903 O O . ASP A 1 374 ? -6.493 36.619 -5.096 1.00 63.91 374 ASP A O 1
ATOM 2907 N N . PHE A 1 375 ? -7.285 37.780 -3.344 1.00 66.25 375 PHE A N 1
ATOM 2908 C CA . PHE A 1 375 ? -6.584 36.966 -2.363 1.00 66.25 375 PHE A CA 1
ATOM 2909 C C . PHE A 1 375 ? -7.075 35.514 -2.333 1.00 66.25 375 PHE A C 1
ATOM 2911 O O . PHE A 1 375 ? -6.317 34.675 -1.866 1.00 66.25 375 PHE A O 1
ATOM 2918 N N . GLN A 1 376 ? -8.257 35.167 -2.870 1.00 65.06 376 GLN A N 1
ATOM 2919 C CA . GLN A 1 376 ? -8.652 33.757 -3.028 1.00 65.06 376 GLN A CA 1
ATOM 2920 C C . GLN A 1 376 ? -7.790 33.051 -4.072 1.00 65.06 376 GLN A C 1
ATOM 2922 O O . GLN A 1 376 ? -7.340 31.928 -3.847 1.00 65.06 376 GLN A O 1
ATOM 2927 N N . PHE A 1 377 ? -7.508 33.722 -5.189 1.00 62.69 377 PHE A N 1
ATOM 2928 C CA . PHE A 1 377 ? -6.586 33.198 -6.188 1.00 62.69 377 PHE A CA 1
ATOM 2929 C C . PHE A 1 377 ? -5.162 33.113 -5.630 1.00 62.69 377 PHE A C 1
ATOM 2931 O O . PHE A 1 377 ? -4.525 32.069 -5.734 1.00 62.69 377 PHE A O 1
ATOM 2938 N N . VAL A 1 378 ? -4.678 34.165 -4.965 1.00 61.94 378 VAL A N 1
ATOM 2939 C CA . VAL A 1 378 ? -3.334 34.156 -4.359 1.00 61.94 378 VAL A CA 1
ATOM 2940 C C . VAL A 1 378 ? -3.212 33.058 -3.296 1.00 61.94 378 VAL A C 1
ATOM 2942 O O . VAL A 1 378 ? -2.211 32.352 -3.258 1.00 61.94 378 VAL A O 1
ATOM 2945 N N . ALA A 1 379 ? -4.261 32.835 -2.502 1.00 63.97 379 ALA A N 1
ATOM 2946 C CA . ALA A 1 379 ? -4.335 31.763 -1.512 1.00 63.97 379 ALA A CA 1
ATOM 2947 C C . ALA A 1 379 ? -4.328 30.346 -2.106 1.00 63.97 379 ALA A C 1
ATOM 2949 O O . ALA A 1 379 ? -4.017 29.389 -1.398 1.00 63.97 379 ALA A O 1
ATOM 2950 N N . SER A 1 380 ? -4.666 30.191 -3.391 1.00 62.75 380 SER A N 1
ATOM 2951 C CA . SER A 1 380 ? -4.550 28.908 -4.098 1.00 62.75 380 SER A CA 1
ATOM 2952 C C . SER A 1 380 ? -3.101 28.564 -4.467 1.00 62.75 380 SER A C 1
ATOM 2954 O O . SER A 1 380 ? -2.786 27.406 -4.745 1.00 62.75 380 SER A O 1
ATOM 2956 N N . LEU A 1 381 ? -2.190 29.544 -4.410 1.00 63.53 381 LEU A N 1
ATOM 2957 C CA . LEU A 1 381 ? -0.764 29.358 -4.653 1.00 63.53 381 LEU A CA 1
ATOM 2958 C C . LEU A 1 381 ? -0.086 28.833 -3.381 1.00 63.53 381 LEU A C 1
ATOM 2960 O O . LEU A 1 381 ? 0.641 29.546 -2.694 1.00 63.53 381 LEU A O 1
ATOM 2964 N N . LEU A 1 382 ? -0.292 27.547 -3.085 1.00 65.38 382 LEU A N 1
ATOM 2965 C CA . LEU A 1 382 ? 0.246 26.872 -1.890 1.00 65.38 382 LEU A CA 1
ATOM 2966 C C . LEU A 1 382 ? 1.785 26.913 -1.789 1.00 65.38 382 LEU A C 1
ATOM 2968 O O . LEU A 1 382 ? 2.351 26.643 -0.728 1.00 65.38 382 LEU A O 1
ATOM 2972 N N . VAL A 1 383 ? 2.464 27.261 -2.889 1.00 65.25 383 VAL A N 1
ATOM 2973 C CA . VAL A 1 383 ? 3.919 27.422 -2.967 1.00 65.25 383 VAL A CA 1
ATOM 2974 C C . VAL A 1 383 ? 4.412 28.872 -2.934 1.00 65.25 383 VAL A C 1
ATOM 2976 O O . VAL A 1 383 ? 5.595 29.114 -3.131 1.00 65.25 383 VAL A O 1
ATOM 2979 N N . LEU A 1 384 ? 3.560 29.856 -2.669 1.00 68.75 384 LEU A N 1
ATOM 2980 C CA . LEU A 1 384 ? 3.992 31.251 -2.595 1.00 68.75 384 LEU A CA 1
ATOM 2981 C C . LEU A 1 384 ? 4.856 31.501 -1.343 1.00 68.75 384 LEU A C 1
ATOM 2983 O O . LEU A 1 384 ? 4.403 31.229 -0.235 1.00 68.75 384 LEU A O 1
ATOM 2987 N N . GLU A 1 385 ? 6.081 32.010 -1.521 1.00 75.31 385 GLU A N 1
ATOM 2988 C CA . GLU A 1 385 ? 7.000 32.358 -0.413 1.00 75.31 385 GLU A CA 1
ATOM 2989 C C . GLU A 1 385 ? 7.102 33.863 -0.182 1.00 75.31 385 GLU A C 1
ATOM 2991 O O . GLU A 1 385 ? 7.266 34.295 0.957 1.00 75.31 385 GLU A O 1
ATOM 2996 N N . GLU A 1 386 ? 6.974 34.661 -1.242 1.00 76.75 386 GLU A N 1
ATOM 2997 C CA . GLU A 1 386 ? 7.046 36.117 -1.163 1.00 76.75 386 GLU A CA 1
ATOM 2998 C C . GLU A 1 386 ? 5.871 36.750 -1.904 1.00 76.75 386 GLU A C 1
ATOM 3000 O O . GLU A 1 386 ? 5.663 36.505 -3.100 1.00 76.75 386 GLU A O 1
ATOM 3005 N N . LEU A 1 387 ? 5.124 37.588 -1.188 1.00 79.12 387 LEU A N 1
ATOM 3006 C CA . LEU A 1 387 ? 4.058 38.407 -1.743 1.00 79.12 387 LEU A CA 1
ATOM 3007 C C . LEU A 1 387 ? 4.321 39.873 -1.418 1.00 79.12 387 LEU A C 1
ATOM 3009 O O . LEU A 1 387 ? 4.251 40.277 -0.260 1.00 79.12 387 LEU A O 1
ATOM 3013 N N . ASP A 1 388 ? 4.545 40.666 -2.457 1.00 74.94 388 ASP A N 1
ATOM 3014 C CA . ASP A 1 388 ? 4.546 42.120 -2.367 1.00 74.94 388 ASP A CA 1
ATOM 3015 C C . ASP A 1 388 ? 3.257 42.645 -3.000 1.00 74.94 388 ASP A C 1
ATOM 3017 O O . ASP A 1 388 ? 3.063 42.585 -4.217 1.00 74.94 388 ASP A O 1
ATOM 3021 N N . ALA A 1 389 ? 2.354 43.134 -2.157 1.00 73.12 389 ALA A N 1
ATOM 3022 C CA . ALA A 1 389 ? 1.163 43.874 -2.554 1.00 73.12 389 ALA A CA 1
ATOM 3023 C C . ALA A 1 389 ? 1.184 45.305 -1.999 1.00 73.12 389 ALA A C 1
ATOM 3025 O O . ALA A 1 389 ? 0.131 45.909 -1.756 1.00 73.12 389 ALA A O 1
ATOM 3026 N N . SER A 1 390 ? 2.384 45.861 -1.814 1.00 74.56 390 SER A N 1
ATOM 3027 C CA . SER A 1 390 ? 2.572 47.232 -1.367 1.00 74.56 390 SER A CA 1
ATOM 3028 C C . SER A 1 390 ? 1.900 48.237 -2.313 1.00 74.56 390 SER A C 1
ATOM 3030 O O . SER A 1 390 ? 1.750 48.048 -3.522 1.00 74.56 390 SER A O 1
ATOM 3032 N N . GLY A 1 391 ? 1.409 49.340 -1.751 1.00 65.88 391 GLY A N 1
ATOM 3033 C CA . GLY A 1 391 ? 0.808 50.435 -2.508 1.00 65.88 391 GLY A CA 1
ATOM 3034 C C . GLY A 1 391 ? -0.563 50.133 -3.122 1.00 65.88 391 GLY A C 1
ATOM 3035 O O . GLY A 1 391 ? -1.086 50.973 -3.861 1.00 65.88 391 GLY A O 1
ATOM 3036 N N . CYS A 1 392 ? -1.206 49.006 -2.793 1.00 66.50 392 CYS A N 1
ATOM 3037 C CA . CYS A 1 392 ? -2.553 48.647 -3.254 1.00 66.50 392 CYS A CA 1
ATOM 3038 C C . CYS A 1 392 ? -3.677 49.471 -2.572 1.00 66.50 392 CYS A C 1
ATOM 3040 O O . CYS A 1 392 ? -4.669 48.965 -2.049 1.00 66.50 392 CYS A O 1
ATOM 3042 N N . ALA A 1 393 ? -3.551 50.799 -2.610 1.00 57.62 393 ALA A N 1
ATOM 3043 C CA . ALA A 1 393 ? -4.318 51.755 -1.814 1.00 57.62 393 ALA A CA 1
ATOM 3044 C C . ALA A 1 393 ? -5.806 51.899 -2.192 1.00 57.62 393 ALA A C 1
ATOM 3046 O O . ALA A 1 393 ? -6.580 52.447 -1.404 1.00 57.62 393 ALA A O 1
ATOM 3047 N N . ARG A 1 394 ? -6.230 51.467 -3.390 1.00 54.97 394 ARG A N 1
ATOM 3048 C CA . ARG A 1 394 ? -7.607 51.690 -3.885 1.00 54.97 394 ARG A CA 1
ATOM 3049 C C . ARG A 1 394 ? -8.506 50.454 -3.818 1.00 54.97 394 ARG A C 1
ATOM 3051 O O . ARG A 1 394 ? -9.718 50.628 -3.924 1.00 54.97 394 ARG A O 1
ATOM 3058 N N . ALA A 1 395 ? -7.955 49.253 -3.629 1.00 54.56 395 ALA A N 1
ATOM 3059 C CA . ALA A 1 395 ? -8.669 48.026 -3.980 1.00 54.56 395 ALA A CA 1
ATOM 3060 C C . ALA A 1 395 ? -8.211 46.766 -3.213 1.00 54.56 395 ALA A C 1
ATOM 3062 O O . ALA A 1 395 ? -8.206 45.693 -3.802 1.00 54.56 395 ALA A O 1
ATOM 3063 N N . LEU A 1 396 ? -7.819 46.851 -1.937 1.00 60.78 396 LEU A N 1
ATOM 3064 C CA . LEU A 1 396 ? -7.588 45.626 -1.161 1.00 60.78 396 LEU A CA 1
ATOM 3065 C C . LEU A 1 396 ? -8.928 45.023 -0.710 1.00 60.78 396 LEU A C 1
ATOM 3067 O O . LEU A 1 396 ? -9.696 45.693 -0.022 1.00 60.78 396 LEU A O 1
ATOM 3071 N N . GLY A 1 397 ? -9.200 43.775 -1.106 1.00 61.22 397 GLY A N 1
ATOM 3072 C CA . GLY A 1 397 ? -10.154 42.915 -0.399 1.00 61.22 397 GLY A CA 1
ATOM 3073 C C . GLY A 1 397 ? -9.568 42.437 0.937 1.00 61.22 397 GLY A C 1
ATOM 3074 O O . GLY A 1 397 ? -8.432 42.777 1.267 1.00 61.22 397 GLY A O 1
ATOM 3075 N N . SER A 1 398 ? -10.319 41.644 1.707 1.00 69.12 398 SER A N 1
ATOM 3076 C CA . SER A 1 398 ? -9.789 41.070 2.954 1.00 69.12 398 SER A CA 1
ATOM 3077 C C . SER A 1 398 ? -8.596 40.147 2.657 1.00 69.12 398 SER A C 1
ATOM 3079 O O . SER A 1 398 ? -8.743 39.245 1.826 1.00 69.12 398 SER A O 1
ATOM 3081 N N . PRO A 1 399 ? -7.435 40.328 3.318 1.00 71.25 399 PRO A N 1
ATOM 3082 C CA . PRO A 1 399 ? -6.287 39.438 3.171 1.00 71.25 399 PRO A CA 1
ATOM 3083 C C . PRO A 1 399 ? -6.454 38.107 3.919 1.00 71.25 399 PRO A C 1
ATOM 3085 O O . PRO A 1 399 ? -5.556 37.278 3.829 1.00 71.25 399 PRO A O 1
ATOM 3088 N N . ALA A 1 400 ? -7.578 37.866 4.610 1.00 73.25 400 ALA A N 1
ATOM 3089 C CA . ALA A 1 400 ? -7.843 36.625 5.350 1.00 73.25 400 ALA A CA 1
ATOM 3090 C C . ALA A 1 400 ? -7.515 35.326 4.575 1.00 73.25 400 ALA A C 1
ATOM 3092 O O . ALA A 1 400 ? -6.916 34.417 5.151 1.00 73.25 400 ALA A O 1
ATOM 3093 N N . PRO A 1 401 ? -7.789 35.213 3.256 1.00 76.75 401 PRO A N 1
ATOM 3094 C CA . PRO A 1 401 ? -7.442 34.007 2.505 1.00 76.75 401 PRO A CA 1
ATOM 3095 C C . PRO A 1 401 ? -5.939 33.680 2.502 1.00 76.75 401 PRO A C 1
ATOM 3097 O O . PRO A 1 401 ? -5.585 32.509 2.363 1.00 76.75 401 PRO A O 1
ATOM 3100 N N . LEU A 1 402 ? -5.057 34.669 2.704 1.00 73.81 402 LEU A N 1
ATOM 3101 C CA . LEU A 1 402 ? -3.607 34.461 2.780 1.00 73.81 402 LEU A CA 1
ATOM 3102 C C . LEU A 1 402 ? -3.192 33.543 3.934 1.00 73.81 402 LEU A C 1
ATOM 3104 O O . LEU A 1 402 ? -2.130 32.938 3.838 1.00 73.81 402 LEU A O 1
ATOM 3108 N N . GLY A 1 403 ? -4.036 33.343 4.956 1.00 73.00 403 GLY A N 1
ATOM 3109 C CA . GLY A 1 403 ? -3.810 32.338 6.002 1.00 73.00 403 GLY A CA 1
ATOM 3110 C C . GLY A 1 403 ? -3.636 30.906 5.466 1.00 73.00 403 GLY A C 1
ATOM 3111 O O . GLY A 1 403 ? -3.072 30.043 6.137 1.00 73.00 403 GLY A O 1
ATOM 3112 N N . ARG A 1 404 ? -4.073 30.629 4.228 1.00 78.56 404 ARG A N 1
ATOM 3113 C CA . ARG A 1 404 ? -3.858 29.338 3.548 1.00 78.56 404 ARG A CA 1
ATOM 3114 C C . ARG A 1 404 ? -2.454 29.192 2.954 1.00 78.56 404 ARG A C 1
ATOM 3116 O O . ARG A 1 404 ? -2.023 28.066 2.700 1.00 78.56 404 ARG A O 1
ATOM 3123 N N . CYS A 1 405 ? -1.725 30.290 2.763 1.00 77.62 405 CYS A N 1
ATOM 3124 C CA . CYS A 1 405 ? -0.370 30.298 2.217 1.00 77.62 405 CYS A CA 1
ATOM 3125 C C . CYS A 1 405 ? 0.645 29.877 3.287 1.00 77.62 405 CYS A C 1
ATOM 3127 O O . CYS A 1 405 ? 1.446 30.678 3.763 1.00 77.62 405 CYS A O 1
ATOM 3129 N N . ARG A 1 406 ? 0.640 28.594 3.666 1.00 79.75 406 ARG A N 1
ATOM 3130 C CA . ARG A 1 406 ? 1.512 28.077 4.736 1.00 79.75 406 ARG A CA 1
ATOM 3131 C C . ARG A 1 406 ? 3.002 28.245 4.443 1.00 79.75 406 ARG A C 1
ATOM 3133 O O . ARG A 1 406 ? 3.784 28.316 5.380 1.00 79.75 406 ARG A O 1
ATOM 3140 N N . ALA A 1 407 ? 3.382 28.321 3.168 1.00 76.88 407 ALA A N 1
ATOM 3141 C CA . ALA A 1 407 ? 4.758 28.531 2.729 1.00 76.88 407 ALA A CA 1
ATOM 3142 C C . ALA A 1 407 ? 5.194 30.005 2.669 1.00 76.88 407 ALA A C 1
ATOM 3144 O O . ALA A 1 407 ? 6.355 30.260 2.362 1.00 76.88 407 ALA A O 1
ATOM 3145 N N . LEU A 1 408 ? 4.296 30.959 2.933 1.00 80.69 408 LEU A N 1
ATOM 3146 C CA . LEU A 1 408 ? 4.598 32.384 2.836 1.00 80.69 408 LEU A CA 1
ATOM 3147 C C . LEU A 1 408 ? 5.598 32.781 3.924 1.00 80.69 408 LEU A C 1
ATOM 3149 O O . LEU A 1 408 ? 5.339 32.564 5.105 1.00 80.69 408 LEU A O 1
ATOM 3153 N N . ARG A 1 409 ? 6.727 33.362 3.513 1.00 82.69 409 ARG A N 1
ATOM 3154 C CA . ARG A 1 409 ? 7.836 33.791 4.376 1.00 82.69 409 ARG A CA 1
ATOM 3155 C C . ARG A 1 409 ? 7.939 35.307 4.469 1.00 82.69 409 ARG A C 1
ATOM 3157 O O . ARG A 1 409 ? 8.215 35.810 5.555 1.00 82.69 409 ARG A O 1
ATOM 3164 N N . HIS A 1 410 ? 7.662 36.012 3.372 1.00 85.12 410 HIS A N 1
ATOM 3165 C CA . HIS A 1 410 ? 7.699 37.472 3.310 1.00 85.12 410 HIS A CA 1
ATOM 3166 C C . HIS A 1 410 ? 6.377 38.014 2.761 1.00 85.12 410 HIS A C 1
ATOM 3168 O O . HIS A 1 410 ? 5.928 37.616 1.682 1.00 85.12 410 HIS A O 1
ATOM 3174 N N . LEU A 1 411 ? 5.755 38.925 3.508 1.00 86.06 411 LEU A N 1
ATOM 3175 C CA . LEU A 1 411 ? 4.519 39.596 3.116 1.00 86.06 411 LEU A CA 1
ATOM 3176 C C . LEU A 1 411 ? 4.672 41.112 3.259 1.00 86.06 411 LEU A C 1
ATOM 3178 O O . LEU A 1 411 ? 4.787 41.624 4.373 1.00 86.06 411 LEU A O 1
ATOM 3182 N N . ASP A 1 412 ? 4.617 41.831 2.139 1.00 82.44 412 ASP A N 1
ATOM 3183 C CA . ASP A 1 412 ? 4.600 43.293 2.118 1.00 82.44 412 ASP A CA 1
ATOM 3184 C C . ASP A 1 412 ? 3.215 43.808 1.705 1.00 82.44 412 ASP A C 1
ATOM 3186 O O . ASP A 1 412 ? 2.763 43.629 0.576 1.00 82.44 412 ASP A O 1
ATOM 3190 N N . LEU A 1 413 ? 2.525 44.447 2.649 1.00 82.19 413 LEU A N 1
ATOM 3191 C CA . LEU A 1 413 ? 1.264 45.163 2.448 1.00 82.19 413 LEU A CA 1
ATOM 3192 C C . LEU A 1 413 ? 1.428 46.663 2.733 1.00 82.19 413 LEU A C 1
ATOM 3194 O O . LEU A 1 413 ? 0.440 47.362 2.977 1.00 82.19 413 LEU A O 1
ATOM 3198 N N . SER A 1 414 ? 2.654 47.184 2.728 1.00 81.50 414 SER A N 1
ATOM 3199 C CA . SER A 1 414 ? 2.929 48.584 3.036 1.00 81.50 414 SER A CA 1
ATOM 3200 C C . SER A 1 414 ? 2.153 49.540 2.126 1.00 81.50 414 SER A C 1
ATOM 3202 O O . SER A 1 414 ? 1.862 49.271 0.965 1.00 81.50 414 SER A O 1
ATOM 3204 N N . GLY A 1 415 ? 1.729 50.684 2.656 1.00 73.75 415 GLY A N 1
ATOM 3205 C CA . GLY A 1 415 ? 0.987 51.698 1.909 1.00 73.75 415 GLY A CA 1
ATOM 3206 C C . GLY A 1 415 ? -0.444 51.302 1.517 1.00 73.75 415 GLY A C 1
ATOM 3207 O O . GLY A 1 415 ? -1.099 52.059 0.791 1.00 73.75 415 GLY A O 1
ATOM 3208 N N . CYS A 1 416 ? -0.980 50.179 2.008 1.00 79.81 416 CYS A N 1
ATOM 3209 C CA . CYS A 1 416 ? -2.375 49.777 1.804 1.00 79.81 416 CYS A CA 1
ATOM 3210 C C . CYS A 1 416 ? -3.334 50.596 2.686 1.00 79.81 416 CYS A C 1
ATOM 3212 O O . CYS A 1 416 ? -3.908 50.120 3.659 1.00 79.81 416 CYS A O 1
ATOM 3214 N N . ARG A 1 417 ? -3.559 51.866 2.328 1.00 76.62 417 ARG A N 1
ATOM 3215 C CA . ARG A 1 417 ? -4.307 52.851 3.147 1.00 76.62 417 ARG A CA 1
ATOM 3216 C C . ARG A 1 417 ? -5.782 52.519 3.436 1.00 76.62 417 ARG A C 1
ATOM 3218 O O . ARG A 1 417 ? -6.401 53.232 4.221 1.00 76.62 417 ARG A O 1
ATOM 3225 N N . ARG A 1 418 ? -6.360 51.507 2.782 1.00 75.38 418 ARG A N 1
ATOM 3226 C CA . ARG A 1 418 ? -7.739 51.019 2.995 1.00 75.38 418 ARG A CA 1
ATOM 3227 C C . ARG A 1 418 ? -7.817 49.719 3.799 1.00 75.38 418 ARG A C 1
ATOM 3229 O O . ARG A 1 418 ? -8.919 49.256 4.044 1.00 75.38 418 ARG A O 1
ATOM 3236 N N . LEU A 1 419 ? -6.682 49.135 4.174 1.00 79.31 419 LEU A N 1
ATOM 3237 C CA . LEU A 1 419 ? -6.638 47.925 4.982 1.00 79.31 419 LEU A CA 1
ATOM 3238 C C . LEU A 1 419 ? -7.081 48.257 6.413 1.00 79.31 419 LEU A C 1
ATOM 3240 O O . LEU A 1 419 ? -6.427 49.062 7.072 1.00 79.31 419 LEU A O 1
ATOM 3244 N N . GLU A 1 420 ? -8.203 47.685 6.852 1.00 78.00 420 GLU A N 1
ATOM 3245 C CA . GLU A 1 420 ? -8.804 47.957 8.172 1.00 78.00 420 GLU A CA 1
ATOM 3246 C C . GLU A 1 420 ? -8.455 46.883 9.204 1.00 78.00 420 GLU A C 1
ATOM 3248 O O . GLU A 1 420 ? -8.172 47.197 10.361 1.00 78.00 420 GLU A O 1
ATOM 3253 N N . ALA A 1 421 ? -8.394 45.630 8.757 1.00 75.56 421 ALA A N 1
ATOM 3254 C CA . ALA A 1 421 ? -7.997 44.485 9.555 1.00 75.56 421 ALA A CA 1
ATOM 3255 C C . ALA A 1 421 ? -7.155 43.528 8.713 1.00 75.56 421 ALA A C 1
ATOM 3257 O O . ALA A 1 421 ? -7.302 43.431 7.491 1.00 75.56 421 ALA A O 1
ATOM 3258 N N . VAL A 1 422 ? -6.279 42.809 9.398 1.00 74.56 422 VAL A N 1
ATOM 3259 C CA . VAL A 1 422 ? -5.597 41.639 8.866 1.00 74.56 422 VAL A CA 1
ATOM 3260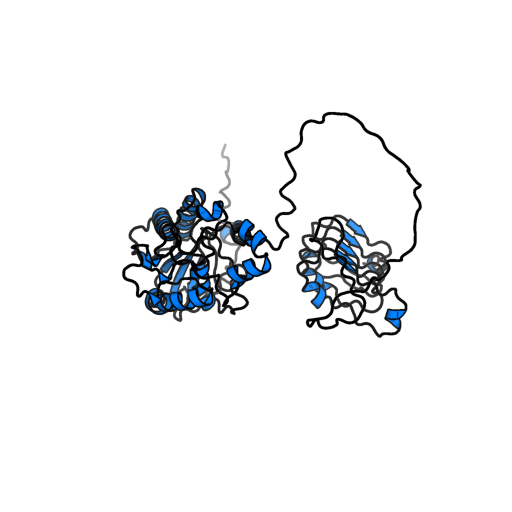 C C . VAL A 1 422 ? -6.064 40.477 9.728 1.00 74.56 422 VAL A C 1
ATOM 3262 O O . VAL A 1 422 ? -6.012 40.580 10.946 1.00 74.56 422 VAL A O 1
ATOM 3265 N N . GLU A 1 423 ? -6.569 39.413 9.120 1.00 73.31 423 GLU A N 1
ATOM 3266 C CA . GLU A 1 423 ? -7.126 38.252 9.823 1.00 73.31 423 GLU A CA 1
ATOM 3267 C C . GLU A 1 423 ? -6.395 36.988 9.362 1.00 73.31 423 GLU A C 1
ATOM 3269 O O . GLU A 1 423 ? -5.779 36.973 8.296 1.00 73.31 423 GLU A O 1
ATOM 3274 N N . ASP A 1 424 ? -6.419 35.945 10.191 1.00 70.56 424 ASP A N 1
ATOM 3275 C CA . ASP A 1 424 ? -5.954 34.590 9.859 1.00 70.56 424 ASP A CA 1
ATOM 3276 C C . ASP A 1 424 ? -4.468 34.409 9.487 1.00 70.56 424 ASP A C 1
ATOM 3278 O O . ASP A 1 424 ? -4.055 33.317 9.094 1.00 70.56 424 ASP A O 1
ATOM 3282 N N . LEU A 1 425 ? -3.609 35.412 9.705 1.00 72.75 425 LEU A N 1
ATOM 3283 C CA . LEU A 1 425 ? -2.158 35.257 9.508 1.00 72.75 425 LEU A CA 1
ATOM 3284 C C . LEU A 1 425 ? -1.484 34.318 10.520 1.00 72.75 425 LEU A C 1
ATOM 3286 O O . LEU A 1 425 ? -0.369 33.865 10.267 1.00 72.75 425 LEU A O 1
ATOM 3290 N N . ALA A 1 426 ? -2.148 33.968 11.626 1.00 72.12 426 ALA A N 1
ATOM 3291 C CA . ALA A 1 426 ? -1.663 32.951 12.563 1.00 72.12 426 ALA A CA 1
ATOM 3292 C C . ALA A 1 426 ? -1.408 31.593 11.878 1.00 72.12 426 ALA A C 1
ATOM 3294 O O . ALA A 1 426 ? -0.540 30.834 12.309 1.00 72.12 426 ALA A O 1
ATOM 3295 N N . ALA A 1 427 ? -2.142 31.295 10.799 1.00 75.50 427 ALA A N 1
ATOM 3296 C CA . ALA A 1 427 ? -1.998 30.064 10.028 1.00 75.50 427 ALA A CA 1
ATOM 3297 C C . ALA A 1 427 ? -0.781 30.067 9.075 1.00 75.50 427 ALA A C 1
ATOM 3299 O O . ALA A 1 427 ? -0.369 29.001 8.607 1.00 75.50 427 ALA A O 1
ATOM 3300 N N . CYS A 1 428 ? -0.152 31.226 8.838 1.00 78.88 428 CYS A N 1
ATOM 3301 C CA . CYS A 1 428 ? 1.097 31.352 8.084 1.00 78.88 428 CYS A CA 1
ATOM 3302 C C . CYS A 1 428 ? 2.295 30.972 8.968 1.00 78.88 428 CYS A C 1
ATOM 3304 O O . CYS A 1 428 ? 3.100 31.814 9.363 1.00 78.88 428 CYS A O 1
ATOM 3306 N N . CYS A 1 429 ? 2.414 29.686 9.299 1.00 77.50 429 CYS A N 1
ATOM 3307 C CA . CYS A 1 429 ? 3.395 29.163 10.257 1.00 77.50 429 CYS A CA 1
ATOM 3308 C C . CYS A 1 429 ? 4.871 29.368 9.864 1.00 77.50 429 CYS A C 1
ATOM 3310 O O . CYS A 1 429 ? 5.750 29.175 10.703 1.00 77.50 429 CYS A O 1
ATOM 3312 N N . HIS A 1 430 ? 5.149 29.747 8.614 1.00 81.50 430 HIS A N 1
ATOM 3313 C CA . HIS A 1 430 ? 6.495 30.028 8.110 1.00 81.50 430 HIS A CA 1
ATOM 3314 C C . HIS A 1 430 ? 6.742 31.510 7.798 1.00 81.50 430 HIS A C 1
ATOM 3316 O O . HIS A 1 430 ? 7.795 31.829 7.247 1.00 81.50 430 HIS A O 1
ATOM 3322 N N . LEU A 1 431 ? 5.814 32.406 8.158 1.00 82.62 431 LEU A N 1
ATOM 3323 C CA . LEU A 1 431 ? 5.972 33.842 7.939 1.00 82.62 431 LEU A CA 1
ATOM 3324 C C . LEU A 1 431 ? 7.071 34.392 8.850 1.00 82.62 431 LEU A C 1
ATOM 3326 O O . LEU A 1 431 ? 6.968 34.313 10.073 1.00 82.62 431 LEU A O 1
ATOM 3330 N N . VAL A 1 432 ? 8.115 34.943 8.235 1.00 85.44 432 VAL A N 1
ATOM 3331 C CA . VAL A 1 432 ? 9.309 35.476 8.902 1.00 85.44 432 VAL A CA 1
ATOM 3332 C C . VAL A 1 432 ? 9.264 36.999 8.945 1.00 85.44 432 VAL A C 1
ATOM 3334 O O . VAL A 1 432 ? 9.596 37.588 9.974 1.00 85.44 432 VAL A O 1
ATOM 3337 N N . GLU A 1 433 ? 8.804 37.630 7.862 1.00 84.31 433 GLU A N 1
ATOM 3338 C CA . GLU A 1 433 ? 8.766 39.084 7.719 1.00 84.31 433 GLU A CA 1
ATOM 3339 C C . GLU A 1 433 ? 7.383 39.573 7.280 1.00 84.31 433 GLU A C 1
ATOM 3341 O O . GLU A 1 433 ? 6.798 39.074 6.313 1.00 84.31 433 GLU A O 1
ATOM 3346 N N . LEU A 1 434 ? 6.878 40.588 7.982 1.00 87.19 434 LEU A N 1
ATOM 3347 C CA . LEU A 1 434 ? 5.615 41.253 7.677 1.00 87.19 434 LEU A CA 1
ATOM 3348 C C . LEU A 1 434 ? 5.797 42.774 7.672 1.00 87.19 434 LEU A C 1
ATOM 3350 O O . LEU A 1 434 ? 6.117 43.374 8.696 1.00 87.19 434 LEU A O 1
ATOM 3354 N N . SER A 1 435 ? 5.518 43.417 6.541 1.00 86.19 435 SER A N 1
ATOM 3355 C CA . SER A 1 435 ? 5.485 44.877 6.436 1.00 86.19 435 SER A CA 1
ATOM 3356 C C . SER A 1 435 ? 4.050 45.363 6.265 1.00 86.19 435 SER A C 1
ATOM 3358 O O . SER A 1 435 ? 3.393 45.075 5.267 1.00 86.19 435 SER A O 1
ATOM 3360 N N . LEU A 1 436 ? 3.554 46.125 7.240 1.00 84.44 436 LEU A N 1
ATOM 3361 C CA . LEU A 1 436 ? 2.285 46.859 7.170 1.00 84.44 436 LEU A CA 1
ATOM 3362 C C . LEU A 1 436 ? 2.513 48.378 7.158 1.00 84.44 436 LEU A C 1
ATOM 3364 O O . LEU A 1 436 ? 1.573 49.147 7.356 1.00 84.44 436 LEU A O 1
ATOM 3368 N N . ARG A 1 437 ? 3.752 48.830 6.935 1.00 85.38 437 ARG A N 1
ATOM 3369 C CA . ARG A 1 437 ? 4.161 50.236 7.015 1.00 85.38 437 ARG A CA 1
ATOM 3370 C C . ARG A 1 437 ? 3.186 51.171 6.290 1.00 85.38 437 ARG A C 1
ATOM 3372 O O . ARG A 1 437 ? 2.886 50.983 5.117 1.00 85.38 437 ARG A O 1
ATOM 3379 N N . GLY A 1 438 ? 2.695 52.217 6.949 1.00 79.19 438 GLY A N 1
ATOM 3380 C CA . GLY A 1 438 ? 1.815 53.222 6.337 1.00 79.19 438 GLY A CA 1
ATOM 3381 C C . GLY A 1 438 ? 0.366 52.773 6.075 1.00 79.19 438 GLY A C 1
ATOM 3382 O O . GLY A 1 438 ? -0.363 53.465 5.354 1.00 79.19 438 GLY A O 1
ATOM 3383 N N . CYS A 1 439 ? -0.086 51.656 6.656 1.00 83.94 439 CYS A N 1
ATOM 3384 C CA . CYS A 1 439 ? -1.493 51.236 6.663 1.00 83.94 439 CYS A CA 1
ATOM 3385 C C . CYS A 1 439 ? -2.314 52.060 7.670 1.00 83.94 439 CYS A C 1
ATOM 3387 O O . CYS A 1 439 ? -2.648 51.624 8.766 1.00 83.94 439 CYS A O 1
ATOM 3389 N N . VAL A 1 440 ? -2.644 53.299 7.299 1.00 81.56 440 VAL A N 1
ATOM 3390 C CA . VAL A 1 440 ? -3.249 54.298 8.205 1.00 81.56 440 VAL A CA 1
ATOM 3391 C C . VAL A 1 440 ? -4.642 53.949 8.753 1.00 81.56 440 VAL A C 1
ATOM 3393 O O . VAL A 1 440 ? -5.022 54.496 9.783 1.00 81.56 440 VAL A O 1
ATOM 3396 N N . ARG A 1 441 ? -5.410 53.075 8.084 1.00 80.19 441 ARG A N 1
ATOM 3397 C CA . ARG A 1 441 ? -6.758 52.646 8.517 1.00 80.19 441 ARG A CA 1
ATOM 3398 C C . ARG A 1 441 ? -6.769 51.328 9.286 1.00 80.19 441 ARG A C 1
ATOM 3400 O O . ARG A 1 441 ? -7.839 50.912 9.709 1.00 80.19 441 ARG A O 1
ATOM 3407 N N . LEU A 1 442 ? -5.611 50.702 9.478 1.00 82.25 442 LEU A N 1
ATOM 3408 C CA . LEU A 1 442 ? -5.502 49.451 10.210 1.00 82.25 442 LEU A CA 1
ATOM 3409 C C . LEU A 1 442 ? -5.781 49.720 11.690 1.00 82.25 442 LEU A C 1
ATOM 3411 O O . LEU A 1 442 ? -5.046 50.485 12.315 1.00 82.25 442 LEU A O 1
ATOM 3415 N N . THR A 1 443 ? -6.847 49.134 12.231 1.00 78.81 443 THR A N 1
ATOM 3416 C CA . THR A 1 443 ? -7.284 49.363 13.620 1.00 78.81 443 THR A CA 1
ATOM 3417 C C . THR A 1 443 ? -7.014 48.181 14.536 1.00 78.81 443 THR A C 1
ATOM 3419 O O . THR A 1 443 ? -6.905 48.365 15.742 1.00 78.81 443 THR A O 1
ATOM 3422 N N . THR A 1 444 ? -6.891 46.976 13.980 1.00 72.81 444 THR A N 1
ATOM 3423 C CA . THR A 1 444 ? -6.699 45.740 14.745 1.00 72.81 444 THR A CA 1
ATOM 3424 C C . THR A 1 444 ? -5.614 44.882 14.115 1.00 72.81 444 THR A C 1
ATOM 3426 O O . THR A 1 444 ? -5.589 44.695 12.896 1.00 72.81 444 THR A O 1
ATOM 3429 N N . LEU A 1 445 ? -4.736 44.333 14.956 1.00 67.56 445 LEU A N 1
ATOM 3430 C CA . LEU A 1 445 ? -3.793 43.292 14.557 1.00 67.56 445 LEU A CA 1
ATOM 3431 C C . LEU A 1 445 ? -4.359 41.913 14.923 1.00 67.56 445 LEU A C 1
ATOM 3433 O O . LEU A 1 445 ? -4.911 41.767 16.016 1.00 67.56 445 LEU A O 1
ATOM 3437 N N . PRO A 1 446 ? -4.222 40.905 14.045 1.00 68.19 446 PRO A N 1
ATOM 3438 C CA . PRO A 1 446 ? -4.577 39.535 14.379 1.00 68.19 446 PRO A CA 1
ATOM 3439 C C . PRO A 1 446 ? -3.560 38.946 15.354 1.00 68.19 446 PRO A C 1
ATOM 3441 O O . PRO A 1 446 ? -2.497 39.517 15.612 1.00 68.19 446 PRO A O 1
ATOM 3444 N N . ILE A 1 447 ? -3.848 37.732 15.818 1.00 69.88 447 ILE A N 1
ATOM 3445 C CA . ILE A 1 447 ? -2.819 36.865 16.386 1.00 69.88 447 ILE A CA 1
ATOM 3446 C C . ILE A 1 447 ? -1.748 36.658 15.306 1.00 69.88 447 ILE A C 1
ATOM 3448 O O . ILE A 1 447 ? -2.024 36.112 14.236 1.00 69.88 447 ILE A O 1
ATOM 3452 N N . LEU A 1 448 ? -0.538 37.142 15.574 1.00 76.12 448 LEU A N 1
ATOM 3453 C CA . LEU A 1 448 ? 0.605 36.964 14.686 1.00 76.12 448 LEU A CA 1
ATOM 3454 C C . LEU A 1 448 ? 1.190 35.553 14.868 1.00 76.12 448 LEU A C 1
ATOM 3456 O O . LEU A 1 448 ? 1.146 35.012 15.978 1.00 76.12 448 LEU A O 1
ATOM 3460 N N . PRO A 1 449 ? 1.734 34.936 13.805 1.00 77.00 449 PRO A N 1
ATOM 3461 C CA . PRO A 1 449 ? 2.349 33.619 13.904 1.00 77.00 449 PRO A CA 1
ATOM 3462 C C . PRO A 1 449 ? 3.592 33.660 14.806 1.00 77.00 449 PRO A C 1
ATOM 3464 O O . PRO A 1 449 ? 4.367 34.614 14.780 1.00 77.00 449 PRO A O 1
ATOM 3467 N N . ALA A 1 450 ? 3.810 32.597 15.585 1.00 71.06 450 ALA A N 1
ATOM 3468 C CA . ALA A 1 450 ? 4.892 32.529 16.575 1.00 71.06 450 ALA A CA 1
ATOM 3469 C C . ALA A 1 450 ? 6.315 32.574 15.973 1.00 71.06 450 ALA A C 1
ATOM 3471 O O . ALA A 1 450 ? 7.271 32.845 16.692 1.00 71.06 450 ALA A O 1
ATOM 3472 N N . GLY A 1 451 ? 6.461 32.299 14.672 1.00 72.94 451 GLY A N 1
ATOM 3473 C CA . GLY A 1 451 ? 7.742 32.287 13.954 1.00 72.94 451 GLY A CA 1
ATOM 3474 C C . GLY A 1 451 ? 8.171 33.632 13.353 1.00 72.94 451 GLY A C 1
ATOM 3475 O O . GLY A 1 451 ? 9.196 33.679 12.674 1.00 72.94 451 GLY A O 1
ATOM 3476 N N . LEU A 1 452 ? 7.401 34.701 13.575 1.00 80.12 452 LEU A N 1
ATOM 3477 C CA . LEU A 1 452 ? 7.628 36.013 12.972 1.00 80.12 452 LEU A CA 1
ATOM 3478 C C . LEU A 1 452 ? 8.854 36.698 13.597 1.00 80.12 452 LEU A C 1
ATOM 3480 O O . LEU A 1 452 ? 8.900 36.920 14.805 1.00 80.12 452 LEU A O 1
ATOM 3484 N N . GLN A 1 453 ? 9.848 37.030 12.773 1.00 82.69 453 GLN A N 1
ATOM 3485 C CA . GLN A 1 453 ? 11.124 37.599 13.225 1.00 82.69 453 GLN A CA 1
ATOM 3486 C C . GLN A 1 453 ? 11.174 39.118 13.060 1.00 82.69 453 GLN A C 1
ATOM 3488 O O . GLN A 1 453 ? 11.768 39.805 13.889 1.00 82.69 453 GLN A O 1
ATOM 3493 N N . GLN A 1 454 ? 10.535 39.650 12.015 1.00 81.00 454 GLN A N 1
ATOM 3494 C CA . GLN A 1 454 ? 10.514 41.081 11.735 1.00 81.00 454 GLN A CA 1
ATOM 3495 C C . GLN A 1 454 ? 9.108 41.555 11.386 1.00 81.00 454 GLN A C 1
ATOM 3497 O O . GLN A 1 454 ? 8.424 40.970 10.543 1.00 81.00 454 GLN A O 1
ATOM 3502 N N . VAL A 1 455 ? 8.697 42.658 12.016 1.00 84.19 455 VAL A N 1
ATOM 3503 C CA . VAL A 1 455 ? 7.426 43.314 11.715 1.00 84.19 455 VAL A CA 1
ATOM 3504 C C . VAL A 1 455 ? 7.595 44.819 11.653 1.00 84.19 455 VAL A C 1
ATOM 3506 O O . VAL A 1 455 ? 8.132 45.419 12.583 1.00 84.19 455 VAL A O 1
ATOM 3509 N N . ASP A 1 456 ? 7.112 45.425 10.571 1.00 80.56 456 ASP A N 1
ATOM 3510 C CA . ASP A 1 456 ? 7.108 46.875 10.395 1.00 80.56 456 ASP A CA 1
ATOM 3511 C C . ASP A 1 456 ? 5.675 47.426 10.410 1.00 80.56 456 ASP A C 1
ATOM 3513 O O . ASP A 1 456 ? 4.867 47.159 9.518 1.00 80.56 456 ASP A O 1
ATOM 3517 N N . PHE A 1 457 ? 5.374 48.225 11.435 1.00 83.62 457 PHE A N 1
ATOM 3518 C CA . PHE A 1 457 ? 4.116 48.962 11.588 1.00 83.62 457 PHE A CA 1
ATOM 3519 C C . PHE A 1 457 ? 4.307 50.484 11.510 1.00 83.62 457 PHE A C 1
ATOM 3521 O O . PHE A 1 457 ? 3.399 51.243 11.868 1.00 83.62 457 PHE A O 1
ATOM 3528 N N . GLU A 1 458 ? 5.475 50.971 11.088 1.00 82.62 458 GLU A N 1
ATOM 3529 C CA . GLU A 1 458 ? 5.771 52.400 11.062 1.00 82.62 458 GLU A CA 1
ATOM 3530 C C . GLU A 1 458 ? 4.718 53.151 10.224 1.00 82.62 458 GLU A C 1
ATOM 3532 O O . GLU A 1 458 ? 4.320 52.733 9.139 1.00 82.62 458 GLU A O 1
ATOM 3537 N N . GLY A 1 459 ? 4.182 54.257 10.745 1.00 77.62 459 GLY A N 1
ATOM 3538 C CA . GLY A 1 459 ? 3.144 55.029 10.051 1.00 77.62 459 GLY A CA 1
ATOM 3539 C C . GLY A 1 459 ? 1.734 54.410 10.039 1.00 77.62 459 GLY A C 1
ATOM 3540 O O . GLY A 1 459 ? 0.847 54.980 9.402 1.00 77.62 459 GLY A O 1
ATOM 3541 N N . CYS A 1 460 ? 1.476 53.306 10.754 1.00 82.56 460 CYS A N 1
ATOM 3542 C CA . CYS A 1 460 ? 0.118 52.789 10.998 1.00 82.56 460 CYS A CA 1
ATOM 3543 C C . CYS A 1 460 ? -0.598 53.611 12.082 1.00 82.56 460 CYS A C 1
ATOM 3545 O O . CYS A 1 460 ? -0.707 53.204 13.237 1.00 82.56 460 CYS A O 1
ATOM 3547 N N . THR A 1 461 ? -1.069 54.807 11.734 1.00 79.00 461 THR A N 1
ATOM 3548 C CA . THR A 1 461 ? -1.684 55.733 12.703 1.00 79.00 461 THR A CA 1
ATOM 3549 C C . THR A 1 461 ? -3.001 55.227 13.304 1.00 79.00 461 THR A C 1
ATOM 3551 O O . THR A 1 461 ? -3.337 55.630 14.417 1.00 79.00 461 THR A O 1
ATOM 3554 N N . GLY A 1 462 ? -3.719 54.328 12.620 1.00 71.44 462 GLY A N 1
ATOM 3555 C CA . GLY A 1 462 ? -4.961 53.707 13.098 1.00 71.44 462 GLY A CA 1
ATOM 3556 C C . GLY A 1 462 ? -4.788 52.758 14.291 1.00 71.44 462 GLY A C 1
ATOM 3557 O O . GLY A 1 462 ? -5.689 52.673 15.120 1.00 71.44 462 GLY A O 1
ATOM 3558 N N . LEU A 1 463 ? -3.610 52.139 14.446 1.00 72.25 463 LEU A N 1
ATOM 3559 C CA . LEU A 1 463 ? -3.302 51.212 15.545 1.00 72.25 463 LEU A CA 1
ATOM 3560 C C . LEU A 1 463 ? -3.040 51.918 16.885 1.00 72.25 463 LEU A C 1
ATOM 3562 O O . LEU A 1 463 ? -2.964 51.271 17.921 1.00 72.25 463 LEU A O 1
ATOM 3566 N N . ARG A 1 464 ? -2.889 53.250 16.892 1.00 58.25 464 ARG A N 1
ATOM 3567 C CA . ARG A 1 464 ? -2.597 54.032 18.109 1.00 58.25 464 ARG A CA 1
ATOM 3568 C C . ARG A 1 464 ? -3.844 54.448 18.908 1.00 58.25 464 ARG A C 1
ATOM 3570 O O . ARG A 1 464 ? -3.710 55.253 19.826 1.00 58.25 464 ARG A O 1
ATOM 3577 N N . LYS A 1 465 ? -5.046 53.975 18.555 1.00 50.66 465 LYS A N 1
ATOM 3578 C CA . LYS A 1 465 ? -6.320 54.384 19.190 1.00 50.66 465 LYS A CA 1
ATOM 3579 C C . LYS A 1 465 ? -7.081 53.277 19.940 1.00 50.66 465 LYS A C 1
ATOM 3581 O O . LYS A 1 465 ? -8.242 53.502 20.272 1.00 50.66 465 LYS A O 1
ATOM 3586 N N . SER A 1 466 ? -6.461 52.137 20.232 1.00 40.41 466 SER A N 1
ATOM 3587 C CA . SER A 1 466 ? -7.059 51.066 21.049 1.00 40.41 466 SER A CA 1
ATOM 3588 C C . SER A 1 466 ? -6.369 50.930 22.394 1.00 40.41 466 SER A C 1
ATOM 3590 O O . SER A 1 466 ? -5.131 50.733 22.358 1.00 40.41 466 SER A O 1
#

Foldseek 3Di:
DDDDDDDDDDPPVVPPDDPPDPPPPPAFLAKEKEAAQFAFPVVVVQADAFQPQTARDPRRLVLLLVQLLLCLVVPHDAQAEEEEPRHRLVSSRCNSCVSVVRNVHHYDYYNLQTGFHLACRGPPRLVVCCVVPNPVVSLCCQQQQADKHDFHDPPDPRQCCPPPVCVPPDPVLRGRGDHLPRSLVSLVVCCVVPVVVCVLVSGYYYYRGHFSNVLSVQCVLQVNDSVCSSVDFDFHSWMKMFGAHNVRRTDADPQDDPPGRRIHTGDDSVVRVVRRCVRVVDDVVPDPPPPPDDDDDDDDDDDDDDDDDDDDDDDDDDDDDDDDDDDDDDDDDDDDPDDDFDFDQDPDDDRQATATAQDCPDPVNVVPVDAAPDLLVVLVPLRHAYYAPDQSQPHHDANQSCLSNLNHAYYHHDNNCPCQEHENQLSNQNHAEYEPHQNCNHQDYYPHHPNHNYYHHHNNVNPVPD

InterPro domains:
  IPR005952 Phosphoglycerate mutase 1 [MF_01039] (29-266)
  IPR005952 Phosphoglycerate mutase 1 [PTHR11931] (25-278)
  IPR005952 Phosphoglycerate mutase 1 [TIGR01258] (31-259)
  IPR013078 Histidine phosphatase superfamily, clade-1 [PF00300] (32-158)
  IPR013078 Histidine phosphatase superfamily, clade-1 [PF00300] (172-236)
  IPR013078 Histidine phosphatase superfamily, clade-1 [SM00855] (31-217)
  IPR013078 Histidine phosphatase superfamily, clade-1 [cd07067] (31-251)
  IPR029033 Histidine phosphatase superfamily [G3DSA:3.40.50.1240] (30-280)
  IPR029033 Histidine phosphatase superfamily [SSF53254] (31-249)
  IPR032675 Leucine-rich repeat domain superfamily [G3DSA:3.80.10.10] (370-466)

Radius of gyration: 29.46 Å; chains: 1; bounding box: 74×78×100 Å

pLDDT: mean 73.58, std 25.97, range [21.38, 98.94]

Sequence (466 aa):
MQRFLPRPATDLARQLFPRSLASAMAKPHATLVFSRHGESQWNVDNRFTGWVDVDLSEKGLVEAKGAGELLKGEGFKVDVAYTSVLKRAIKTCNLALEAADQLHVPVTKTWRLNERMYGGLQGLDKKETVLKHGADQVLIWRRSFDAPPPPIEEGSEFDPKKDVKYVDLDPKDIPTCESLKDVITRVMPFWEEVIVPQLKAGKTVFVAAHGNSIRAIVKFIEGMSDDAIPTLEIPTGTPLVYLLDADLKPISQDLTVDPLKFGRYLGDAEKIKAAAEANGMFPSLRSRALCMNEKAVGDQPDASTTSGFPWGTARSFSGSTWRTALDWPPSGAFQRVSGFVSFGFGAANSWTVLKMFLNPSTTYAQAMKMRTPDFQFVASLLVLEELDASGCARALGSPAPLGRCRALRHLDLSGCRRLEAVEDLAACCHLVELSLRGCVRLTTLPILPAGLQQVDFEGCTGLRKS

Secondary structure (DSSP, 8-state):
--PPPPPPS-SSTTSS---------PPPSEEEEEEEPPPBHHHHTTB--TT--PPBPHHHHHHHHHHHHHHHHTT---SEEEE-SSHHHHHHHHHHHHHTT-TTS-EEE-GGGSPP--GGGTT-BHHHHHHHH-HHHHHHHHH-SS-PPPPPPTT-TT-GGGSGGGTTS-GGGS-SS--HHHHHHHHHHHIIIIIHHHHHTT-EEEEEE-HHHHHHHHHHHTT--TTTGGG----SS--EEEEE-TT-PEEP-TTB-TT-SS-EESS-HHHHHHHHHHHTSS-SS-TTSSSS-SS------------------------------------S------S--EEE--SSS----EEEE----SHHHHHTTPPPP-HHHHHH-TTEEEEE-TT-TT----SGGGGG-TT--EEE-TT-TT--B--SGGG-TT--EEE-TT-TT--B-----TT--EEE-TT-GGGGG-